Protein 8ADC (pdb70)

Foldseek 3Di:
DAADWQVHDQKAFAPAFQCRPLNVVPDLLLVQLLQLLVQLCLPDDGRVGHNVVNVVSSNVSSVQVVVQDPPDRDPVSDDSVVSVKDFFWDADPVDPVDDTPFFHKDFLVCVLVPCQQPPPSHDPQKWKWDAPSTWIWTQHPVQKIWIWAQPGPPGGRIMIGIGHSVVVSVVVCVVQPQDDDPDDVVVRCVRTMDGIIMMHD/DADWQVPDQKAFAPAFQVRVLDVVVDLLLVQLLQLLVQLCQPDDGRVGHNVVNVVSSNVSSVQVVVPPHHPVSDDSVVSVKDFFWDADPVDPVDDTPFFHKDFLVCPLVPCQQPPPRHDPQKWKWDDPNTWIWTCHPVQKIWIWAQHRDPGGRIMIGIGHSVRVSVVCCVVQPQDDDPDDVVVSCVRTMDGIIMMHD

Sequence (398 aa):
EEQDSLAAFSRIEANITQYDPLLDNAGKSACCTCICLKAAELLEASPDQVNAGLIDDILVEGVADYNRFKVEHTSVENYEELNTFELKRLEFRDVDNPFSAEGNPYAGTLDSSFAKEKASDSKDLPKPVALVTKSNTITIVIRPDGKYWLFDPHGTNGKGAYIESCNTDELIKKIKEIFPKTSYPGTEDENLGFNSFEAYAVRREQDSLAAFSRIEANITQYDPLLDNAGKSACCTCICLKAAELLEASPDQVNAGLIDDILVEGVADYNRFKTSVENYELNTFELKRLEFRDVDNPFSAEGNPYAGTLDSFAKEKASDSKDLPKPVALVTKSNTITIVIRPDGKYWLFDPHGTNGKGAYIESCNTDELIKKIKEIFPKTSYPGTEDENLGFNSFEAYAVRR

Radius of gyration: 24.77 Å; Cα contacts (8 Å, |Δi|>4): 732; chains: 2; bounding box: 50×68×70 Å

Organism: Waddlia chondrophila (strain ATCC VR-1470 / WSU 86-1044) (NCBI:txid716544)

B-factor: mean 48.53, std 21.63, range [16.35, 154.28]

InterPro domains:
  IPR038765 Papain-like cysteine peptidase superfamily [SSF54001] (296-464)

Nearest PDB structures (foldseek):
  8adc-assembly1_B  TM=1.005E+00  e=3.993E-40  Waddlia chondrophila
  8adc-assembly2_A  TM=9.871E-01  e=7.135E-37  Waddlia chondrophila
  8adb-assembly1_A  TM=8.953E-01  e=2.097E-32  Waddlia chondrophila
  8add-assembly1_A  TM=5.854E-01  e=5.428E-06  Danio rerio
  1p27-assembly1_C  TM=4.547E-01  e=4.491E-01  Homo sapiens

CATH classification: 3.90.70.120

Secondary structure (DSSP, 8-state):
---BTTT-SEEE-SSBTT-HHHHHH-GGGHHHHHHHHH--TT--GGG-BHHHHHHHHHHHHHHHHHH---GGGS-GGGGT-EEE----TTSTT--TT--EEEEGGGS---TTTT-TTS-SSEEE-------EEEE-TTS-EEEEE-S-BTTBS-EEEEE-HHHHHHHHHHHSPPP-----HHHHHHHHEEEE-EEE-/----BTTT-SEEE-SSBTT-HHHHHS-GGGHHHHHHHHH--TT--GGG-BHHHHHHHHHHHHHHHHHH------GGGS-GGGGT-EEE----TTSTT--TT--EEEEGGGS---TTTT-TTS-SSEEE-------EEEE-TTS-EEEEETT-BTTBS-EEEEE-HHHHHHHHHHHSPPP-----HHHHHHHHEEEE-EEE-

Structure (mmCIF, N/CA/C/O backbone):
data_8ADC
#
_entry.id   8ADC
#
_cell.length_a   37.121
_cell.length_b   70.295
_cell.length_c   75.890
_cell.angle_alpha   90.000
_cell.angle_beta   101.840
_cell.angle_gamma   90.000
#
_symmetry.space_group_name_H-M   'P 1 21 1'
#
loop_
_entity.id
_entity.type
_entity.pdbx_description
1 polymer 'Deubiquitinating enzyme'
2 water water
#
loop_
_atom_site.group_PDB
_atom_site.id
_atom_site.type_symbol
_atom_site.label_atom_id
_atom_site.label_alt_id
_atom_site.label_comp_id
_atom_site.label_asym_id
_atom_site.label_entity_id
_atom_site.label_seq_id
_atom_site.pdbx_PDB_ins_code
_atom_site.Cartn_x
_atom_site.Cartn_y
_atom_site.Cartn_z
_atom_site.occupancy
_atom_site.B_iso_or_equiv
_atom_site.auth_seq_id
_atom_site.auth_comp_id
_atom_site.auth_asym_id
_atom_site.auth_atom_id
_atom_site.pdbx_PDB_model_num
ATOM 1 N N . GLU A 1 5 ? -29.22441 44.57365 45.57550 1.000 69.79386 283 GLU B N 1
ATOM 2 C CA . GLU A 1 5 ? -28.25867 45.55433 45.09272 1.000 85.43341 283 GLU B CA 1
ATOM 3 C C . GLU A 1 5 ? -26.91392 44.93007 44.70973 1.000 69.52941 283 GLU B C 1
ATOM 4 O O . GLU A 1 5 ? -25.86585 45.56281 44.85212 1.000 66.31620 283 GLU B O 1
ATOM 15 N N . GLU A 1 6 ? -26.95271 43.69761 44.20381 1.000 52.76803 284 GLU B N 1
ATOM 16 C CA . GLU A 1 6 ? -25.74388 42.95081 43.87364 1.000 56.43623 284 GLU B CA 1
ATOM 17 C C . GLU A 1 6 ? -25.97725 42.11767 42.62136 1.000 44.94780 284 GLU B C 1
ATOM 18 O O . GLU A 1 6 ? -27.08627 41.63490 42.37781 1.000 53.70435 284 GLU B O 1
ATOM 30 N N . GLN A 1 7 ? -24.92039 41.93163 41.83746 1.000 39.67667 285 GLN B N 1
ATOM 31 C CA . GLN A 1 7 ? -25.01879 41.10485 40.64228 1.000 44.75217 285 GLN B CA 1
ATOM 32 C C . GLN A 1 7 ? -24.97551 39.61816 41.00789 1.000 45.31959 285 GLN B C 1
ATOM 33 O O . GLN A 1 7 ? -24.50149 39.23048 42.08071 1.000 42.34822 285 GLN B O 1
ATOM 47 N N . ASP A 1 8 ? -25.49035 38.78346 40.09095 1.000 47.58810 286 ASP B N 1
ATOM 48 C CA . ASP A 1 8 ? -25.36377 37.33045 40.21555 1.000 35.24673 286 ASP B CA 1
ATOM 49 C C . ASP A 1 8 ? -23.89274 36.96332 40.40919 1.000 30.20356 286 ASP B C 1
ATOM 50 O O . ASP A 1 8 ? -23.02394 37.51117 39.73388 1.000 31.76564 286 ASP B O 1
ATOM 59 N N . SER A 1 9 ? -23.61270 36.04487 41.33756 1.000 30.62761 287 SER B N 1
ATOM 60 C CA . SER A 1 9 ? -22.24224 35.72197 41.71122 1.000 30.10392 287 SER B CA 1
ATOM 61 C C . SER A 1 9 ? -22.06206 34.22992 41.99651 1.000 34.48765 287 SER B C 1
ATOM 62 O O . SER A 1 9 ? -23.00844 33.43439 41.96334 1.000 36.74220 287 SER B O 1
ATOM 70 N N . LEU A 1 10 ? -20.81689 33.84934 42.29376 1.000 29.14022 288 LEU B N 1
ATOM 71 C CA . LEU A 1 10 ? -20.53098 32.46253 42.63346 1.000 29.91600 288 LEU B CA 1
ATOM 72 C C . LEU A 1 10 ? -21.17693 32.03594 43.94299 1.000 37.25276 288 LEU B C 1
ATOM 73 O O . LEU A 1 10 ? -21.19236 30.83322 44.23949 1.000 35.08753 288 LEU B O 1
ATOM 89 N N . ALA A 1 11 ? -21.69822 32.97881 44.73061 1.000 38.72638 289 ALA B N 1
ATOM 90 C CA . ALA A 1 11 ? -22.37919 32.60910 45.96752 1.000 34.65155 289 ALA B CA 1
ATOM 91 C C . ALA A 1 11 ? -23.70911 31.91845 45.69671 1.000 49.65640 289 ALA B C 1
ATOM 92 O O . ALA A 1 11 ? -24.15770 31.10114 46.51018 1.000 47.82133 289 ALA B O 1
ATOM 99 N N . ALA A 1 12 ? -24.35350 32.23692 44.57203 1.000 41.79890 290 ALA B N 1
ATOM 100 C CA . ALA A 1 12 ? -25.64311 31.66946 44.22070 1.000 47.46434 290 ALA B CA 1
ATOM 101 C C . ALA A 1 12 ? -25.62452 30.84421 42.94868 1.000 54.48905 290 ALA B C 1
ATOM 102 O O . ALA A 1 12 ? -26.54610 30.04267 42.74590 1.000 45.68908 290 ALA B O 1
ATOM 109 N N . PHE A 1 13 ? -24.61797 31.01610 42.09153 1.000 43.47821 291 PHE B N 1
ATOM 110 C CA . PHE A 1 13 ? -24.50970 30.28900 40.83846 1.000 37.19764 291 PHE B CA 1
ATOM 111 C C . PHE A 1 13 ? -23.14091 29.63669 40.73859 1.000 42.32153 291 PHE B C 1
ATOM 112 O O . PHE A 1 13 ? -22.13522 30.20821 41.16049 1.000 38.97394 291 PHE B O 1
ATOM 129 N N . SER A 1 14 ? -23.10056 28.46543 40.11372 1.000 34.11285 292 SER B N 1
ATOM 130 C CA . SER A 1 14 ? -21.85302 27.72364 39.99129 1.000 37.36509 292 SER B CA 1
ATOM 131 C C . SER A 1 14 ? -21.06029 28.08015 38.74049 1.000 32.42809 292 SER B C 1
ATOM 132 O O . SER A 1 14 ? -19.90276 27.65538 38.61947 1.000 29.52042 292 SER B O 1
ATOM 140 N N . ARG A 1 15 ? -21.61249 28.90741 37.85195 1.000 33.92029 293 ARG B N 1
ATOM 141 C CA . ARG A 1 15 ? -20.89370 29.38385 36.68031 1.000 27.07291 293 ARG B CA 1
ATOM 142 C C . ARG A 1 15 ? -21.24042 30.84470 36.41981 1.000 28.38304 293 ARG B C 1
ATOM 143 O O . ARG A 1 15 ? -22.41976 31.20483 36.37406 1.000 33.02695 293 ARG B O 1
ATOM 164 N N . ILE A 1 16 ? -20.21527 31.67107 36.23700 1.000 30.98199 294 ILE B N 1
ATOM 165 C CA . ILE A 1 16 ? -20.37376 33.09451 35.94021 1.000 31.39907 294 ILE B CA 1
ATOM 166 C C . ILE A 1 16 ? -19.51679 33.39948 34.72371 1.000 31.77045 294 ILE B C 1
ATOM 167 O O . ILE A 1 16 ? -18.35753 32.97997 34.67186 1.000 28.65343 294 ILE B O 1
ATOM 183 N N . GLU A 1 17 ? -20.06479 34.14108 33.76206 1.000 30.90944 295 GLU B N 1
ATOM 184 C CA . GLU A 1 17 ? -19.36328 34.45651 32.52445 1.000 28.74424 295 GLU B CA 1
ATOM 185 C C . GLU A 1 17 ? -19.16675 35.95889 32.37814 1.000 33.60951 295 GLU B C 1
ATOM 186 O O . GLU A 1 17 ? -19.94289 36.76530 32.90597 1.000 33.71637 295 GLU B O 1
ATOM 198 N N . ALA A 1 18 ? -18.10837 36.32801 31.66525 1.000 30.31002 296 ALA B N 1
ATOM 199 C CA . ALA A 1 18 ? -17.83210 37.73673 31.44205 1.000 27.06291 296 ALA B CA 1
ATOM 200 C C . ALA A 1 18 ? -18.90644 38.36257 30.56149 1.000 35.38145 296 ALA B C 1
ATOM 201 O O . ALA A 1 18 ? -19.60928 37.68473 29.81976 1.000 30.94411 296 ALA B O 1
ATOM 208 N N . ASN A 1 19 ? -19.01540 39.69635 30.63624 1.000 31.32146 297 ASN B N 1
ATOM 209 C CA . ASN A 1 19 ? -19.79794 40.40565 29.63246 1.000 34.25554 297 ASN B CA 1
ATOM 210 C C . ASN A 1 19 ? -18.98880 40.61729 28.36042 1.000 32.89471 297 ASN B C 1
ATOM 211 O O . ASN A 1 19 ? -19.54376 40.59757 27.25968 1.000 38.59054 297 ASN B O 1
ATOM 222 N N . ILE A 1 20 ? -17.67670 40.81835 28.49518 1.000 33.84458 298 ILE B N 1
ATOM 223 C CA . ILE A 1 20 ? -16.83373 41.05110 27.33235 1.000 36.13866 298 ILE B CA 1
ATOM 224 C C . ILE A 1 20 ? -16.91880 39.84994 26.41164 1.000 41.73124 298 ILE B C 1
ATOM 225 O O . ILE A 1 20 ? -16.77248 38.70187 26.84985 1.000 40.09551 298 ILE B O 1
ATOM 241 N N . THR A 1 21 ? -17.18317 40.10889 25.13458 1.000 45.09065 299 THR B N 1
ATOM 242 C CA . THR A 1 21 ? -17.41851 39.03235 24.18806 1.000 47.72865 299 THR B CA 1
ATOM 243 C C . THR A 1 21 ? -16.10175 38.39336 23.76161 1.000 50.66238 299 THR B C 1
ATOM 244 O O . THR A 1 21 ? -15.01895 38.97537 23.88981 1.000 50.99069 299 THR B O 1
ATOM 255 N N . GLN A 1 22 ? -16.21828 37.16987 23.24498 1.000 52.31545 300 GLN B N 1
ATOM 256 C CA . GLN A 1 22 ? -15.04569 36.38366 22.88377 1.000 62.99077 300 GLN B CA 1
ATOM 257 C C . GLN A 1 22 ? -14.16915 37.09384 21.86347 1.000 59.19312 300 GLN B C 1
ATOM 258 O O . GLN A 1 22 ? -12.94453 36.93260 21.88443 1.000 63.58020 300 GLN B O 1
ATOM 272 N N . TYR A 1 23 ? -14.76560 37.86644 20.95728 1.000 60.76579 301 TYR B N 1
ATOM 273 C CA . TYR A 1 23 ? -14.01962 38.51647 19.88793 1.000 64.33687 301 TYR B CA 1
ATOM 274 C C . TYR A 1 23 ? -14.00562 40.03235 20.03407 1.000 69.47812 301 TYR B C 1
ATOM 275 O O . TYR A 1 23 ? -13.84005 40.74807 19.04280 1.000 68.31821 301 TYR B O 1
ATOM 293 N N . ASP A 1 24 ? -14.18036 40.52960 21.24922 1.000 63.93256 302 ASP B N 1
ATOM 294 C CA . ASP A 1 24 ? -14.01339 41.95111 21.50855 1.000 56.84092 302 ASP B CA 1
ATOM 295 C C . ASP A 1 24 ? -12.63414 42.39279 21.02604 1.000 51.83639 302 ASP B C 1
ATOM 296 O O . ASP A 1 24 ? -11.66245 41.63951 21.16359 1.000 49.22730 302 ASP B O 1
ATOM 305 N N . PRO A 1 25 ? -12.50910 43.58894 20.43987 1.000 58.57553 303 PRO B N 1
ATOM 306 C CA . PRO A 1 25 ? -11.19511 44.00635 19.91798 1.000 53.50072 303 PRO B CA 1
ATOM 307 C C . PRO A 1 25 ? -10.07388 43.93835 20.93866 1.000 52.29911 303 PRO B C 1
ATOM 308 O O . PRO A 1 25 ? -8.94164 43.58788 20.58674 1.000 44.04814 303 PRO B O 1
ATOM 319 N N . LEU A 1 26 ? -10.35678 44.28212 22.19697 1.000 46.57128 304 LEU B N 1
ATOM 320 C CA . LEU A 1 26 ? -9.33451 44.20201 23.23364 1.000 57.06911 304 LEU B CA 1
ATOM 321 C C . LEU A 1 26 ? -8.78112 42.78667 23.34116 1.000 48.31744 304 LEU B C 1
ATOM 322 O O . LEU A 1 26 ? -7.57504 42.58439 23.54824 1.000 37.53396 304 LEU B O 1
ATOM 338 N N . LEU A 1 27 ? -9.65549 41.79184 23.23554 1.000 46.74382 305 LEU B N 1
ATOM 339 C CA . LEU A 1 27 ? -9.20131 40.41237 23.34092 1.000 44.81908 305 LEU B CA 1
ATOM 340 C C . LEU A 1 27 ? -8.65268 39.92534 22.00753 1.000 47.22137 305 LEU B C 1
ATOM 341 O O . LEU A 1 27 ? -7.62889 39.24559 21.97287 1.000 43.02978 305 LEU B O 1
ATOM 357 N N . ASP A 1 28 ? -9.29327 40.30102 20.89994 1.000 56.84705 306 ASP B N 1
ATOM 358 C CA . ASP A 1 28 ? -8.82781 39.84382 19.59387 1.000 59.00511 306 ASP B CA 1
ATOM 359 C C . ASP A 1 28 ? -7.43815 40.38899 19.28461 1.000 59.26487 306 ASP B C 1
ATOM 360 O O . ASP A 1 28 ? -6.59370 39.67698 18.73547 1.000 60.17999 306 ASP B O 1
ATOM 369 N N . ASN A 1 29 ? -7.16670 41.64364 19.65700 1.000 60.38670 307 ASN B N 1
ATOM 370 C CA . ASN A 1 29 ? -5.85656 42.21282 19.36015 1.000 57.10260 307 ASN B CA 1
ATOM 371 C C . ASN A 1 29 ? -4.77678 41.53489 20.18710 1.000 51.40038 307 ASN B C 1
ATOM 372 O O . ASN A 1 29 ? -3.75507 41.09808 19.65210 1.000 62.36124 307 ASN B O 1
ATOM 383 N N . ALA A 1 30 ? -4.97738 41.44047 21.49636 1.000 46.43372 308 ALA B N 1
ATOM 384 C CA . ALA A 1 30 ? -4.10077 40.61101 22.30567 1.000 49.53502 308 ALA B CA 1
ATOM 385 C C . ALA A 1 30 ? -4.27619 39.16509 21.84722 1.000 55.92717 308 ALA B C 1
ATOM 386 O O . ALA A 1 30 ? -5.38669 38.71643 21.55481 1.000 68.22895 308 ALA B O 1
ATOM 393 N N . GLY A 1 31 ? -3.18689 38.43520 21.75495 1.000 42.10824 309 GLY B N 1
ATOM 394 C CA . GLY A 1 31 ? -3.26543 37.07817 21.25901 1.000 57.46404 309 GLY B CA 1
ATOM 395 C C . GLY A 1 31 ? -3.65883 36.09112 22.33878 1.000 53.44423 309 GLY B C 1
ATOM 396 O O . GLY A 1 31 ? -3.99597 36.44762 23.46966 1.000 46.00179 309 GLY B O 1
ATOM 400 N N . LYS A 1 32 ? -3.63644 34.80903 21.96144 1.000 49.82271 310 LYS B N 1
ATOM 401 C CA . LYS A 1 32 ? -3.69909 33.76434 22.97376 1.000 41.12028 310 LYS B CA 1
ATOM 402 C C . LYS A 1 32 ? -2.47042 33.82735 23.86462 1.000 40.06075 310 LYS B C 1
ATOM 403 O O . LYS A 1 32 ? -2.46810 33.25502 24.95778 1.000 44.69859 310 LYS B O 1
ATOM 422 N N . SER A 1 33 ? -1.42382 34.51958 23.40978 1.000 41.98413 311 SER B N 1
ATOM 423 C CA . SER A 1 33 ? -0.22172 34.68425 24.20642 1.000 43.61798 311 SER B CA 1
ATOM 424 C C . SER A 1 33 ? -0.47351 35.54078 25.43952 1.000 42.82436 311 SER B C 1
ATOM 425 O O . SER A 1 33 ? 0.38628 35.57807 26.32812 1.000 48.32646 311 SER B O 1
ATOM 433 N N . ALA A 1 34 ? -1.62310 36.21474 25.51772 1.000 38.90891 312 ALA B N 1
ATOM 434 C CA . ALA A 1 34 ? -1.97782 36.98722 26.70124 1.000 32.03359 312 ALA B CA 1
ATOM 435 C C . ALA A 1 34 ? -2.68840 36.13480 27.74920 1.000 26.54686 312 ALA B C 1
ATOM 436 O O . ALA A 1 34 ? -2.99993 36.64187 28.82960 1.000 32.61628 312 ALA B O 1
ATOM 443 N N . CYS A 1 35 ? -2.92786 34.86053 27.46613 1.000 33.31195 313 CYS B N 1
ATOM 444 C CA A CYS A 1 35 ? -3.69159 34.01889 28.37917 0.287 33.18954 313 CYS B CA 1
ATOM 445 C CA B CYS A 1 35 ? -3.71525 34.05405 28.39640 0.713 33.12733 313 CYS B CA 1
ATOM 446 C C . CYS A 1 35 ? -2.99778 33.87324 29.72614 1.000 28.67587 313 CYS B C 1
ATOM 447 O O . CYS A 1 35 ? -3.64554 33.85575 30.77404 1.000 29.19631 313 CYS B O 1
ATOM 462 N N . THR A 1 36 ? -1.66892 33.74619 29.72097 1.000 24.45406 314 THR B N 1
ATOM 463 C CA . THR A 1 36 ? -0.98109 33.49932 30.98667 1.000 28.12729 314 THR B CA 1
ATOM 464 C C . THR A 1 36 ? -1.03259 34.73861 31.88103 1.000 28.17022 314 THR B C 1
ATOM 465 O O . THR A 1 36 ? -1.29829 34.64728 33.08751 1.000 23.69412 314 THR B O 1
ATOM 476 N N . CYS A 1 37 ? -0.80205 35.90145 31.29558 1.000 26.09543 315 CYS B N 1
ATOM 477 C CA . CYS A 1 37 ? -0.94594 37.14930 32.02665 1.000 27.34021 315 CYS B CA 1
ATOM 478 C C . CYS A 1 37 ? -2.36097 37.31996 32.56479 1.000 22.43158 315 CYS B C 1
ATOM 479 O O . CYS A 1 37 ? -2.55220 37.70341 33.72715 1.000 26.18172 315 CYS B O 1
ATOM 487 N N . ILE A 1 38 ? -3.36878 37.01404 31.75023 1.000 20.05218 316 ILE B N 1
ATOM 488 C CA . ILE A 1 38 ? -4.75024 37.13639 32.21824 1.000 19.46885 316 ILE B CA 1
ATOM 489 C C . ILE A 1 38 ? -5.00029 36.19620 33.39147 1.000 24.08677 316 ILE B C 1
ATOM 490 O O . ILE A 1 38 ? -5.67793 36.54921 34.36574 1.000 22.12997 316 ILE B O 1
ATOM 506 N N . CYS A 1 39 ? -4.43756 34.98955 33.32415 1.000 22.72961 317 CYS B N 1
ATOM 507 C CA . CYS A 1 39 ? -4.61108 34.02452 34.40393 1.000 18.74008 317 CYS B CA 1
ATOM 508 C C . CYS A 1 39 ? -3.86448 34.43131 35.66589 1.000 17.90231 317 CYS B C 1
ATOM 509 O O . CYS A 1 39 ? -4.31901 34.12664 36.77120 1.000 18.31553 317 CYS B O 1
ATOM 517 N N . LEU A 1 40 ? -2.72001 35.09183 35.54253 1.000 19.68398 318 LEU B N 1
ATOM 518 C CA . LEU A 1 40 ? -2.07577 35.62091 36.74237 1.000 20.91294 318 LEU B CA 1
ATOM 519 C C . LEU A 1 40 ? -2.90295 36.76165 37.34927 1.000 19.34220 318 LEU B C 1
ATOM 520 O O . LEU A 1 40 ? -3.04181 36.85270 38.58517 1.000 18.64612 318 LEU B O 1
ATOM 536 N N . LYS A 1 41 ? -3.50160 37.60468 36.50708 1.000 21.59489 319 LYS B N 1
ATOM 537 C CA . LYS A 1 41 ? -4.43704 38.60759 37.03451 1.000 22.94588 319 LYS B CA 1
ATOM 538 C C . LYS A 1 41 ? -5.62478 37.93051 37.71712 1.000 18.93975 319 LYS B C 1
ATOM 539 O O . LYS A 1 41 ? -6.15119 38.42193 38.72531 1.000 21.34058 319 LYS B O 1
ATOM 558 N N . ALA A 1 42 ? -6.08563 36.80929 37.15978 1.000 18.28167 320 ALA B N 1
ATOM 559 C CA . ALA A 1 42 ? -7.19551 36.08927 37.78708 1.000 18.15855 320 ALA B CA 1
ATOM 560 C C . ALA A 1 42 ? -6.80209 35.59413 39.17041 1.000 20.34755 320 ALA B C 1
ATOM 561 O O . ALA A 1 42 ? -7.56627 35.74769 40.13476 1.000 21.68537 320 ALA B O 1
ATOM 568 N N . ALA A 1 43 ? -5.59076 35.04059 39.30827 1.000 20.70661 321 ALA B N 1
ATOM 569 C CA . ALA A 1 43 ? -5.13362 34.61146 40.62291 1.000 23.41225 321 ALA B CA 1
ATOM 570 C C . ALA A 1 43 ? -5.10528 35.78707 41.58735 1.000 20.62131 321 ALA B C 1
ATOM 571 O O . ALA A 1 43 ? -5.58796 35.69681 42.71937 1.000 20.79468 321 ALA B O 1
ATOM 578 N N . GLU A 1 44 ? -4.51521 36.89940 41.15478 1.000 18.99673 322 GLU B N 1
ATOM 579 C CA . GLU A 1 44 ? -4.41156 38.08464 42.00528 1.000 19.50795 322 GLU B CA 1
ATOM 580 C C . GLU A 1 44 ? -5.77293 38.52023 42.53090 1.000 21.71922 322 GLU B C 1
ATOM 581 O O . GLU A 1 44 ? -5.94826 38.77061 43.73305 1.000 22.30364 322 GLU B O 1
ATOM 610 N N . LEU A 1 46 ? -8.90959 36.91099 42.25247 1.000 20.62957 324 LEU B N 1
ATOM 611 C CA . LEU A 1 46 ? -9.77075 35.90906 42.86442 1.000 19.55932 324 LEU B CA 1
ATOM 612 C C . LEU A 1 46 ? -9.26145 35.44711 44.22490 1.000 19.91990 324 LEU B C 1
ATOM 613 O O . LEU A 1 46 ? -10.06598 35.02549 45.05679 1.000 25.44284 324 LEU B O 1
ATOM 629 N N . LEU A 1 47 ? -7.94698 35.46291 44.46669 1.000 21.10897 325 LEU B N 1
ATOM 630 C CA . LEU A 1 47 ? -7.44722 35.02948 45.76357 1.000 20.31443 325 LEU B CA 1
ATOM 631 C C . LEU A 1 47 ? -7.86837 36.00466 46.85215 1.000 30.48125 325 LEU B C 1
ATOM 632 O O . LEU A 1 47 ? -7.89669 35.64713 48.03070 1.000 31.20721 325 LEU B O 1
ATOM 648 N N . GLU A 1 48 ? -8.17592 37.23189 46.46532 1.000 27.20087 326 GLU B N 1
ATOM 649 C CA . GLU A 1 48 ? -8.60740 38.28961 47.36661 1.000 30.41010 326 GLU B CA 1
ATOM 650 C C . GLU A 1 48 ? -10.11405 38.31822 47.54405 1.000 31.66120 326 GLU B C 1
ATOM 651 O O . GLU A 1 48 ? -10.59656 39.00245 48.44886 1.000 37.03846 326 GLU B O 1
ATOM 663 N N . ALA A 1 49 ? -10.85993 37.54683 46.76401 1.000 26.88517 327 ALA B N 1
ATOM 664 C CA . ALA A 1 49 ? -12.30371 37.68170 46.68796 1.000 23.11926 327 ALA B CA 1
ATOM 665 C C . ALA A 1 49 ? -13.04780 36.63515 47.50782 1.000 28.13002 327 ALA B C 1
ATOM 666 O O . ALA A 1 49 ? -12.54326 35.55047 47.82090 1.000 31.82982 327 ALA B O 1
ATOM 673 N N . SER A 1 50 ? -14.27079 36.97066 47.83402 1.000 28.80596 328 SER B N 1
ATOM 674 C CA . SER A 1 50 ? -15.23727 36.03181 48.37801 1.000 31.21420 328 SER B CA 1
ATOM 675 C C . SER A 1 50 ? -16.21915 35.64798 47.28963 1.000 29.90171 328 SER B C 1
ATOM 676 O O . SER A 1 50 ? -16.34972 36.35235 46.28317 1.000 28.67865 328 SER B O 1
ATOM 684 N N . PRO A 1 51 ? -16.90529 34.51343 47.43344 1.000 30.18736 329 PRO B N 1
ATOM 685 C CA . PRO A 1 51 ? -17.81053 34.07113 46.36049 1.000 33.69031 329 PRO B CA 1
ATOM 686 C C . PRO A 1 51 ? -18.77855 35.14432 45.88579 1.000 26.98801 329 PRO B C 1
ATOM 687 O O . PRO A 1 51 ? -19.01482 35.24812 44.67349 1.000 26.66273 329 PRO B O 1
ATOM 698 N N . ASP A 1 52 ? -19.36331 35.94440 46.77940 1.000 30.06617 330 ASP B N 1
ATOM 699 C CA . ASP A 1 52 ? -20.36548 36.89005 46.29301 1.000 30.88784 330 ASP B CA 1
ATOM 700 C C . ASP A 1 52 ? -19.74291 38.12258 45.63730 1.000 28.85269 330 ASP B C 1
ATOM 701 O O . ASP A 1 52 ? -20.47258 38.90749 45.03463 1.000 31.82596 330 ASP B O 1
ATOM 710 N N . GLN A 1 53 ? -18.42438 38.28870 45.69960 1.000 27.63824 331 GLN B N 1
ATOM 711 C CA . GLN A 1 53 ? -17.76782 39.31160 44.88804 1.000 25.69899 331 GLN B CA 1
ATOM 712 C C . GLN A 1 53 ? -17.52225 38.86327 43.45236 1.000 29.70101 331 GLN B C 1
ATOM 713 O O . GLN A 1 53 ? -17.21447 39.69712 42.59241 1.000 25.97160 331 GLN B O 1
ATOM 727 N N . VAL A 1 54 ? -17.60254 37.56220 43.17256 1.000 25.19213 332 VAL B N 1
ATOM 728 C CA . VAL A 1 54 ? -17.21293 37.02955 41.85612 1.000 25.57811 332 VAL B CA 1
ATOM 729 C C . VAL A 1 54 ? -18.45622 37.07991 40.97076 1.000 26.20241 332 VAL B C 1
ATOM 730 O O . VAL A 1 54 ? -19.27710 36.16328 40.94971 1.000 26.15979 332 VAL B O 1
ATOM 743 N N . ASN A 1 55 ? -18.60062 38.18238 40.24054 1.000 27.04413 333 ASN B N 1
ATOM 744 C CA . ASN A 1 55 ? -19.70004 38.41429 39.31320 1.000 25.96185 333 ASN B CA 1
ATOM 745 C C . ASN A 1 55 ? -19.12465 38.70388 37.92956 1.000 26.88365 333 ASN B C 1
ATOM 746 O O . ASN A 1 55 ? -17.91140 38.68844 37.72256 1.000 24.49694 333 ASN B O 1
ATOM 757 N N . ALA A 1 56 ? -20.01256 38.93978 36.96266 1.000 27.88723 334 ALA B N 1
ATOM 758 C CA . ALA A 1 56 ? -19.55962 39.07955 35.58290 1.000 24.66282 334 ALA B CA 1
ATOM 759 C C . ALA A 1 56 ? -18.61884 40.26302 35.43794 1.000 29.35474 334 ALA B C 1
ATOM 760 O O . ALA A 1 56 ? -17.66342 40.21387 34.65768 1.000 30.20124 334 ALA B O 1
ATOM 767 N N . GLY A 1 57 ? -18.86887 41.33609 36.19796 1.000 29.09546 335 GLY B N 1
ATOM 768 C CA . GLY A 1 57 ? -18.00587 42.49883 36.11018 1.000 23.39522 335 GLY B CA 1
ATOM 769 C C . GLY A 1 57 ? -16.60005 42.23765 36.60321 1.000 24.00681 335 GLY B C 1
ATOM 770 O O . GLY A 1 57 ? -15.63806 42.78379 36.06209 1.000 22.98957 335 GLY B O 1
ATOM 774 N N . LEU A 1 58 ? -16.45374 41.40267 37.63650 1.000 22.25490 336 LEU B N 1
ATOM 775 C CA . LEU A 1 58 ? -15.11359 41.06194 38.10304 1.000 23.55635 336 LEU B CA 1
ATOM 776 C C . LEU A 1 58 ? -14.35286 40.26103 37.05018 1.000 25.38163 336 LEU B C 1
ATOM 777 O O . LEU A 1 58 ? -13.13910 40.41753 36.90185 1.000 22.21178 336 LEU B O 1
ATOM 793 N N . ILE A 1 59 ? -15.03642 39.35972 36.34640 1.000 21.21730 337 ILE B N 1
ATOM 794 C CA . ILE A 1 59 ? -14.37674 38.63814 35.25609 1.000 20.92578 337 ILE B CA 1
ATOM 795 C C . ILE A 1 59 ? -13.95214 39.62044 34.16407 1.000 26.18017 337 ILE B C 1
ATOM 796 O O . ILE A 1 59 ? -12.83526 39.54979 33.65274 1.000 23.33761 337 ILE B O 1
ATOM 812 N N . ASP A 1 60 ? -14.83179 40.57644 33.81914 1.000 25.90292 338 ASP B N 1
ATOM 813 C CA . ASP A 1 60 ? -14.45552 41.65864 32.91141 1.000 29.05204 338 ASP B CA 1
ATOM 814 C C . ASP A 1 60 ? -13.19461 42.39020 33.37760 1.000 23.69431 338 ASP B C 1
ATOM 815 O O . ASP A 1 60 ? -12.32963 42.73808 32.56074 1.000 24.77440 338 ASP B O 1
ATOM 824 N N . ASP A 1 61 ? -13.11159 42.70212 34.67657 1.000 22.07879 339 ASP B N 1
ATOM 825 C CA . ASP A 1 61 ? -11.95787 43.41505 35.21020 1.000 22.20238 339 ASP B CA 1
ATOM 826 C C . ASP A 1 61 ? -10.67845 42.60782 35.05890 1.000 27.79652 339 ASP B C 1
ATOM 827 O O . ASP A 1 61 ? -9.60805 43.16331 34.78043 1.000 27.33427 339 ASP B O 1
ATOM 836 N N . ILE A 1 62 ? -10.75956 41.29422 35.30741 1.000 21.12117 340 ILE B N 1
ATOM 837 C CA . ILE A 1 62 ? -9.61135 40.41231 35.12399 1.000 19.93071 340 ILE B CA 1
ATOM 838 C C . ILE A 1 62 ? -9.11787 40.47389 33.68413 1.000 19.96935 340 ILE B C 1
ATOM 839 O O . ILE A 1 62 ? -7.91836 40.57089 33.42734 1.000 22.17211 340 ILE B O 1
ATOM 855 N N . LEU A 1 63 ? -10.03911 40.40847 32.72609 1.000 23.14529 341 LEU B N 1
ATOM 856 C CA . LEU A 1 63 ? -9.63436 40.43126 31.33065 1.000 25.49657 341 LEU B CA 1
ATOM 857 C C . LEU A 1 63 ? -8.96513 41.74956 30.97403 1.000 26.38453 341 LEU B C 1
ATOM 858 O O . LEU A 1 63 ? -7.90634 41.76885 30.33629 1.000 25.69688 341 LEU B O 1
ATOM 874 N N . VAL A 1 64 ? -9.58048 42.86737 31.36932 1.000 25.77350 342 VAL B N 1
ATOM 875 C CA . VAL A 1 64 ? -9.07909 44.16478 30.92890 1.000 24.53175 342 VAL B CA 1
ATOM 876 C C . VAL A 1 64 ? -7.73625 44.47283 31.58153 1.000 26.02094 342 VAL B C 1
ATOM 877 O O . VAL A 1 64 ? -6.79008 44.91461 30.91381 1.000 27.34466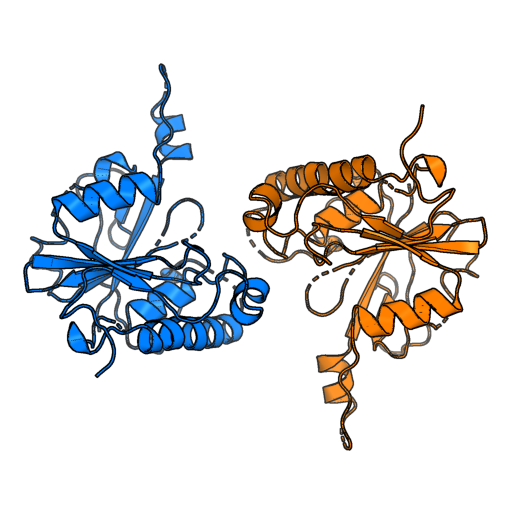 342 VAL B O 1
ATOM 890 N N . GLU A 1 65 ? -7.65648 44.32427 32.90924 1.000 21.59288 343 GLU B N 1
ATOM 891 C CA . GLU A 1 65 ? -6.40943 44.62551 33.58887 1.000 23.61807 343 GLU B CA 1
ATOM 892 C C . GLU A 1 65 ? -5.34552 43.59957 33.25392 1.000 31.00691 343 GLU B C 1
ATOM 893 O O . GLU A 1 65 ? -4.15088 43.91996 33.23504 1.000 27.52267 343 GLU B O 1
ATOM 905 N N . GLY A 1 66 ? -5.75885 42.36571 32.98762 1.000 25.93874 344 GLY B N 1
ATOM 906 C CA . GLY A 1 66 ? -4.81047 41.37248 32.52652 1.000 26.83733 344 GLY B CA 1
ATOM 907 C C . GLY A 1 66 ? -4.21367 41.73946 31.18678 1.000 24.70132 344 GLY B C 1
ATOM 908 O O . GLY A 1 66 ? -3.00524 41.61190 30.98295 1.000 29.59870 344 GLY B O 1
ATOM 912 N N . VAL A 1 67 ? -5.04547 42.20448 30.25884 1.000 25.90626 345 VAL B N 1
ATOM 913 C CA . VAL A 1 67 ? -4.52421 42.66780 28.96458 1.000 24.12715 345 VAL B CA 1
ATOM 914 C C . VAL A 1 67 ? -3.65067 43.90172 29.13535 1.000 29.23847 345 VAL B C 1
ATOM 915 O O . VAL A 1 67 ? -2.60943 44.02861 28.48407 1.000 30.68038 345 VAL B O 1
ATOM 928 N N . ALA A 1 68 ? -4.03289 44.82141 30.02799 1.000 28.21284 346 ALA B N 1
ATOM 929 C CA . ALA A 1 68 ? -3.21565 46.01456 30.23195 1.000 28.59932 346 ALA B CA 1
ATOM 930 C C . ALA A 1 68 ? -1.81478 45.64189 30.69898 1.000 31.97332 346 ALA B C 1
ATOM 931 O O . ALA A 1 68 ? -0.81862 46.16353 30.19139 1.000 30.60749 346 ALA B O 1
ATOM 938 N N . ASP A 1 69 ? -1.72594 44.76052 31.69631 1.000 26.41959 347 ASP B N 1
ATOM 939 C CA . ASP A 1 69 ? -0.42551 44.27864 32.15736 1.000 28.96428 347 ASP B CA 1
ATOM 940 C C . ASP A 1 69 ? 0.32510 43.55493 31.03516 1.000 34.55746 347 ASP B C 1
ATOM 941 O O . ASP A 1 69 ? 1.55520 43.64608 30.93458 1.000 34.51021 347 ASP B O 1
ATOM 950 N N . TYR A 1 70 ? -0.40185 42.82084 30.18740 1.000 28.84662 348 TYR B N 1
ATOM 951 C CA . TYR A 1 70 ? 0.24002 42.08291 29.10341 1.000 29.79631 348 TYR B CA 1
ATOM 952 C C . TYR A 1 70 ? 0.81464 43.02864 28.05293 1.000 38.96121 348 TYR B C 1
ATOM 953 O O . TYR A 1 70 ? 1.91338 42.80179 27.53967 1.000 41.72845 348 TYR B O 1
ATOM 971 N N . ASN A 1 71 ? 0.06865 44.07176 27.69115 1.000 35.99641 349 ASN B N 1
ATOM 972 C CA . ASN A 1 71 ? 0.58854 45.06124 26.74678 1.000 33.19625 349 ASN B CA 1
ATOM 973 C C . ASN A 1 71 ? 1.79498 45.80472 27.30684 1.000 42.05879 349 ASN B C 1
ATOM 974 O O . ASN A 1 71 ? 2.69371 46.17935 26.54631 1.000 44.84261 349 ASN B O 1
ATOM 985 N N . ARG A 1 72 ? 1.82884 46.05399 28.61434 1.000 35.14171 350 ARG B N 1
ATOM 986 C CA . ARG A 1 72 ? 2.98819 46.71073 29.20290 1.000 40.44444 350 ARG B CA 1
ATOM 987 C C . ARG A 1 72 ? 4.25278 45.86646 29.06881 1.000 39.40079 350 ARG B C 1
ATOM 988 O O . ARG A 1 72 ? 5.35084 46.41772 28.94889 1.000 41.31404 350 ARG B O 1
ATOM 1009 N N . PHE A 1 73 ? 4.12825 44.54033 29.06778 1.000 50.59728 351 PHE B N 1
ATOM 1010 C CA . PHE A 1 73 ? 5.29091 43.66047 29.12515 1.000 41.05750 351 PHE B CA 1
ATOM 1011 C C . PHE A 1 73 ? 5.63419 42.98027 27.80503 1.000 54.75048 351 PHE B C 1
ATOM 1012 O O . PHE A 1 73 ? 6.71574 42.39353 27.69922 1.000 60.77916 351 PHE B O 1
ATOM 1029 N N . LYS A 1 74 ? 4.76734 43.04169 26.79902 1.000 58.67176 352 LYS B N 1
ATOM 1030 C CA . LYS A 1 74 ? 5.02951 42.33282 25.55275 1.000 65.77325 352 LYS B CA 1
ATOM 1031 C C . LYS A 1 74 ? 6.14027 43.01046 24.76009 1.000 88.14165 352 LYS B C 1
ATOM 1032 O O . LYS A 1 74 ? 6.25993 44.24064 24.75063 1.000 79.83189 352 LYS B O 1
ATOM 1051 N N . VAL A 1 75 ? 6.94534 42.19367 24.08041 1.000 98.21485 353 VAL B N 1
ATOM 1052 C CA . VAL A 1 75 ? 8.06526 42.67860 23.27699 1.000 102.35809 353 VAL B CA 1
ATOM 1053 C C . VAL A 1 75 ? 9.01011 43.49122 24.15552 1.000 112.12360 353 VAL B C 1
ATOM 1054 O O . VAL A 1 75 ? 9.62290 42.95737 25.08095 1.000 106.78389 353 VAL B O 1
ATOM 1067 N N . GLU A 1 80 ? 6.57787 34.56211 21.18720 1.000 104.74809 358 GLU B N 1
ATOM 1068 C CA . GLU A 1 80 ? 6.89226 35.10980 22.49938 1.000 95.73434 358 GLU B CA 1
ATOM 1069 C C . GLU A 1 80 ? 6.84811 34.04532 23.58368 1.000 89.67725 358 GLU B C 1
ATOM 1070 O O . GLU A 1 80 ? 5.99295 33.16474 23.55900 1.000 87.52822 358 GLU B O 1
ATOM 1081 N N . HIS A 1 81 ? 7.77585 34.13642 24.53578 1.000 99.12848 359 HIS B N 1
ATOM 1082 C CA . HIS A 1 81 ? 7.78724 33.25336 25.69890 1.000 94.42581 359 HIS B CA 1
ATOM 1083 C C . HIS A 1 81 ? 6.83111 33.82053 26.74683 1.000 93.05079 359 HIS B C 1
ATOM 1084 O O . HIS A 1 81 ? 7.08570 34.88919 27.31675 1.000 77.73271 359 HIS 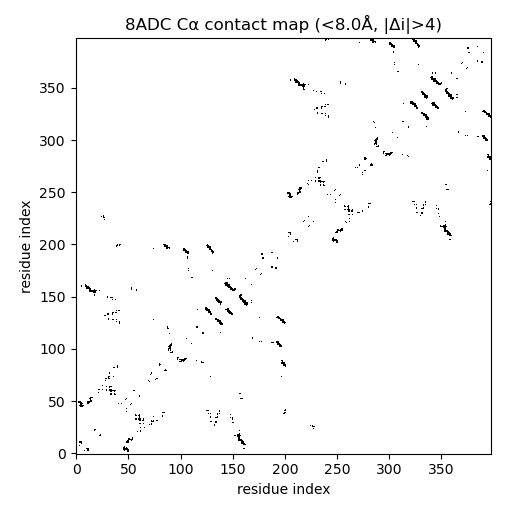B O 1
ATOM 1098 N N . THR A 1 82 ? 5.73608 33.10769 27.00974 1.000 70.74706 360 THR B N 1
ATOM 1099 C CA . THR A 1 82 ? 4.67848 33.58086 27.89051 1.000 65.69451 360 THR B CA 1
ATOM 1100 C C . THR A 1 82 ? 4.44232 32.61783 29.05131 1.000 64.06492 360 THR B C 1
ATOM 1101 O O . THR A 1 82 ? 3.30915 32.40967 29.49101 1.000 63.07507 360 THR B O 1
ATOM 1112 N N . SER A 1 83 ? 5.51213 32.02273 29.56712 1.000 50.74053 361 SER B N 1
ATOM 1113 C CA . SER A 1 83 ? 5.39995 31.16752 30.73843 1.000 45.64463 361 SER B CA 1
ATOM 1114 C C . SER A 1 83 ? 5.21985 32.02518 31.98712 1.000 46.85215 361 SER B C 1
ATOM 1115 O O . SER A 1 83 ? 5.52814 33.21787 31.99669 1.000 40.71278 361 SER B O 1
ATOM 1123 N N . VAL A 1 84 ? 4.70381 31.40490 33.05328 1.000 36.56007 362 VAL B N 1
ATOM 1124 C CA . VAL A 1 84 ? 4.54873 32.13681 34.30563 1.000 31.15583 362 VAL B CA 1
ATOM 1125 C C . VAL A 1 84 ? 5.87561 32.74491 34.73292 1.000 38.88037 362 VAL B C 1
ATOM 1126 O O . VAL A 1 84 ? 5.91737 33.84246 35.30549 1.000 37.23496 362 VAL B O 1
ATOM 1139 N N . GLU A 1 85 ? 6.97845 32.05016 34.44553 1.000 39.20362 363 GLU B N 1
ATOM 1140 C CA . GLU A 1 85 ? 8.30495 32.51024 34.82830 1.000 46.02065 363 GLU B CA 1
ATOM 1141 C C . GLU A 1 85 ? 8.71591 33.77176 34.09067 1.000 45.64647 363 GLU B C 1
ATOM 1142 O O . GLU A 1 85 ? 9.65834 34.44250 34.51909 1.000 52.04230 363 GLU B O 1
ATOM 1154 N N . ASN A 1 86 ? 8.05403 34.09110 32.98211 1.000 44.32548 364 ASN B N 1
ATOM 1155 C CA . ASN A 1 86 ? 8.40539 35.26804 32.19672 1.000 44.35609 364 ASN B CA 1
ATOM 1156 C C . ASN A 1 86 ? 7.79087 36.54997 32.74409 1.000 39.58894 364 ASN B C 1
ATOM 1157 O O . ASN A 1 86 ? 8.15480 37.63072 32.27940 1.000 45.14401 364 ASN B O 1
ATOM 1168 N N . TYR A 1 87 ? 6.85078 36.45162 33.67844 1.000 35.50264 365 TYR B N 1
ATOM 1169 C CA . TYR A 1 87 ? 6.21614 37.58664 34.32727 1.000 35.47507 365 TYR B CA 1
ATOM 1170 C C . TYR A 1 87 ? 6.77396 37.77819 35.72939 1.000 40.27578 365 TYR B C 1
ATOM 1171 O O . TYR A 1 87 ? 7.12577 36.81769 36.41965 1.000 41.72231 365 TYR B O 1
ATOM 1189 N N . GLU A 1 88 ? 6.85355 39.03850 36.13648 1.000 35.06823 366 GLU B N 1
ATOM 1190 C CA A GLU A 1 88 ? 7.33410 39.42715 37.45866 0.456 35.00164 366 GLU B CA 1
ATOM 1191 C CA B GLU A 1 88 ? 7.33550 39.42920 37.46062 0.544 34.94211 366 GLU B CA 1
ATOM 1192 C C . GLU A 1 88 ? 6.17288 39.35494 38.44569 1.000 33.24958 366 GLU B C 1
ATOM 1193 O O . GLU A 1 88 ? 5.29481 40.22628 38.45761 1.000 34.94862 366 GLU B O 1
ATOM 1216 N N . LEU A 1 89 ? 6.17592 38.32285 39.28676 1.000 34.74922 367 LEU B N 1
ATOM 1217 C CA . LEU A 1 89 ? 4.99094 38.05195 40.09181 1.000 31.51749 367 LEU B CA 1
ATOM 1218 C C . LEU A 1 89 ? 4.67576 39.16304 41.08326 1.000 31.71915 367 LEU B C 1
ATOM 1219 O O . LEU A 1 89 ? 3.51485 39.34351 41.44336 1.000 30.46941 367 LEU B O 1
ATOM 1235 N N . ASN A 1 90 ? 5.67284 39.92400 41.54076 1.000 36.92653 368 ASN B N 1
ATOM 1236 C CA . ASN A 1 90 ? 5.35265 40.96728 42.51627 1.000 37.29256 368 ASN B CA 1
ATOM 1237 C C . ASN A 1 90 ? 4.44751 42.04147 41.91942 1.000 32.90170 368 ASN B C 1
ATOM 1238 O O . ASN A 1 90 ? 3.71235 42.71277 42.65633 1.000 38.68176 368 ASN B O 1
ATOM 1249 N N . THR A 1 91 ? 4.49060 42.23982 40.59966 1.000 33.49027 369 THR B N 1
ATOM 1250 C CA . THR A 1 91 ? 3.59632 43.23303 40.00762 1.000 34.70608 369 THR B CA 1
ATOM 1251 C C . THR A 1 91 ? 2.13934 42.78088 40.03187 1.000 41.62326 369 THR B C 1
ATOM 1252 O O . THR A 1 91 ? 1.24230 43.60952 39.83158 1.000 34.38225 369 THR B O 1
ATOM 1263 N N . PHE A 1 92 ? 1.88925 41.48561 40.26292 1.000 30.46794 370 PHE B N 1
ATOM 1264 C CA . PHE A 1 92 ? 0.55244 40.94520 40.43981 1.000 28.77012 370 PHE B CA 1
ATOM 1265 C C . PHE A 1 92 ? 0.21752 40.74311 41.91490 1.000 29.11731 370 PHE B C 1
ATOM 1266 O O . PHE A 1 92 ? -0.82805 40.16668 42.23487 1.000 27.64671 370 PHE B O 1
ATOM 1283 N N . GLU A 1 93 ? 1.09504 41.18301 42.81421 1.000 29.11811 371 GLU B N 1
ATOM 1284 C CA . GLU A 1 93 ? 0.93407 40.95903 44.24737 1.000 28.94656 371 GLU B CA 1
ATOM 1285 C C . GLU A 1 93 ? 0.89153 39.45972 44.56986 1.000 28.41940 371 GLU B C 1
ATOM 1286 O O . GLU A 1 93 ? 0.22420 39.03784 45.50632 1.000 28.25472 371 GLU B O 1
ATOM 1298 N N . LEU A 1 94 ? 1.62653 38.66383 43.80607 1.000 28.68105 372 LEU B N 1
ATOM 1299 C CA . LEU A 1 94 ? 1.67106 37.21321 43.97717 1.000 28.27122 372 LEU B CA 1
ATOM 1300 C C . LEU A 1 94 ? 3.04089 36.74950 44.46438 1.000 29.28912 372 LEU B C 1
ATOM 1301 O O . LEU A 1 94 ? 4.06945 37.37920 44.19675 1.000 32.36712 372 LEU B O 1
ATOM 1317 N N . LYS A 1 95 ? 3.03362 35.61696 45.16466 1.000 34.31003 373 LYS B N 1
ATOM 1318 C CA . LYS A 1 95 ? 4.21663 34.94057 45.66143 1.000 34.10076 373 LYS B CA 1
ATOM 1319 C C . LYS A 1 95 ? 4.18997 33.51580 45.12414 1.000 29.53509 373 LYS B C 1
ATOM 1320 O O . LYS A 1 95 ? 3.17949 32.82643 45.27875 1.000 28.46534 373 LYS B O 1
ATOM 1339 N N . ARG A 1 96 ? 5.29985 33.05537 44.57711 1.000 30.44725 374 ARG B N 1
ATOM 1340 C CA . ARG A 1 96 ? 5.35622 31.66386 44.14247 1.000 30.19094 374 ARG B CA 1
ATOM 1341 C C . ARG A 1 96 ? 5.65015 30.72581 45.30711 1.000 30.39515 374 ARG B C 1
ATOM 1342 O O . ARG A 1 96 ? 6.53575 30.98926 46.12762 1.000 32.57943 374 ARG B O 1
ATOM 1363 N N . LEU A 1 97 ? 4.95413 29.58668 45.32624 1.000 32.78518 375 LEU B N 1
ATOM 1364 C CA . LEU A 1 97 ? 5.17477 28.53037 46.30729 1.000 29.65508 375 LEU B CA 1
ATOM 1365 C C . LEU A 1 97 ? 5.71600 27.27992 45.62679 1.000 29.93509 375 LEU B C 1
ATOM 1366 O O . LEU A 1 97 ? 5.29277 26.93948 44.52292 1.000 29.32765 375 LEU B O 1
ATOM 1382 N N . GLU A 1 98 ? 6.65013 26.60665 46.29664 1.000 30.94010 376 GLU B N 1
ATOM 1383 C CA . GLU A 1 98 ? 7.18904 25.34965 45.79151 1.000 31.32782 376 GLU B CA 1
ATOM 1384 C C . GLU A 1 98 ? 6.08537 24.29850 45.74293 1.000 36.54001 376 GLU B C 1
ATOM 1385 O O . GLU A 1 98 ? 5.40457 24.05501 46.73978 1.000 29.80921 376 GLU B O 1
ATOM 1397 N N . PHE A 1 99 ? 5.92598 23.67226 44.57716 1.000 29.59761 377 PHE B N 1
ATOM 1398 C CA . PHE A 1 99 ? 4.91232 22.64028 44.37168 1.000 29.01728 377 PHE B CA 1
ATOM 1399 C C . PHE A 1 99 ? 5.28981 21.84461 43.12731 1.000 28.60178 377 PHE B C 1
ATOM 1400 O O . PHE A 1 99 ? 5.28536 22.38156 42.01710 1.000 28.63289 377 PHE B O 1
ATOM 1417 N N . ARG A 1 100 ? 5.59885 20.56408 43.30501 1.000 28.84229 378 ARG B N 1
ATOM 1418 C CA . ARG A 1 100 ? 6.07370 19.75906 42.19285 1.000 29.29957 378 ARG B CA 1
ATOM 1419 C C . ARG A 1 100 ? 5.72920 18.30230 42.46194 1.000 28.80057 378 ARG B C 1
ATOM 1420 O O . ARG A 1 100 ? 5.36283 17.93245 43.57631 1.000 28.47931 378 ARG B O 1
ATOM 1441 N N . ASP A 1 101 ? 5.87571 17.47960 41.42697 1.000 28.92415 379 ASP B N 1
ATOM 1442 C CA . ASP A 1 101 ? 5.61791 16.03757 41.54251 1.000 28.54406 379 ASP B CA 1
ATOM 1443 C C . ASP A 1 101 ? 6.90615 15.36804 42.00921 1.000 30.11870 379 ASP B C 1
ATOM 1444 O O . ASP A 1 101 ? 7.78340 15.02054 41.21849 1.000 31.81755 379 ASP B O 1
ATOM 1453 N N . VAL A 1 102 ? 7.02312 15.18700 43.32437 1.000 30.31069 380 VAL B N 1
ATOM 1454 C CA . VAL A 1 102 ? 8.22542 14.61551 43.89500 1.000 31.90018 380 VAL B CA 1
ATOM 1455 C C . VAL A 1 102 ? 8.38217 13.14995 43.50128 1.000 33.32338 380 VAL B C 1
ATOM 1456 O O . VAL A 1 102 ? 9.48378 12.60620 43.59436 1.000 34.49386 380 VAL B O 1
ATOM 1469 N N . ASP A 1 103 ? 7.31063 12.50986 43.03533 1.000 32.71001 381 ASP B N 1
ATOM 1470 C CA . ASP A 1 103 ? 7.37029 11.11232 42.61831 1.000 39.65826 381 ASP B CA 1
ATOM 1471 C C . ASP A 1 103 ? 7.91660 10.92805 41.21440 1.000 42.92505 381 ASP B C 1
ATOM 1472 O O . ASP A 1 103 ? 8.24034 9.79368 40.83546 1.000 36.29692 381 ASP B O 1
ATOM 1481 N N . ASN A 1 104 ? 7.99324 11.99163 40.43795 1.000 31.58419 382 ASN B N 1
ATOM 1482 C CA . ASN A 1 104 ? 8.49330 11.91024 39.08143 1.000 32.36523 382 ASN B CA 1
ATOM 1483 C C . ASN A 1 104 ? 10.01212 11.91939 39.13510 1.000 38.36917 382 ASN B C 1
ATOM 1484 O O . ASN A 1 104 ? 10.59585 12.87763 39.65078 1.000 36.71440 382 ASN B O 1
ATOM 1495 N N . PRO A 1 105 ? 10.67890 10.88370 38.62662 1.000 41.29779 383 PRO B N 1
ATOM 1496 C CA . PRO A 1 105 ? 12.13684 10.80521 38.77660 1.000 37.72393 383 PRO B CA 1
ATOM 1497 C C . PRO A 1 105 ? 12.88968 11.86741 38.00473 1.000 43.80593 383 PRO B C 1
ATOM 1498 O O . PRO A 1 105 ? 14.08890 12.03937 38.24676 1.000 42.56762 383 PRO B O 1
ATOM 1509 N N . PHE A 1 106 ? 12.25391 12.53953 37.05112 1.000 40.53148 384 PHE B N 1
ATOM 1510 C CA . PHE A 1 106 ? 12.90444 13.58570 36.27421 1.000 44.87412 384 PHE B CA 1
ATOM 1511 C C . PHE A 1 106 ? 12.70721 14.96825 36.87225 1.000 44.16705 384 PHE B C 1
ATOM 1512 O O . PHE A 1 106 ? 13.25237 15.93795 36.33986 1.000 51.36462 384 PHE B O 1
ATOM 1529 N N . SER A 1 107 ? 11.95990 15.06521 37.96581 1.000 37.30991 385 SER B N 1
ATOM 1530 C CA . SER A 1 107 ? 11.66444 16.35121 38.57707 1.000 36.74970 385 SER B CA 1
ATOM 1531 C C . SER A 1 107 ? 12.78350 16.76161 39.51961 1.000 38.23432 385 SER B C 1
ATOM 1532 O O . SER A 1 107 ? 13.44462 15.92308 40.14450 1.000 40.20861 385 SER B O 1
ATOM 1540 N N . ALA A 1 108 ? 12.98995 18.07754 39.61127 1.000 38.48489 386 ALA B N 1
ATOM 1541 C CA . ALA A 1 108 ? 13.99477 18.67737 40.46380 1.000 39.86047 386 ALA B CA 1
ATOM 1542 C C . ALA A 1 108 ? 13.34151 19.77070 41.29576 1.000 38.81698 386 ALA B C 1
ATOM 1543 O O . ALA A 1 108 ? 12.34340 20.36287 40.89075 1.000 37.42517 386 ALA B O 1
ATOM 1550 N N . GLU A 1 109 ? 13.92666 20.04237 42.45553 1.000 39.61733 387 GLU B N 1
ATOM 1551 C CA . GLU A 1 109 ? 13.42256 21.11468 43.30457 1.000 39.77624 387 GLU B CA 1
ATOM 1552 C C . GLU A 1 109 ? 13.35793 22.41912 42.51758 1.000 39.36350 387 GLU B C 1
ATOM 1553 O O . GLU A 1 109 ? 14.26131 22.73830 41.74296 1.000 41.96505 387 GLU B O 1
ATOM 1565 N N . GLY A 1 110 ? 12.25779 23.16077 42.69468 1.000 37.28651 388 GLY B N 1
ATOM 1566 C CA . GLY A 1 110 ? 12.04663 24.39464 41.97308 1.000 37.06426 388 GLY B CA 1
ATOM 1567 C C . GLY A 1 110 ? 11.34294 24.24320 40.63996 1.000 36.20746 388 GLY B C 1
ATOM 1568 O O . GLY A 1 110 ? 10.86589 25.23910 40.09007 1.000 35.70645 388 GLY B O 1
ATOM 1572 N N . ASN A 1 111 ? 11.27187 23.03114 40.09364 1.000 36.93467 389 ASN B N 1
ATOM 1573 C CA . ASN A 1 111 ? 10.52011 22.85508 38.87041 1.000 35.25482 389 ASN B CA 1
ATOM 1574 C C . ASN A 1 111 ? 9.03690 23.08151 39.16329 1.000 33.33282 389 ASN B C 1
ATOM 1575 O O . ASN A 1 111 ? 8.57969 22.90569 40.30120 1.000 32.62935 389 ASN B O 1
ATOM 1586 N N . PRO A 1 112 ? 8.26328 23.46554 38.16238 1.000 32.55809 390 PRO B N 1
ATOM 1587 C CA . PRO A 1 112 ? 6.81352 23.48360 38.33711 1.000 30.79679 390 PRO B CA 1
ATOM 1588 C C . PRO A 1 112 ? 6.30151 22.06180 38.45483 1.000 30.02610 390 PRO B C 1
ATOM 1589 O O . PRO A 1 112 ? 7.04421 21.09261 38.27240 1.000 30.84536 390 PRO B O 1
ATOM 1600 N N . TYR A 1 113 ? 5.00735 21.94697 38.74873 1.000 22.92481 391 TYR B N 1
ATOM 1601 C CA . TYR A 1 113 ? 4.36307 20.63578 38.74606 1.000 23.01032 391 TYR B CA 1
ATOM 1602 C C . TYR A 1 113 ? 4.09249 20.27049 37.29461 1.000 25.44378 391 TYR B C 1
ATOM 1603 O O . TYR A 1 113 ? 3.30560 20.93450 36.61260 1.000 27.81027 391 TYR B O 1
ATOM 1621 N N . ALA A 1 114 ? 4.73463 19.21158 36.82391 1.000 25.47985 392 ALA B N 1
ATOM 1622 C CA . ALA A 1 114 ? 4.67693 18.83880 35.42582 1.000 24.92655 392 ALA B CA 1
ATOM 1623 C C . ALA A 1 114 ? 4.25485 17.38166 35.33003 1.000 29.60549 392 ALA B C 1
ATOM 1624 O O . ALA A 1 114 ? 4.73588 16.53382 36.09083 1.000 31.81630 392 ALA B O 1
ATOM 1631 N N . GLY A 1 115 ? 3.36270 17.10239 34.39339 1.000 30.54643 393 GLY B N 1
ATOM 1632 C CA . GLY A 1 115 ? 2.93872 15.73608 34.16843 1.000 35.75699 393 GLY B CA 1
ATOM 1633 C C . GLY A 1 115 ? 2.03481 15.65131 32.96471 1.000 29.88299 393 GLY B C 1
ATOM 1634 O O . GLY A 1 115 ? 1.82921 16.62703 32.24216 1.000 26.92903 393 GLY B O 1
ATOM 1638 N N . THR A 1 116 ? 1.48408 14.45968 32.75843 1.000 29.27128 394 THR B N 1
ATOM 1639 C CA . THR A 1 116 ? 0.49334 14.28642 31.71543 1.000 23.95878 394 THR B CA 1
ATOM 1640 C C . THR A 1 116 ? -0.88529 14.51275 32.29813 1.000 24.63772 394 THR B C 1
ATOM 1641 O O . THR A 1 116 ? -1.09109 14.53531 33.51696 1.000 27.19559 394 THR B O 1
ATOM 1652 N N . LEU A 1 117 ? -1.85780 14.67364 31.40283 1.000 24.08869 395 LEU B N 1
ATOM 1653 C CA . LEU A 1 117 ? -3.21832 14.94724 31.83715 1.000 24.11959 395 LEU B CA 1
ATOM 1654 C C . LEU A 1 117 ? -3.75120 13.88253 32.78204 1.000 26.18511 395 LEU B C 1
ATOM 1655 O O . LEU A 1 117 ? -4.59505 14.17389 33.62974 1.000 26.87774 395 LEU B O 1
ATOM 1671 N N . ASP A 1 118 ? -3.26707 12.64719 32.66678 1.000 23.55811 396 ASP B N 1
ATOM 1672 C CA . ASP A 1 118 ? -3.72287 11.60254 33.57712 1.000 24.46057 396 ASP B CA 1
ATOM 1673 C C . ASP A 1 118 ? -3.37552 11.90356 35.02410 1.000 25.62188 396 ASP B C 1
ATOM 1674 O O . ASP A 1 118 ? -4.03825 11.38185 35.93005 1.000 30.47084 396 ASP B O 1
ATOM 1683 N N . SER A 1 119 ? -2.38578 12.75660 35.27164 1.000 23.37953 397 SER B N 1
ATOM 1684 C CA A SER A 1 119 ? -1.93761 13.06524 36.61934 0.517 23.51089 397 SER B CA 1
ATOM 1685 C CA B SER A 1 119 ? -1.95736 13.04480 36.63039 0.483 23.44933 397 SER B CA 1
ATOM 1686 C C . SER A 1 119 ? -2.70934 14.20783 37.26173 1.000 21.84076 397 SER B C 1
ATOM 1687 O O . SER A 1 119 ? -2.36045 14.60985 38.36510 1.000 25.64518 397 SER B O 1
ATOM 1702 N N . PHE A 1 120 ? -3.74551 14.72893 36.60454 1.000 22.67556 398 PHE B N 1
ATOM 1703 C CA . PHE A 1 120 ? -4.41866 15.91728 37.12411 1.000 20.99536 398 PHE B CA 1
ATOM 1704 C C . PHE A 1 120 ? -4.99732 15.67824 38.51633 1.000 19.97978 398 PHE B C 1
ATOM 1705 O O . PHE A 1 120 ? -4.78129 16.47152 39.44644 1.000 22.71865 398 PHE B O 1
ATOM 1722 N N . ALA A 1 121 ? -5.75698 14.59618 38.68473 1.000 20.45544 399 ALA B N 1
ATOM 1723 C CA . ALA A 1 121 ? -6.38901 14.37140 39.97618 1.000 22.39085 399 ALA B CA 1
ATOM 1724 C C . ALA A 1 121 ? -5.35096 14.24815 41.08182 1.000 20.53426 399 ALA B C 1
ATOM 1725 O O . ALA A 1 121 ? -5.56121 14.74002 42.20324 1.000 21.55733 399 ALA B O 1
ATOM 1732 N N . LYS A 1 122 ? -4.25041 13.55335 40.80884 1.000 21.16956 400 LYS B N 1
ATOM 1733 C CA . LYS A 1 122 ? -3.19760 13.43574 41.81300 1.000 20.04784 400 LYS B CA 1
ATOM 1734 C C . LYS A 1 122 ? -2.63892 14.80316 42.18136 1.000 25.70198 400 LYS B C 1
ATOM 1735 O O . LYS A 1 122 ? -2.41071 15.10227 43.36248 1.000 25.10988 400 LYS B O 1
ATOM 1788 N N . GLU A 1 125 ? -5.05371 16.52216 44.51323 1.000 23.01238 403 GLU B N 1
ATOM 1789 C CA . GLU A 1 125 ? -5.08784 15.97375 45.86613 1.000 23.75676 403 GLU B CA 1
ATOM 1790 C C . GLU A 1 125 ? -3.85137 16.39565 46.64939 1.000 26.07405 403 GLU B C 1
ATOM 1791 O O . GLU A 1 125 ? -3.93992 16.71395 47.84121 1.000 29.67762 403 GLU B O 1
ATOM 1803 N N . LYS A 1 126 ? -2.68547 16.41875 45.99498 1.000 27.42568 404 LYS B N 1
ATOM 1804 C CA . LYS A 1 126 ? -1.48351 16.85821 46.68800 1.000 26.46344 404 LYS B CA 1
ATOM 1805 C C . LYS A 1 126 ? -1.60807 18.33364 47.06055 1.000 28.13947 404 LYS B C 1
ATOM 1806 O O . LYS A 1 126 ? -1.23986 18.73407 48.16706 1.000 29.98249 404 LYS B O 1
ATOM 1825 N N . ALA A 1 127 ? -2.14378 19.13729 46.14255 1.000 23.49294 405 ALA B N 1
ATOM 1826 C CA . ALA A 1 127 ? -2.26739 20.57310 46.38720 1.000 25.53488 405 ALA B CA 1
ATOM 1827 C C . ALA A 1 127 ? -3.26686 20.86180 47.50191 1.000 36.73575 405 ALA B C 1
ATOM 1828 O O . ALA A 1 127 ? -3.05975 21.77585 48.31203 1.000 30.87977 405 ALA B O 1
ATOM 1835 N N . SER A 1 128 ? -4.35985 20.10128 47.55291 1.000 27.64740 406 SER B N 1
ATOM 1836 C CA . SER A 1 128 ? -5.40069 20.35005 48.54242 1.000 28.37740 406 SER B CA 1
ATOM 1837 C C . SER A 1 128 ? -5.01706 19.85277 49.92913 1.000 33.08031 406 SER B C 1
ATOM 1838 O O . SER A 1 128 ? -5.51638 20.37601 50.93229 1.000 34.72123 406 SER B O 1
ATOM 1846 N N . ASP A 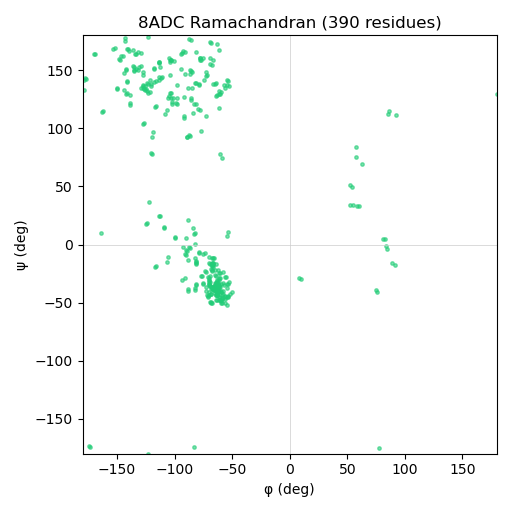1 129 ? -4.15740 18.84043 50.01925 1.000 38.40536 407 ASP B N 1
ATOM 1847 C CA . ASP A 1 129 ? -3.81158 18.24769 51.30372 1.000 40.56534 407 ASP B CA 1
ATOM 1848 C C . ASP A 1 129 ? -2.38624 18.56639 51.73605 1.000 52.46584 407 ASP B C 1
ATOM 1849 O O . ASP A 1 129 ? -1.86166 17.90591 52.63938 1.000 56.29977 407 ASP B O 1
ATOM 1858 N N . SER A 1 130 ? -1.73975 19.54290 51.10463 1.000 45.08478 408 SER B N 1
ATOM 1859 C CA . SER A 1 130 ? -0.38268 19.92600 51.46837 1.000 55.70528 408 SER B CA 1
ATOM 1860 C C . SER A 1 130 ? -0.38656 20.97650 52.56847 1.000 61.51094 408 SER B C 1
ATOM 1861 O O . SER A 1 130 ? -1.14781 21.94640 52.50852 1.000 69.02115 408 SER B O 1
ATOM 1869 N N . LYS A 1 131 ? 0.47806 20.78354 53.57002 1.000 57.30898 409 LYS B N 1
ATOM 1870 C CA . LYS A 1 131 ? 0.69021 21.83239 54.56043 1.000 71.74662 409 LYS B CA 1
ATOM 1871 C C . LYS A 1 131 ? 1.43486 23.01833 53.95789 1.000 72.65221 409 LYS B C 1
ATOM 1872 O O . LYS A 1 131 ? 1.21638 24.16364 54.37264 1.000 76.46318 409 LYS B O 1
ATOM 1891 N N . ASP A 1 132 ? 2.31342 22.76496 52.98310 1.000 68.19558 410 ASP B N 1
ATOM 1892 C CA . ASP A 1 132 ? 3.12496 23.82323 52.39190 1.000 67.76792 410 ASP B CA 1
ATOM 1893 C C . ASP A 1 132 ? 2.32882 24.73399 51.47055 1.000 59.01593 410 ASP B C 1
ATOM 1894 O O . ASP A 1 132 ? 2.88080 25.73367 50.99587 1.000 57.36934 410 ASP B O 1
ATOM 1903 N N . LEU A 1 133 ? 1.06792 24.40434 51.19374 1.000 51.87736 411 LEU B N 1
ATOM 1904 C CA . LEU A 1 133 ? 0.18962 25.24125 50.37923 1.000 40.47152 411 LEU B CA 1
ATOM 1905 C C . LEU A 1 133 ? -1.00706 25.67486 51.21317 1.000 41.92329 411 LEU B C 1
ATOM 1906 O O . LEU A 1 133 ? -1.97393 24.90753 51.35652 1.000 52.74987 411 LEU B O 1
ATOM 1922 N N . PRO A 1 134 ? -0.98743 26.86661 51.80427 1.000 39.50450 412 PRO B N 1
ATOM 1923 C CA . PRO A 1 134 ? -2.16758 27.34710 52.53424 1.000 41.07381 412 PRO B CA 1
ATOM 1924 C C . PRO A 1 134 ? -3.35094 27.50917 51.59544 1.000 40.10993 412 PRO B C 1
ATOM 1925 O O . PRO A 1 134 ? -3.25568 27.32109 50.38368 1.000 56.01037 412 PRO B O 1
ATOM 1936 N N . LYS A 1 135 ? -4.50360 27.78817 52.17926 1.000 30.57510 413 LYS B N 1
ATOM 1937 C CA . LYS A 1 135 ? -5.67227 28.05355 51.36501 1.000 27.85215 413 LYS B CA 1
ATOM 1938 C C . LYS A 1 135 ? -6.23133 29.42258 51.74114 1.000 27.94346 413 LYS B C 1
ATOM 1939 O O . LYS A 1 135 ? -6.26027 29.76507 52.92503 1.000 34.97345 413 LYS B O 1
ATOM 1958 N N . PRO A 1 136 ? -6.66921 30.23495 50.76792 1.000 26.20629 414 PRO B N 1
ATOM 1959 C CA . PRO A 1 136 ? -6.69437 29.98152 49.31831 1.000 25.53767 414 PRO B CA 1
ATOM 1960 C C . PRO A 1 136 ? -5.31603 30.02834 48.69249 1.000 31.50962 414 PRO B C 1
ATOM 1961 O O . PRO A 1 136 ? -4.41497 30.74627 49.13339 1.000 27.78117 414 PRO B O 1
ATOM 1972 N N . VAL A 1 137 ? -5.15640 29.21644 47.64613 1.000 21.24548 415 VAL B N 1
ATOM 1973 C CA . VAL A 1 137 ? -3.94883 29.16917 46.83505 1.000 24.21225 415 VAL B CA 1
ATOM 1974 C C . VAL A 1 137 ? -4.43996 28.96281 45.41406 1.000 18.41508 415 VAL B C 1
ATOM 1975 O O . VAL A 1 137 ? -5.52938 28.42344 45.19917 1.000 23.59481 415 VAL B O 1
ATOM 1988 N N . ALA A 1 138 ? -3.67381 29.45490 44.44084 1.000 17.98965 416 ALA B N 1
ATOM 1989 C CA . ALA A 1 138 ? -4.01997 29.30023 43.03638 1.000 19.33195 416 ALA B CA 1
ATOM 1990 C C . ALA A 1 138 ? -2.97477 28.46163 42.30636 1.000 20.60157 416 ALA B C 1
ATOM 1991 O O . ALA A 1 138 ? -1.76529 28.57072 42.55887 1.000 22.22720 416 ALA B O 1
ATOM 1998 N N . LEU A 1 139 ? -3.45570 27.61655 41.41103 1.000 17.12598 417 LEU B N 1
ATOM 1999 C CA . LEU A 1 139 ? -2.60800 26.92747 40.44260 1.000 17.12101 417 LEU B CA 1
ATOM 2000 C C . LEU A 1 139 ? -2.82939 27.57669 39.09001 1.000 17.04714 417 LEU B C 1
ATOM 2001 O O . LEU A 1 139 ? -3.98092 27.74072 38.65571 1.000 20.41051 417 LEU B O 1
ATOM 2017 N N . VAL A 1 140 ? -1.74772 28.00196 38.45272 1.000 19.16715 418 VAL B N 1
ATOM 2018 C CA . VAL A 1 140 ? -1.81343 28.52959 37.09877 1.000 16.74540 418 VAL B CA 1
ATOM 2019 C C . VAL A 1 140 ? -1.26512 27.43899 36.18608 1.000 17.01820 418 VAL B C 1
ATOM 2020 O O . VAL A 1 140 ? -0.08885 27.08697 36.28269 1.000 20.13012 418 VAL B O 1
ATOM 2050 N N . THR A 1 142 ? -0.81003 25.44355 32.45425 1.000 24.70384 420 THR B N 1
ATOM 2051 C CA . THR A 1 142 ? -0.63720 25.66831 31.02664 1.000 23.43582 420 THR B CA 1
ATOM 2052 C C . THR A 1 142 ? -0.53759 24.33319 30.30610 1.000 21.88242 420 THR B C 1
ATOM 2053 O O . THR A 1 142 ? 0.26673 23.49067 30.69051 1.000 25.04148 420 THR B O 1
ATOM 2064 N N . LYS A 1 143 ? -1.32913 24.17248 29.24953 1.000 25.94383 421 LYS B N 1
ATOM 2065 C CA . LYS A 1 143 ? -1.28568 22.97544 28.39872 1.000 31.21041 421 LYS B CA 1
ATOM 2066 C C . LYS A 1 143 ? -1.41375 23.41275 26.94791 1.000 35.93443 421 LYS B C 1
ATOM 2067 O O . LYS A 1 143 ? -2.38855 24.06712 26.57221 1.000 34.76558 421 LYS B O 1
ATOM 2086 N N . SER A 1 144 ? -0.41975 23.07814 26.12750 1.000 38.27663 422 SER B N 1
ATOM 2087 C CA . SER A 1 144 ? -0.46648 23.40669 24.70252 1.000 44.09851 422 SER B CA 1
ATOM 2088 C C . SER A 1 144 ? -0.76083 24.89451 24.48261 1.000 38.06365 422 SER B C 1
ATOM 2089 O O . SER A 1 144 ? -1.65243 25.27397 23.72235 1.000 47.49137 422 SER B O 1
ATOM 2097 N N . ASN A 1 145 ? 0.01026 25.74597 25.15099 1.000 37.22819 423 ASN B N 1
ATOM 2098 C CA . ASN A 1 145 ? -0.06564 27.20650 24.99854 1.000 45.35304 423 ASN B CA 1
ATOM 2099 C C . ASN A 1 145 ? -1.41645 27.81521 25.40286 1.000 45.57628 423 ASN B C 1
ATOM 2100 O O . ASN A 1 145 ? -1.72328 28.96774 25.05938 1.000 41.02792 423 ASN B O 1
ATOM 2128 N N . THR A 1 147 ? -3.78004 28.51321 29.00474 1.000 25.22316 425 THR B N 1
ATOM 2129 C CA . THR A 1 147 ? -3.60225 28.56910 30.45220 1.000 22.06325 425 THR B CA 1
ATOM 2130 C C . THR A 1 147 ? -4.94679 28.80465 31.12294 1.000 27.57255 425 THR B C 1
ATOM 2131 O O . THR A 1 147 ? -5.80331 29.51690 30.58857 1.000 24.26182 425 THR B O 1
ATOM 2142 N N . ILE A 1 148 ? -5.13583 28.15608 32.27733 1.000 19.78296 426 ILE B N 1
ATOM 2143 C CA . ILE A 1 148 ? -6.28130 28.36321 33.14829 1.000 21.03294 426 ILE B CA 1
ATOM 2144 C C . ILE A 1 148 ? -5.73780 28.61101 34.54118 1.000 16.58913 426 ILE B C 1
ATOM 2145 O O . ILE A 1 148 ? -4.56889 28.35898 34.83023 1.000 20.42164 426 ILE B O 1
ATOM 2161 N N . THR A 1 149 ? -6.60288 29.12228 35.41178 1.000 18.20810 427 THR B N 1
ATOM 2162 C CA . THR A 1 149 ? -6.29345 29.31518 36.81265 1.000 16.34545 427 THR B CA 1
ATOM 2163 C C . THR A 1 149 ? -7.29394 28.54275 37.65270 1.000 21.60029 427 THR B C 1
ATOM 2164 O O . THR A 1 149 ? -8.50706 28.63995 37.43956 1.000 22.93242 427 THR B O 1
ATOM 2175 N N . ILE A 1 150 ? -6.78269 27.78170 38.60314 1.000 18.39055 428 ILE B N 1
ATOM 2176 C CA . ILE A 1 150 ? -7.61925 27.01502 39.52456 1.000 17.48827 428 ILE B CA 1
ATOM 2177 C C . ILE A 1 150 ? -7.37061 27.54968 40.91744 1.000 16.92925 428 ILE B C 1
ATOM 2178 O O . ILE A 1 150 ? -6.23536 27.52128 41.41311 1.000 20.39313 428 ILE B O 1
ATOM 2194 N N . VAL A 1 151 ? -8.41187 28.06897 41.54150 1.000 17.47131 429 VAL B N 1
ATOM 2195 C CA . VAL A 1 151 ? -8.31407 28.58103 42.89943 1.000 17.77813 429 VAL B CA 1
ATOM 2196 C C . VAL A 1 151 ? -8.82660 27.51033 43.85347 1.000 18.76461 429 VAL B C 1
ATOM 2197 O O . VAL A 1 151 ? -9.98729 27.08732 43.76743 1.000 20.97956 429 VAL B O 1
ATOM 2210 N N . ILE A 1 152 ? -7.96159 27.10557 44.77135 1.000 20.39414 430 ILE B N 1
ATOM 2211 C CA . ILE A 1 152 ? -8.27632 26.12175 45.79959 1.000 19.00724 430 ILE B CA 1
ATOM 2212 C C . ILE A 1 152 ? -8.77497 26.90515 47.00811 1.000 21.63449 430 ILE B C 1
ATOM 2213 O O . ILE A 1 152 ? -7.99923 27.61635 47.63898 1.000 23.74829 430 ILE B O 1
ATOM 2229 N N . ARG A 1 153 ? -10.06906 26.79081 47.31573 1.000 23.32778 431 ARG B N 1
ATOM 2230 C CA . ARG A 1 153 ? -10.68264 27.59540 48.36674 1.000 23.52446 431 ARG B CA 1
ATOM 2231 C C . ARG A 1 153 ? -10.70777 26.86065 49.70244 1.000 23.52078 431 ARG B C 1
ATOM 2232 O O . ARG A 1 153 ? -10.77046 25.63000 49.74788 1.000 27.14286 431 ARG B O 1
ATOM 2253 N N . PRO A 1 154 ? -10.65900 27.59836 50.81608 1.000 25.55784 432 PRO B N 1
ATOM 2254 C CA . PRO A 1 154 ? -10.69312 26.93759 52.13076 1.000 30.27792 432 PRO B CA 1
ATOM 2255 C C . PRO A 1 154 ? -12.01071 26.24291 52.42894 1.000 34.80296 432 PRO B C 1
ATOM 2256 O O . PRO A 1 154 ? -12.06255 25.43363 53.35716 1.000 32.77409 432 PRO B O 1
ATOM 2267 N N . ASP A 1 155 ? -13.07550 26.53831 51.69124 1.000 31.08730 433 ASP B N 1
ATOM 2268 C CA . ASP A 1 155 ? -14.34221 25.83982 51.86464 1.000 33.83825 433 ASP B CA 1
ATOM 2269 C C . ASP A 1 155 ? -14.40015 24.51141 51.12094 1.000 47.32480 433 ASP B C 1
ATOM 2270 O O . ASP A 1 155 ? -15.47705 23.90224 51.05260 1.000 42.18935 433 ASP B O 1
ATOM 2279 N N . GLY A 1 156 ? -13.27789 24.04665 50.57794 1.000 38.73165 434 GLY B N 1
ATOM 2280 C CA . GLY A 1 156 ? -13.22585 22.78034 49.87168 1.000 35.97047 434 GLY B CA 1
ATOM 2281 C C . GLY A 1 156 ? -13.64655 22.83252 48.42089 1.000 36.41814 434 GLY B C 1
ATOM 2282 O O . GLY A 1 156 ? -13.62803 21.79279 47.74549 1.000 36.84002 434 GLY B O 1
ATOM 2286 N N . LYS A 1 157 ? -14.04748 23.99255 47.92598 1.000 33.98107 435 LYS B N 1
ATOM 2287 C CA . LYS A 1 157 ? -14.46781 24.15438 46.54675 1.000 32.27809 435 LYS B CA 1
ATOM 2288 C C . LYS A 1 157 ? -13.28262 24.60283 45.70434 1.000 23.79986 435 LYS B C 1
ATOM 2289 O O . LYS A 1 157 ? -12.23902 25.00728 46.21845 1.000 23.50995 435 LYS B O 1
ATOM 2308 N N . TYR A 1 158 ? -13.43911 24.49587 44.39003 1.000 22.63464 436 TYR B N 1
ATOM 2309 C CA . TYR A 1 158 ? -12.42662 24.94366 43.43635 1.000 23.85136 436 TYR B CA 1
ATOM 2310 C C . TYR A 1 158 ? -13.07610 25.91745 42.46487 1.000 26.79126 436 TYR B C 1
ATOM 2311 O O . TYR A 1 158 ? -14.18273 25.66495 41.97912 1.000 26.81850 436 TYR B O 1
ATOM 2329 N N . TRP A 1 159 ? -12.42036 27.05262 42.20636 1.000 22.14484 437 TRP B N 1
ATOM 2330 C CA . TRP A 1 159 ? -12.86244 27.94193 41.14579 1.000 22.22437 437 TRP B CA 1
ATOM 2331 C C . TRP A 1 159 ? -11.96937 27.73076 39.93607 1.000 19.35822 437 TRP B C 1
ATOM 2332 O O . TRP A 1 159 ? -10.74210 27.82503 40.04622 1.000 22.09685 437 TRP B O 1
ATOM 2353 N N . LEU A 1 160 ? -12.57652 27.45716 38.79620 1.000 18.87805 438 LEU B N 1
ATOM 2354 C CA . LEU A 1 160 ? -11.85702 27.22947 37.54351 1.000 18.54898 438 LEU B CA 1
ATOM 2355 C C . LEU A 1 160 ? -12.10181 28.44286 36.65069 1.000 21.57248 438 LEU B C 1
ATOM 2356 O O . LEU A 1 160 ? -13.21861 28.63899 36.16331 1.000 21.53198 438 LEU B O 1
ATOM 2372 N N . PHE A 1 161 ? -11.04998 29.21706 36.40315 1.000 19.53743 439 PHE B N 1
ATOM 2373 C CA . PHE A 1 161 ? -11.11707 30.40496 35.55396 1.000 18.79807 439 PHE B CA 1
ATOM 2374 C C . PHE A 1 161 ? -10.51888 30.05552 34.19976 1.000 17.43797 439 PHE B C 1
ATOM 2375 O O . PHE A 1 161 ? -9.35600 29.65163 34.12147 1.000 21.20917 439 PHE B O 1
ATOM 2392 N N . ASP A 1 162 ? -11.31964 30.19798 33.14649 1.000 18.65688 440 ASP B N 1
ATOM 2393 C CA . ASP A 1 162 ? -10.96911 29.71212 31.80807 1.000 23.49846 440 ASP B CA 1
ATOM 2394 C C . ASP A 1 162 ? -11.12489 30.83314 30.79292 1.000 26.36572 440 ASP B C 1
ATOM 2395 O O . ASP A 1 162 ? -12.25539 31.17416 30.40339 1.000 28.37899 440 ASP B O 1
ATOM 2404 N N . PRO A 1 163 ? -10.03067 31.42531 30.35574 1.000 30.90042 441 PRO B N 1
ATOM 2405 C CA . PRO A 1 163 ? -10.11470 32.52056 29.37759 1.000 27.84138 441 PRO B CA 1
ATOM 2406 C C . PRO A 1 163 ? -10.10171 32.05753 27.92807 1.000 35.98555 441 PRO B C 1
ATOM 2407 O O . PRO A 1 163 ? -9.77963 32.85443 27.04235 1.000 43.49216 441 PRO B O 1
ATOM 2418 N N . HIS A 1 164 ? -10.45031 30.79462 27.66391 1.000 33.98463 442 HIS B N 1
ATOM 2419 C CA . HIS A 1 164 ? -10.37208 30.27858 26.30415 1.000 41.77840 442 HIS B CA 1
ATOM 2420 C C . HIS A 1 164 ? -11.39892 30.91235 25.37542 1.000 48.89189 442 HIS B C 1
ATOM 2421 O O . HIS A 1 164 ? -11.20258 30.90496 24.15498 1.000 49.11881 442 HIS B O 1
ATOM 2435 N N . GLY A 1 165 ? -12.47084 31.47623 25.92285 1.000 50.36479 443 GLY B N 1
ATOM 2436 C CA . GLY A 1 165 ? -13.54262 32.04186 25.12656 1.000 50.79038 443 GLY B CA 1
ATOM 2437 C C . GLY A 1 165 ? -14.60001 30.98144 24.90599 1.000 58.39727 443 GLY B C 1
ATOM 2438 O O . GLY A 1 165 ? -14.36498 30.00331 24.18930 1.000 55.05027 443 GLY B O 1
ATOM 2442 N N . THR A 1 166 ? -15.76924 31.16283 25.51663 1.000 56.91638 444 THR B N 1
ATOM 2443 C CA . THR A 1 166 ? -16.78401 30.11940 25.54899 1.000 65.62311 444 THR B CA 1
ATOM 2444 C C . THR A 1 166 ? -18.16916 30.73290 25.44837 1.000 66.93669 444 THR B C 1
ATOM 2445 O O . THR A 1 166 ? -18.47516 31.69986 26.15201 1.000 53.45004 444 THR B O 1
ATOM 2456 N N . ASN A 1 167 ? -19.00418 30.16398 24.58075 1.000 61.79265 445 ASN B N 1
ATOM 2457 C CA . ASN A 1 167 ? -20.38044 30.61707 24.41521 1.000 67.59400 445 ASN B CA 1
ATOM 2458 C C . ASN A 1 167 ? -20.44346 32.10768 24.09489 1.000 67.85881 445 ASN B C 1
ATOM 2459 O O . ASN A 1 167 ? -21.37667 32.80204 24.50744 1.000 60.42838 445 ASN B O 1
ATOM 2470 N N . GLY A 1 168 ? -19.45034 32.60284 23.35533 1.000 58.19174 446 GLY B N 1
ATOM 2471 C CA . GLY A 1 168 ? -19.42003 33.98234 22.91703 1.000 67.13495 446 GLY B CA 1
ATOM 2472 C C . GLY A 1 168 ? -18.88393 34.98476 23.91684 1.000 62.01308 446 GLY B C 1
ATOM 2473 O O . GLY A 1 168 ? -18.90610 36.19055 23.63187 1.000 56.38260 446 GLY B O 1
ATOM 2477 N N . LYS A 1 169 ? -18.40075 34.53891 25.06894 1.000 53.37796 447 LYS B N 1
ATOM 2478 C CA . LYS A 1 169 ? -17.85373 35.42527 26.08041 1.000 49.23589 447 LYS B CA 1
ATOM 2479 C C . LYS A 1 169 ? -16.35917 35.18513 26.23227 1.000 45.58866 447 LYS B C 1
ATOM 2480 O O . LYS A 1 169 ? -15.84444 34.11401 25.91325 1.000 44.85779 447 LYS B O 1
ATOM 2499 N N . GLY A 1 170 ? -15.66681 36.20267 26.74511 1.000 33.56479 448 GLY B N 1
ATOM 2500 C CA . GLY A 1 170 ? -14.21811 36.15107 26.80252 1.000 35.34779 448 GLY B CA 1
ATOM 2501 C C . GLY A 1 170 ? -13.66487 35.20531 27.84781 1.000 32.16923 448 GLY B C 1
ATOM 2502 O O . GLY A 1 170 ? -12.52377 34.75805 27.71506 1.000 35.34580 448 GLY B O 1
ATOM 2506 N N . ALA A 1 171 ? -14.43544 34.90555 28.88876 1.000 34.74508 449 ALA B N 1
ATOM 2507 C CA . ALA A 1 171 ? -13.97248 34.00530 29.93342 1.000 28.16199 449 ALA B CA 1
ATOM 2508 C C . ALA A 1 171 ? -15.14773 33.65056 30.82327 1.000 32.13174 449 ALA B C 1
ATOM 2509 O O . ALA A 1 171 ? -16.20508 34.28638 30.77220 1.000 26.59770 449 ALA B O 1
ATOM 2516 N N . TYR A 1 172 ? -14.96667 32.58838 31.60820 1.000 26.88783 450 TYR B N 1
ATOM 2517 C CA . TYR A 1 172 ? -15.95281 32.19336 32.59925 1.000 26.35145 450 TYR B CA 1
ATOM 2518 C C . TYR A 1 172 ? -15.21498 31.64264 33.80496 1.000 19.72755 450 TYR B C 1
ATOM 2519 O O . TYR A 1 172 ? -14.03253 31.31451 33.73441 1.000 25.90574 450 TYR B O 1
ATOM 2537 N N . ILE A 1 173 ? -15.92628 31.57382 34.92936 1.000 23.80964 451 ILE B N 1
ATOM 2538 C CA . ILE A 1 173 ? -15.45078 30.93638 36.14953 1.000 22.23066 451 ILE B CA 1
ATOM 2539 C C . ILE A 1 173 ? -16.50254 29.92083 36.56972 1.000 25.30696 451 ILE B C 1
ATOM 2540 O O . ILE A 1 173 ? -17.69799 30.22512 36.53990 1.000 27.48468 451 ILE B O 1
ATOM 2556 N N . GLU A 1 174 ? -16.06492 28.71536 36.92413 1.000 25.61750 452 GLU B N 1
ATOM 2557 C CA . GLU A 1 174 ? -16.95243 27.68316 37.45430 1.000 26.31347 452 GLU B CA 1
ATOM 2558 C C . GLU A 1 174 ? -16.49126 27.27830 38.84307 1.000 26.10636 452 GLU B C 1
ATOM 2559 O O . GLU A 1 174 ? -15.29116 27.14588 39.09721 1.000 27.48644 452 GLU B O 1
ATOM 2571 N N . SER A 1 175 ? -17.44053 27.13341 39.75465 1.000 24.40880 453 SER B N 1
ATOM 2572 C CA . SER A 1 175 ? -17.16345 26.64415 41.09529 1.000 23.20369 453 SER B CA 1
ATOM 2573 C C . SER A 1 175 ? -17.47500 25.15133 41.14895 1.000 25.23982 453 SER B C 1
ATOM 2574 O O . SER A 1 175 ? -18.58572 24.74270 40.80680 1.000 26.73328 453 SER B O 1
ATOM 2582 N N . CYS A 1 176 ? -16.49874 24.35204 41.58992 1.000 23.68617 454 CYS B N 1
ATOM 2583 C CA . CYS A 1 176 ? -16.57270 22.90059 41.48034 1.000 29.84717 454 CYS B CA 1
ATOM 2584 C C . CYS A 1 176 ? -16.19132 22.21622 42.78136 1.000 27.37948 454 CYS B C 1
ATOM 2585 O O . CYS A 1 176 ? -15.32193 22.67968 43.51025 1.000 27.17034 454 CYS B O 1
ATOM 2593 N N . ASN A 1 177 ? -16.76266 21.03606 43.00798 1.000 26.67053 455 ASN B N 1
ATOM 2594 C CA . ASN A 1 177 ? -16.18769 20.12567 43.97992 1.000 30.73185 455 ASN B CA 1
ATOM 2595 C C . ASN A 1 177 ? -15.09668 19.28754 43.30181 1.000 27.00647 455 ASN B C 1
ATOM 2596 O O . ASN A 1 177 ? -14.87859 19.35676 42.09007 1.000 25.59710 455 ASN B O 1
ATOM 2607 N N . THR A 1 178 ? -14.42281 18.45587 44.10026 1.000 27.10457 456 THR B N 1
ATOM 2608 C CA . THR A 1 178 ? -13.23329 17.74624 43.63346 1.000 32.33733 456 THR B CA 1
ATOM 2609 C C . THR A 1 178 ? -13.50358 16.94921 42.37047 1.000 26.56749 456 THR B C 1
ATOM 2610 O O . THR A 1 178 ? -12.78867 17.07012 41.37443 1.000 25.78239 456 THR B O 1
ATOM 2621 N N . ASP A 1 179 ? -14.54061 16.11675 42.38747 1.000 30.54366 457 ASP B N 1
ATOM 2622 C CA . ASP A 1 179 ? -14.74338 15.22427 41.24687 1.000 24.57833 457 ASP B CA 1
ATOM 2623 C C . ASP A 1 179 ? -15.24853 15.97287 40.01811 1.000 27.81988 457 ASP B C 1
ATOM 2624 O O . ASP A 1 179 ? -14.89472 15.63715 38.88258 1.000 24.66473 457 ASP B O 1
ATOM 2633 N N . GLU A 1 180 ? -16.09503 16.97650 40.21149 1.000 26.02240 458 GLU B N 1
ATOM 2634 C CA . GLU A 1 180 ? -16.54677 17.76304 39.06822 1.000 28.37052 458 GLU B CA 1
ATOM 2635 C C . GLU A 1 180 ? -15.38911 18.54073 38.42779 1.000 28.69742 458 GLU B C 1
ATOM 2636 O O . GLU A 1 180 ? -15.34859 18.71242 37.20527 1.000 32.62965 458 GLU B O 1
ATOM 2648 N N . LEU A 1 181 ? -14.44526 19.03448 39.23176 1.000 24.22396 459 LEU B N 1
ATOM 2649 C CA . LEU A 1 181 ? -13.27240 19.69754 38.64900 1.000 22.88245 459 LEU B CA 1
ATOM 2650 C C . LEU A 1 181 ? -12.51210 18.76099 37.72591 1.000 25.31048 459 LEU B C 1
ATOM 2651 O O . LEU A 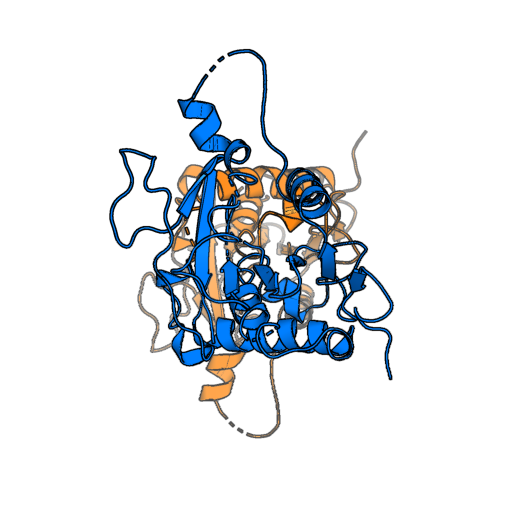1 181 ? -12.10248 19.14326 36.62144 1.000 23.74952 459 LEU B O 1
ATOM 2667 N N . ILE A 1 182 ? -12.27768 17.53526 38.18847 1.000 25.43771 460 ILE B N 1
ATOM 2668 C CA . ILE A 1 182 ? -11.59318 16.54715 37.36139 1.000 23.97276 460 ILE B CA 1
ATOM 2669 C C . ILE A 1 182 ? -12.33560 16.36872 36.04384 1.000 27.84431 460 ILE B C 1
ATOM 2670 O O . ILE A 1 182 ? -11.73212 16.32381 34.96409 1.000 26.94762 460 ILE B O 1
ATOM 2686 N N . LYS A 1 183 ? -13.66018 16.28021 36.10970 1.000 24.11486 461 LYS B N 1
ATOM 2687 C CA . LYS A 1 183 ? -14.44658 16.05640 34.90389 1.000 28.42858 461 LYS B CA 1
ATOM 2688 C C . LYS A 1 183 ? -14.38588 17.25398 33.96618 1.000 26.66452 461 LYS B C 1
ATOM 2689 O O . LYS A 1 183 ? -14.35023 17.08617 32.74307 1.000 32.59989 461 LYS B O 1
ATOM 2708 N N . LYS A 1 184 ? -14.37151 18.47428 34.51123 1.000 26.69146 462 LYS B N 1
ATOM 2709 C CA . LYS A 1 184 ? -14.31415 19.65399 33.64938 1.000 26.92771 462 LYS B CA 1
ATOM 2710 C C . LYS A 1 184 ? -12.96127 19.80029 32.96038 1.000 26.41805 462 LYS B C 1
ATOM 2711 O O . LYS A 1 184 ? -12.89516 20.28807 31.82766 1.000 32.38384 462 LYS B O 1
ATOM 2730 N N . ILE A 1 185 ? -11.86672 19.42257 33.62285 1.000 25.36421 463 ILE B N 1
ATOM 2731 C CA . ILE A 1 185 ? -10.56499 19.51265 32.96332 1.000 23.97713 463 ILE B CA 1
ATOM 2732 C C . ILE A 1 185 ? -10.53213 18.60404 31.73943 1.000 28.79317 463 ILE B C 1
ATOM 2733 O O . ILE A 1 185 ? -9.94227 18.95107 30.70881 1.000 28.16951 463 ILE B O 1
ATOM 2749 N N . LYS A 1 186 ? -11.19534 17.44102 31.81634 1.000 29.99362 464 LYS B N 1
ATOM 2750 C CA . LYS A 1 186 ? -11.22911 16.54414 30.67037 1.000 28.17791 464 LYS B CA 1
ATOM 2751 C C . LYS A 1 186 ? -11.87914 17.18062 29.45305 1.000 38.22899 464 LYS B C 1
ATOM 2752 O O . LYS A 1 186 ? -11.62897 16.73246 28.32567 1.000 38.80383 464 LYS B O 1
ATOM 2771 N N . GLU A 1 187 ? -12.74781 18.17467 29.65702 1.000 33.60649 465 GLU B N 1
ATOM 2772 C CA . GLU A 1 187 ? -13.37498 18.89361 28.55586 1.000 32.40505 465 GLU B CA 1
ATOM 2773 C C . GLU A 1 187 ? -12.54558 20.08370 28.09115 1.000 33.70564 465 GLU B C 1
ATOM 2774 O O . GLU A 1 187 ? -12.50002 20.36698 26.89227 1.000 32.93974 465 GLU B O 1
ATOM 2786 N N . ILE A 1 188 ? -11.91106 20.79790 29.02857 1.000 27.08370 466 ILE B N 1
ATOM 2787 C CA . ILE A 1 188 ? -11.10069 21.95944 28.68274 1.000 32.68177 466 ILE B CA 1
ATOM 2788 C C . ILE A 1 188 ? -9.81018 21.54565 27.98492 1.000 38.53111 466 ILE B C 1
ATOM 2789 O O . ILE A 1 188 ? -9.39314 22.17068 27.00037 1.000 29.40282 466 ILE B O 1
ATOM 2805 N N . PHE A 1 189 ? -9.12557 20.52243 28.51654 1.000 28.85680 467 PHE B N 1
ATOM 2806 C CA . PHE A 1 189 ? -7.86801 20.02555 27.96851 1.000 25.37490 467 PHE B CA 1
ATOM 2807 C C . PHE A 1 189 ? -8.09430 18.56572 27.59688 1.000 24.99721 467 PHE B C 1
ATOM 2808 O O . PHE A 1 189 ? -7.68802 17.66253 28.34336 1.000 27.76081 467 PHE B O 1
ATOM 2825 N N . PRO A 1 190 ? -8.75170 18.29012 26.47444 1.000 30.00365 468 PRO B N 1
ATOM 2826 C CA . PRO A 1 190 ? -9.03971 16.89165 26.12973 1.000 31.27662 468 PRO B CA 1
ATOM 2827 C C . PRO A 1 190 ? -7.75158 16.12283 25.86919 1.000 35.47303 468 PRO B C 1
ATOM 2828 O O . PRO A 1 190 ? -6.80527 16.62773 25.25729 1.000 30.46140 468 PRO B O 1
ATOM 2839 N N . LYS A 1 191 ? -7.71828 14.89713 26.37846 1.000 33.50368 469 LYS B N 1
ATOM 2840 C CA . LYS A 1 191 ? -6.55512 14.04050 26.22566 1.000 31.97903 469 LYS B CA 1
ATOM 2841 C C . LYS A 1 191 ? -6.54233 13.42619 24.83252 1.000 33.35941 469 LYS B C 1
ATOM 2842 O O . LYS A 1 191 ? -7.58021 13.01310 24.30780 1.000 36.93343 469 LYS B O 1
ATOM 2861 N N . THR A 1 192 ? -5.36663 13.38183 24.22501 1.000 29.82887 470 THR B N 1
ATOM 2862 C CA . THR A 1 192 ? -5.19496 12.65247 22.97162 1.000 29.59733 470 THR B CA 1
ATOM 2863 C C . THR A 1 192 ? -4.90081 11.19502 23.30161 1.000 30.64911 470 THR B C 1
ATOM 2864 O O . THR A 1 192 ? -3.96531 10.89736 24.05542 1.000 30.94230 470 THR B O 1
ATOM 2875 N N . SER A 1 193 ? -5.70895 10.29111 22.76106 1.000 33.79390 471 SER B N 1
ATOM 2876 C CA . SER A 1 193 ? -5.48615 8.87820 23.02334 1.000 34.48576 471 SER B CA 1
ATOM 2877 C C . SER A 1 193 ? -5.97071 8.07568 21.82798 1.000 35.81233 471 SER B C 1
ATOM 2878 O O . SER A 1 193 ? -7.07478 8.29763 21.32825 1.000 38.98270 471 SER B O 1
ATOM 2886 N N . TYR A 1 194 ? -5.15751 7.12787 21.39889 1.000 34.09124 472 TYR B N 1
ATOM 2887 C CA . TYR A 1 194 ? -5.55370 6.20069 20.34913 1.000 31.77344 472 TYR B CA 1
ATOM 2888 C C . TYR A 1 194 ? -4.88001 4.88005 20.63462 1.000 34.82646 472 TYR B C 1
ATOM 2889 O O . TYR A 1 194 ? -3.86705 4.83339 21.34124 1.000 34.34006 472 TYR B O 1
ATOM 2907 N N . PRO A 1 195 ? -5.40901 3.78408 20.08900 1.000 38.90755 473 PRO B N 1
ATOM 2908 C CA . PRO A 1 195 ? -4.78217 2.47818 20.30928 1.000 35.57362 473 PRO B CA 1
ATOM 2909 C C . PRO A 1 195 ? -3.35096 2.47113 19.79804 1.000 47.00830 473 PRO B C 1
ATOM 2910 O O . PRO A 1 195 ? -3.07340 2.90771 18.68055 1.000 39.82416 473 PRO B O 1
ATOM 2921 N N . GLY A 1 196 ? -2.43534 1.98665 20.63655 1.000 34.97929 474 GLY B N 1
ATOM 2922 C CA . GLY A 1 196 ? -1.03829 1.91263 20.27158 1.000 41.16550 474 GLY B CA 1
ATOM 2923 C C . GLY A 1 196 ? -0.22780 3.17050 20.50932 1.000 41.03195 474 GLY B C 1
ATOM 2924 O O . GLY A 1 196 ? 0.96075 3.19364 20.17067 1.000 35.16447 474 GLY B O 1
ATOM 2945 N N . THR A 1 198 ? 2.30547 5.61763 21.90614 1.000 33.42797 476 THR B N 1
ATOM 2946 C CA . THR A 1 198 ? 3.46884 5.38399 22.74784 1.000 39.89416 476 THR B CA 1
ATOM 2947 C C . THR A 1 198 ? 3.50054 6.38853 23.89864 1.000 38.59606 476 THR B C 1
ATOM 2948 O O . THR A 1 198 ? 2.80068 7.40733 23.88861 1.000 31.50572 476 THR B O 1
ATOM 2959 N N . GLU A 1 199 ? 4.31378 6.07220 24.91349 1.000 39.70064 477 GLU B N 1
ATOM 2960 C CA . GLU A 1 199 ? 4.52675 7.02176 26.00248 1.000 41.52372 477 GLU B CA 1
ATOM 2961 C C . GLU A 1 199 ? 5.20302 8.28677 25.49166 1.000 35.71483 477 GLU B C 1
ATOM 2962 O O . GLU A 1 199 ? 4.93809 9.37603 25.99971 1.000 33.21927 477 GLU B O 1
ATOM 2974 N N . ASP A 1 200 ? 6.06955 8.16820 24.48527 1.000 36.94467 478 ASP B N 1
ATOM 2975 C CA . ASP A 1 200 ? 6.66356 9.36097 23.88548 1.000 41.38622 478 ASP B CA 1
ATOM 2976 C C . ASP A 1 200 ? 5.59793 10.23462 23.23881 1.000 34.97239 478 ASP B C 1
ATOM 2977 O O . ASP A 1 200 ? 5.62659 11.46547 23.36578 1.000 37.11916 478 ASP B O 1
ATOM 2986 N N . GLU A 1 201 ? 4.62221 9.61593 22.57665 1.000 38.17886 479 GLU B N 1
ATOM 2987 C CA . GLU A 1 201 ? 3.53332 10.38849 21.98511 1.000 36.54709 479 GLU B CA 1
ATOM 2988 C C . GLU A 1 201 ? 2.62356 10.96224 23.06592 1.000 34.37239 479 GLU B C 1
ATOM 2989 O O . GLU A 1 201 ? 2.19394 12.11624 22.97057 1.000 34.92178 479 GLU B O 1
ATOM 3001 N N . ASN A 1 202 ? 2.33625 10.16841 24.10761 1.000 31.08351 480 ASN B N 1
ATOM 3002 C CA . ASN A 1 202 ? 1.56646 10.64530 25.25560 1.000 31.66249 480 ASN B CA 1
ATOM 3003 C C . ASN A 1 202 ? 2.19862 11.88092 25.89089 1.000 35.21098 480 ASN B C 1
ATOM 3004 O O . ASN A 1 202 ? 1.50663 12.85150 26.20212 1.000 30.03275 480 ASN B O 1
ATOM 3015 N N . LEU A 1 203 ? 3.51124 11.85588 26.11992 1.000 31.97198 481 LEU B N 1
ATOM 3016 C CA . LEU A 1 203 ? 4.17326 13.02894 26.68778 1.000 32.62625 481 LEU B CA 1
ATOM 3017 C C . LEU A 1 203 ? 4.12347 14.22401 25.74190 1.000 31.79026 481 LEU B C 1
ATOM 3018 O O . LEU A 1 203 ? 4.05034 15.37907 26.19237 1.000 30.48125 481 LEU B O 1
ATOM 3034 N N . GLY A 1 204 ? 4.15912 13.97190 24.43365 1.000 33.27403 482 GLY B N 1
ATOM 3035 C CA . GLY A 1 204 ? 4.14127 15.05455 23.47251 1.000 32.35759 482 GLY B CA 1
ATOM 3036 C C . GLY A 1 204 ? 2.78025 15.70884 23.30153 1.000 38.81368 482 GLY B C 1
ATOM 3037 O O . GLY A 1 204 ? 2.69462 16.92054 23.06037 1.000 34.13417 482 GLY B O 1
ATOM 3041 N N . PHE A 1 205 ? 1.70745 14.93062 23.42047 1.000 31.73981 483 PHE B N 1
ATOM 3042 C CA . PHE A 1 205 ? 0.37201 15.47398 23.25472 1.000 29.44693 483 PHE B CA 1
ATOM 3043 C C . PHE A 1 205 ? -0.25442 15.96523 24.54893 1.000 27.24080 483 PHE B C 1
ATOM 3044 O O . PHE A 1 205 ? -1.11897 16.83939 24.50588 1.000 28.52187 483 PHE B O 1
ATOM 3061 N N . ASN A 1 206 ? 0.10711 15.37679 25.68975 1.000 27.79526 484 ASN B N 1
ATOM 3062 C CA . ASN A 1 206 ? -0.73620 15.46183 26.87448 1.000 25.11576 484 ASN B CA 1
ATOM 3063 C C . ASN A 1 206 ? -0.02324 16.01777 28.09107 1.000 28.00566 484 ASN B C 1
ATOM 3064 O O . ASN A 1 206 ? -0.51970 15.85147 29.20321 1.000 24.71371 484 ASN B O 1
ATOM 3075 N N . SER A 1 207 ? 1.10830 16.69384 27.91792 1.000 30.03100 485 SER B N 1
ATOM 3076 C CA . SER A 1 207 ? 1.81804 17.24217 29.06151 1.000 26.63575 485 SER B CA 1
ATOM 3077 C C . SER A 1 207 ? 1.29608 18.62713 29.42023 1.000 26.25390 485 SER B C 1
ATOM 3078 O O . SER A 1 207 ? 0.84639 19.37651 28.55731 1.000 26.52509 485 SER B O 1
ATOM 3086 N N . PHE A 1 208 ? 1.38212 18.95679 30.71002 1.000 27.09478 486 PHE B N 1
ATOM 3087 C CA . PHE A 1 208 ? 1.06786 20.29367 31.20475 1.000 22.82016 486 PHE B CA 1
ATOM 3088 C C . PHE A 1 208 ? 2.07864 20.67668 32.28099 1.000 24.31051 486 PHE B C 1
ATOM 3089 O O . PHE A 1 208 ? 2.85744 19.84717 32.75920 1.000 25.68226 486 PHE B O 1
ATOM 3106 N N . GLU A 1 209 ? 2.07423 21.95595 32.66089 1.000 25.88689 487 GLU B N 1
ATOM 3107 C CA . GLU A 1 209 ? 2.85313 22.43456 33.79520 1.000 25.66519 487 GLU B CA 1
ATOM 3108 C C . GLU A 1 209 ? 1.95939 23.35041 34.62030 1.000 22.75991 487 GLU B C 1
ATOM 3109 O O . GLU A 1 209 ? 1.03948 23.96994 34.08455 1.000 23.62442 487 GLU B O 1
ATOM 3121 N N . ALA A 1 210 ? 2.19887 23.39461 35.92726 1.000 23.12214 488 ALA B N 1
ATOM 3122 C CA . ALA A 1 210 ? 1.41576 24.27580 36.78768 1.000 22.62061 488 ALA B CA 1
ATOM 3123 C C . ALA A 1 210 ? 2.29225 24.89868 37.85375 1.000 22.40601 488 ALA B C 1
ATOM 3124 O O . ALA A 1 210 ? 3.17489 24.24802 38.40865 1.000 23.41236 488 ALA B O 1
ATOM 3131 N N . TYR A 1 211 ? 2.03206 26.18042 38.12732 1.000 22.02053 489 TYR B N 1
ATOM 3132 C CA . TYR A 1 211 ? 2.70511 26.95030 39.15375 1.000 21.30861 489 TYR B CA 1
ATOM 3133 C C . TYR A 1 211 ? 1.71939 27.24933 40.26606 1.000 18.45985 489 TYR B C 1
ATOM 3134 O O . TYR A 1 211 ? 0.53538 27.44860 40.00316 1.000 21.37443 489 TYR B O 1
ATOM 3152 N N . ALA A 1 212 ? 2.20438 27.25309 41.49161 1.000 21.00547 490 ALA B N 1
ATOM 3153 C CA . ALA A 1 212 ? 1.38046 27.58450 42.64785 1.000 25.37747 490 ALA B CA 1
ATOM 3154 C C . ALA A 1 212 ? 1.70924 28.99344 43.12198 1.000 22.38251 490 ALA B C 1
ATOM 3155 O O . ALA A 1 212 ? 2.87919 29.31981 43.35279 1.000 23.92645 490 ALA B O 1
ATOM 3162 N N . VAL A 1 213 ? 0.67468 29.81049 43.31342 1.000 20.56944 491 VAL B N 1
ATOM 3163 C CA . VAL A 1 213 ? 0.88335 31.16902 43.79390 1.000 23.63649 491 VAL B CA 1
ATOM 3164 C C . VAL A 1 213 ? -0.11717 31.51194 44.88989 1.000 25.77371 491 VAL B C 1
ATOM 3165 O O . VAL A 1 213 ? -1.23453 30.99125 44.93640 1.000 23.69931 491 VAL B O 1
ATOM 3178 N N . ARG A 1 214 ? 0.28528 32.42492 45.76068 1.000 24.24254 492 ARG B N 1
ATOM 3179 C CA . ARG A 1 214 ? -0.60795 32.96708 46.77436 1.000 25.36696 492 ARG B CA 1
ATOM 3180 C C . ARG A 1 214 ? -0.40731 34.47966 46.84656 1.000 29.15159 492 ARG B C 1
ATOM 3181 O O . ARG A 1 214 ? 0.55449 35.03116 46.30298 1.000 25.19270 492 ARG B O 1
ATOM 3202 N N . ARG A 1 215 ? -1.33159 35.14587 47.53081 1.000 26.51087 493 ARG B N 1
ATOM 3203 C CA . ARG A 1 215 ? -1.18817 36.55952 47.85084 1.000 25.34595 493 ARG B CA 1
ATOM 3204 C C . ARG A 1 215 ? -0.38485 36.70767 49.14102 1.000 39.88660 493 ARG B C 1
ATOM 3205 O O . ARG A 1 215 ? -0.28451 35.76833 49.94185 1.000 41.70352 493 ARG B O 1
ATOM 3227 N N . GLU B 1 6 ? -15.54503 27.65215 -13.77970 1.000 85.03852 284 GLU A N 1
ATOM 3228 C CA . GLU B 1 6 ? -14.54624 28.33952 -12.96945 1.000 76.11086 284 GLU A CA 1
ATOM 3229 C C . GLU B 1 6 ? -15.20491 29.10053 -11.82248 1.000 70.34922 284 GLU A C 1
ATOM 3230 O O . GLU B 1 6 ? -16.34521 29.55007 -11.93793 1.000 67.41208 284 GLU A O 1
ATOM 3241 N N . GLN B 1 7 ? -14.48737 29.22123 -10.70837 1.000 61.75524 285 GLN A N 1
ATOM 3242 C CA . GLN B 1 7 ? -14.97703 29.97489 -9.56638 1.000 61.68648 285 GLN A CA 1
ATOM 3243 C C . GLN B 1 7 ? -14.80262 31.47241 -9.81031 1.000 55.74760 285 GLN A C 1
ATOM 3244 O O . GLN B 1 7 ? -14.02555 31.89695 -10.66805 1.000 55.15286 285 GLN A O 1
ATOM 3258 N N . ASP B 1 8 ? -15.55121 32.27693 -9.05406 1.000 58.12917 286 ASP A N 1
ATOM 3259 C CA . ASP B 1 8 ? -15.35776 33.72224 -9.10199 1.000 58.90286 286 ASP A CA 1
ATOM 3260 C C . ASP B 1 8 ? -13.90670 34.06421 -8.78214 1.000 47.61873 286 ASP A C 1
ATOM 3261 O O . ASP B 1 8 ? -13.33801 33.55328 -7.81112 1.000 46.79552 286 ASP A O 1
ATOM 3270 N N . SER B 1 9 ? -13.32722 34.95972 -9.57195 1.000 50.90198 287 SER A N 1
ATOM 3271 C CA . SER B 1 9 ? -11.91377 35.28403 -9.48211 1.000 40.98868 287 SER A CA 1
ATOM 3272 C C . SER B 1 9 ? -11.72456 36.77375 -9.72669 1.000 58.13911 287 SER A C 1
ATOM 3273 O O . SER B 1 9 ? -12.66913 37.49438 -10.06575 1.000 53.63993 287 SER A O 1
ATOM 3281 N N . LEU B 1 10 ? -10.47780 37.22951 -9.57584 1.000 48.41551 288 LEU A N 1
ATOM 3282 C CA . LEU B 1 10 ? -10.13499 38.62831 -9.81596 1.000 41.54997 288 LEU A CA 1
ATOM 3283 C C . LEU B 1 10 ? -10.29207 39.02381 -11.27504 1.000 46.61898 288 LEU A C 1
ATOM 3284 O O . LEU B 1 10 ? -10.24242 40.21799 -11.57931 1.000 56.99648 288 LEU A O 1
ATOM 3300 N N . ALA B 1 11 ? -10.47249 38.06287 -12.18146 1.000 46.40221 289 ALA A N 1
ATOM 3301 C CA . ALA B 1 11 ? -10.71012 38.40677 -13.57571 1.000 46.60972 289 ALA A CA 1
ATOM 3302 C C . ALA B 1 11 ? -12.07626 39.05901 -13.75779 1.000 52.20778 289 ALA A C 1
ATOM 3303 O O . ALA B 1 11 ? -12.26405 39.85353 -14.68712 1.000 59.37198 289 ALA A O 1
ATOM 3310 N N . ALA B 1 12 ? -13.03267 38.74817 -12.88106 1.000 55.01872 290 ALA A N 1
ATOM 3311 C CA . ALA B 1 12 ? -14.37882 39.29616 -12.96258 1.000 64.93320 290 ALA A CA 1
ATOM 3312 C C . ALA B 1 12 ? -14.77337 40.16661 -11.77505 1.000 64.58258 290 ALA A C 1
ATOM 3313 O O . ALA B 1 12 ? -15.73486 40.93339 -11.89083 1.000 68.44003 290 ALA A O 1
ATOM 3320 N N . PHE B 1 13 ? -14.08122 40.06116 -10.64468 1.000 64.59016 291 PHE A N 1
ATOM 3321 C CA . PHE B 1 13 ? -14.38261 40.83456 -9.45280 1.000 56.46067 291 PHE A CA 1
ATOM 3322 C C . PHE B 1 13 ? -13.11724 41.53194 -8.97195 1.000 56.41717 291 PHE A C 1
ATOM 3323 O O . PHE B 1 13 ? -12.00843 41.03068 -9.15532 1.000 55.39658 291 PHE A O 1
ATOM 3340 N N . SER B 1 14 ? -13.28147 42.70033 -8.36469 1.000 58.56442 292 SER A N 1
ATOM 3341 C CA . SER B 1 14 ? -12.13729 43.42404 -7.82634 1.000 49.10361 292 SER A CA 1
ATOM 3342 C C . SER B 1 14 ? -11.84628 43.04137 -6.37636 1.000 53.46572 292 SER A C 1
ATOM 3343 O O . SER B 1 14 ? -10.83578 43.48592 -5.82684 1.000 48.17727 292 SER A O 1
ATOM 3351 N N . ARG B 1 15 ? -12.68634 42.20980 -5.75514 1.000 48.28690 293 ARG A N 1
ATOM 3352 C CA . ARG B 1 15 ? -12.44789 41.73518 -4.39812 1.000 41.68960 293 ARG A CA 1
ATOM 3353 C C . ARG B 1 15 ? -12.87657 40.28498 -4.26168 1.000 50.55398 293 ARG A C 1
ATOM 3354 O O . ARG B 1 15 ? -14.01427 39.93776 -4.59808 1.000 50.04589 293 ARG A O 1
ATOM 3375 N N . ILE B 1 16 ? -11.98145 39.45723 -3.72177 1.000 50.59020 294 ILE A N 1
ATOM 3376 C CA . ILE B 1 16 ? -12.22640 38.03617 -3.50872 1.000 46.61390 294 ILE A CA 1
ATOM 3377 C C . ILE B 1 16 ? -11.90804 37.71746 -2.05416 1.000 45.97433 294 ILE A C 1
ATOM 3378 O O . ILE B 1 16 ? -10.88471 38.15727 -1.52323 1.000 44.22684 294 ILE A O 1
ATOM 3394 N N . GLU B 1 17 ? -12.77095 36.93880 -1.41598 1.000 45.86556 295 GLU A N 1
ATOM 3395 C CA . GLU B 1 17 ? -12.63797 36.61309 -0.00371 1.000 41.02980 295 GLU A CA 1
ATOM 3396 C C . GLU B 1 17 ? -12.45629 35.11441 0.18361 1.000 46.52810 295 GLU A C 1
ATOM 3397 O O . GLU B 1 17 ? -12.91152 34.30984 -0.63321 1.000 45.81349 295 GLU A O 1
ATOM 3409 N N . ALA B 1 18 ? -11.75956 34.75449 1.25802 1.000 42.28025 296 ALA A N 1
ATOM 3410 C CA . ALA B 1 18 ? -11.54740 33.35621 1.58392 1.000 47.31670 296 ALA A CA 1
ATOM 3411 C C . ALA B 1 18 ? -12.85248 32.70275 2.01812 1.000 50.53009 296 ALA A C 1
ATOM 3412 O O . ALA B 1 18 ? -13.81166 33.36591 2.41354 1.000 49.39792 296 ALA A O 1
ATOM 3419 N N . ASN B 1 19 ? -12.87459 31.37079 1.94829 1.000 45.86543 297 ASN A N 1
ATOM 3420 C CA . ASN B 1 19 ? -13.94962 30.62454 2.58662 1.000 46.13371 297 ASN A CA 1
ATOM 3421 C C . ASN B 1 19 ? -13.69018 30.45632 4.07755 1.000 47.10226 297 ASN A C 1
ATOM 3422 O O . ASN B 1 19 ? -14.63112 30.48635 4.87637 1.000 59.77710 297 ASN A O 1
ATOM 3433 N N . ILE B 1 20 ? -12.42507 30.30411 4.47299 1.000 52.03465 298 ILE A N 1
ATOM 3434 C CA . ILE B 1 20 ? -12.10489 30.08860 5.87745 1.000 57.40142 298 ILE A CA 1
ATOM 3435 C C . ILE B 1 20 ? -12.55596 31.29408 6.68215 1.000 56.41052 298 ILE A C 1
ATOM 3436 O O . ILE B 1 20 ? -12.23395 32.44398 6.35136 1.000 56.26065 298 ILE A O 1
ATOM 3452 N N . THR B 1 21 ? -13.28959 31.03221 7.75769 1.000 65.79516 299 THR A N 1
ATOM 3453 C CA . THR B 1 21 ? -13.92375 32.09325 8.51897 1.000 68.21007 299 THR A CA 1
ATOM 3454 C C . THR B 1 21 ? -12.91494 32.81734 9.39862 1.000 65.03389 299 THR A C 1
ATOM 3455 O O . THR B 1 21 ? -11.85894 32.28685 9.75919 1.000 58.21096 299 THR A O 1
ATOM 3466 N N . GLN B 1 22 ? -13.28777 34.04374 9.77323 1.000 68.39809 300 GLN A N 1
ATOM 3467 C CA . GLN B 1 22 ? -12.38816 34.92141 10.50997 1.000 74.38233 300 GLN A CA 1
ATOM 3468 C C . GLN B 1 22 ? -11.90687 34.28392 11.80049 1.000 77.02377 300 GLN A C 1
ATOM 3469 O O . GLN B 1 22 ? -10.75821 34.49885 12.20667 1.000 69.36030 300 GLN A O 1
ATOM 3483 N N . TYR B 1 23 ? -12.75705 33.49301 12.45230 1.000 72.34878 301 TYR A N 1
ATOM 3484 C CA . TYR B 1 23 ? -12.42381 32.87151 13.72531 1.000 78.99516 301 TYR A CA 1
ATOM 3485 C C . TYR B 1 23 ? -12.32054 31.35516 13.60513 1.000 85.74206 301 TYR A C 1
ATOM 3486 O O . TYR B 1 23 ? -12.47860 30.64280 14.59991 1.000 73.83775 301 TYR A O 1
ATOM 3504 N N . ASP B 1 24 ? -12.04446 30.85424 12.40670 1.000 76.79474 302 ASP A N 1
ATOM 3505 C CA . ASP B 1 24 ? -11.78355 29.43452 12.23036 1.000 77.04087 302 ASP A CA 1
ATOM 3506 C C . ASP B 1 24 ? -10.67234 29.00268 13.18278 1.000 83.21061 302 ASP A C 1
ATOM 3507 O O . ASP B 1 24 ? -9.71336 29.75606 13.39620 1.000 74.73539 302 ASP A O 1
ATOM 3516 N N . PRO B 1 25 ? -10.77315 27.81654 13.78852 1.000 78.91771 303 PRO A N 1
ATOM 3517 C CA . PRO B 1 25 ? -9.72978 27.39243 14.73825 1.000 77.93700 303 PRO A CA 1
ATOM 3518 C C . PRO B 1 25 ? -8.32045 27.44902 14.17386 1.000 77.74874 303 PRO A C 1
ATOM 3519 O O . PRO B 1 25 ? -7.37360 27.72860 14.92095 1.000 70.33671 303 PRO A O 1
ATOM 3530 N N . LEU B 1 26 ? -8.14842 27.16864 12.87831 1.000 75.25693 304 LEU A N 1
ATOM 3531 C CA . LEU B 1 26 ? -6.81595 27.18903 12.28262 1.000 81.14134 304 LEU A CA 1
ATOM 3532 C C . LEU B 1 26 ? -6.13895 28.54755 12.44001 1.000 70.88067 304 LEU A C 1
ATOM 3533 O O . LEU B 1 26 ? -4.94148 28.62134 12.74280 1.000 63.61157 304 LEU A O 1
ATOM 3549 N N . LEU B 1 27 ? -6.88103 29.63444 12.23552 1.000 77.23850 305 LEU A N 1
ATOM 3550 C CA . LEU B 1 27 ? -6.27924 30.95824 12.35022 1.000 73.29408 305 LEU A CA 1
ATOM 3551 C C . LEU B 1 27 ? -6.21953 31.42178 13.80152 1.000 83.38440 305 LEU A C 1
ATOM 3552 O O . LEU B 1 27 ? -5.24340 32.05538 14.21720 1.000 82.20560 305 LEU A O 1
ATOM 3568 N N . ASP B 1 28 ? -7.24769 31.10261 14.58737 1.000 91.14325 306 ASP A N 1
ATOM 3569 C CA . ASP B 1 28 ? -7.30037 31.57617 15.96607 1.000 97.46701 306 ASP A CA 1
ATOM 3570 C C . ASP B 1 28 ? -6.13194 31.03503 16.78116 1.000 98.63195 306 ASP A C 1
ATOM 3571 O O . ASP B 1 28 ? -5.58880 31.73813 17.64194 1.000 100.55938 306 ASP A O 1
ATOM 3580 N N . ASN B 1 29 ? -5.72161 29.79209 16.51770 1.000 99.14009 307 ASN A N 1
ATOM 3581 C CA . ASN B 1 29 ? -4.61863 29.20077 17.26815 1.000 95.44447 307 ASN A CA 1
ATOM 3582 C C . ASN B 1 29 ? -3.29565 29.88522 16.94470 1.000 102.02644 307 ASN A C 1
ATOM 3583 O O . ASN B 1 29 ? -2.54595 30.26873 17.85026 1.000 106.76660 307 ASN A O 1
ATOM 3594 N N . ALA B 1 30 ? -2.98812 30.04440 15.65388 1.000 98.67347 308 ALA A N 1
ATOM 3595 C CA . ALA B 1 30 ? -1.78644 30.77670 15.26754 1.000 93.84907 308 ALA A CA 1
ATOM 3596 C C . ALA B 1 30 ? -1.84367 32.23459 15.70399 1.000 83.12618 308 ALA A C 1
ATOM 3597 O O . ALA B 1 30 ? -0.80121 32.83378 15.98921 1.000 83.63298 308 ALA A O 1
ATOM 3604 N N . GLY B 1 31 ? -3.03683 32.82246 15.75156 1.000 85.71933 309 GLY A N 1
ATOM 3605 C CA . GLY B 1 31 ? -3.17817 34.20892 16.14250 1.000 87.04316 309 GLY A CA 1
ATOM 3606 C C . GLY B 1 31 ? -2.79565 35.18839 15.04940 1.000 79.77953 309 GLY A C 1
ATOM 3607 O O . GLY B 1 31 ? -2.49060 34.82725 13.91095 1.000 88.36933 309 GLY A O 1
ATOM 3611 N N . LYS B 1 32 ? -2.81564 36.46953 15.42307 1.000 86.99467 310 LYS A N 1
ATOM 3612 C CA . LYS B 1 32 ? -2.32931 37.52008 14.53497 1.000 91.88442 310 LYS A CA 1
ATOM 3613 C C . LYS B 1 32 ? -0.82464 37.44320 14.28076 1.000 76.10344 310 LYS A C 1
ATOM 3614 O O . LYS B 1 32 ? -0.34679 38.02018 13.29799 1.000 80.69428 310 LYS A O 1
ATOM 3633 N N . SER B 1 33 ? -0.07067 36.74565 15.13317 1.000 71.02574 311 SER A N 1
ATOM 3634 C CA . SER B 1 33 ? 1.38036 36.66220 14.99572 1.000 64.51436 311 SER A CA 1
ATOM 3635 C C . SER B 1 33 ? 1.85628 35.83450 13.80516 1.000 80.94683 311 SER A C 1
ATOM 3636 O O . SER B 1 33 ? 3.06055 35.83522 13.52184 1.000 75.75176 311 SER A O 1
ATOM 3644 N N . ALA B 1 34 ? 0.97752 35.09881 13.13270 1.000 66.57517 312 ALA A N 1
ATOM 3645 C CA . ALA B 1 34 ? 1.36047 34.34000 11.94787 1.000 66.17095 312 ALA A CA 1
ATOM 3646 C C . ALA B 1 34 ? 1.21033 35.13830 10.65458 1.000 52.25008 312 ALA A C 1
ATOM 3647 O O . ALA B 1 34 ? 1.42018 34.58568 9.56662 1.000 45.16548 312 ALA A O 1
ATOM 3654 N N . CYS B 1 35 ? 0.86931 36.42041 10.75133 1.000 50.40695 313 CYS A N 1
ATOM 3655 C CA A CYS B 1 35 ? 0.56224 37.20532 9.55998 0.568 53.25241 313 CYS A CA 1
ATOM 3656 C CA B CYS B 1 35 ? 0.55593 37.18765 9.55105 0.432 53.24487 313 CYS A CA 1
ATOM 3657 C C . CYS B 1 35 ? 1.76025 37.32912 8.62788 1.000 51.05622 313 CYS A C 1
ATOM 3658 O O . CYS B 1 35 ? 1.59197 37.38688 7.40715 1.000 50.60003 313 CYS A O 1
ATOM 3673 N N . THR B 1 36 ? 2.97610 37.38621 9.17317 1.000 38.77360 314 THR A N 1
ATOM 3674 C CA . THR B 1 36 ? 4.13356 37.59390 8.30453 1.000 50.33280 314 THR A CA 1
ATOM 3675 C C . THR B 1 36 ? 4.43120 36.33919 7.48117 1.000 43.48648 314 THR A C 1
ATOM 3676 O O . THR B 1 36 ? 4.70991 36.41989 6.27648 1.000 40.27969 314 THR A O 1
ATOM 3687 N N . CYS B 1 37 ? 4.37582 35.17514 8.11120 1.000 47.46077 315 CYS A N 1
ATOM 3688 C CA . CYS B 1 37 ? 4.54263 33.92694 7.37917 1.000 40.75188 315 CYS A CA 1
ATOM 3689 C C . CYS B 1 37 ? 3.44298 33.75041 6.33555 1.000 40.52564 315 CYS A C 1
ATOM 3690 O O . CYS B 1 37 ? 3.69681 33.27067 5.22235 1.000 39.31799 315 CYS A O 1
ATOM 3698 N N . ILE B 1 38 ? 2.20779 34.10562 6.69124 1.000 32.82301 316 ILE A N 1
ATOM 3699 C CA . ILE B 1 38 ? 1.09911 34.01487 5.75044 1.000 36.89509 316 ILE A CA 1
ATOM 3700 C C . ILE B 1 38 ? 1.28132 34.98576 4.59129 1.000 36.70405 316 ILE A C 1
ATOM 3701 O O . ILE B 1 38 ? 0.92296 34.67583 3.45180 1.000 30.67568 316 ILE A O 1
ATOM 3717 N N . CYS B 1 39 ? 1.78942 36.18747 4.86912 1.000 35.67494 317 CYS A N 1
ATOM 3718 C CA . CYS B 1 39 ? 1.98724 37.17300 3.81015 1.000 31.68002 317 CYS A CA 1
ATOM 3719 C C . CYS B 1 39 ? 3.11130 36.77930 2.86773 1.000 31.40681 317 CYS A C 1
ATOM 3720 O O . CYS B 1 39 ? 3.03785 37.07104 1.66478 1.000 29.65045 317 CYS A O 1
ATOM 3728 N N . LEU B 1 40 ? 4.15494 36.11881 3.37433 1.000 34.32549 318 LEU A N 1
ATOM 3729 C CA . LEU B 1 40 ? 5.17929 35.58869 2.47525 1.000 41.21984 318 LEU A CA 1
ATOM 3730 C C . LEU B 1 40 ? 4.62043 34.45957 1.61417 1.000 33.92355 318 LEU A C 1
ATOM 3731 O O . LEU B 1 40 ? 4.98670 34.32205 0.43923 1.000 29.12668 318 LEU A O 1
ATOM 3747 N N . LYS B 1 41 ? 3.74148 33.63504 2.18552 1.000 35.25846 319 LYS A N 1
ATOM 3748 C CA . LYS B 1 41 ? 3.05323 32.61906 1.39447 1.000 36.42156 319 LYS A CA 1
ATOM 3749 C C . LYS B 1 41 ? 2.17022 33.26066 0.33567 1.000 33.83353 319 LYS A C 1
ATOM 3750 O O . LYS B 1 41 ? 2.05682 32.75613 -0.78883 1.000 28.74487 319 LYS A O 1
ATOM 3769 N N . ALA B 1 42 ? 1.52852 34.37867 0.67251 1.000 30.40043 320 ALA A N 1
ATOM 3770 C CA . ALA B 1 42 ? 0.71275 35.05892 -0.32444 1.000 27.98166 320 ALA A CA 1
ATOM 3771 C C . ALA B 1 42 ? 1.57017 35.54824 -1.48216 1.000 27.48038 320 ALA A C 1
ATOM 3772 O O . ALA B 1 42 ? 1.17300 35.44476 -2.647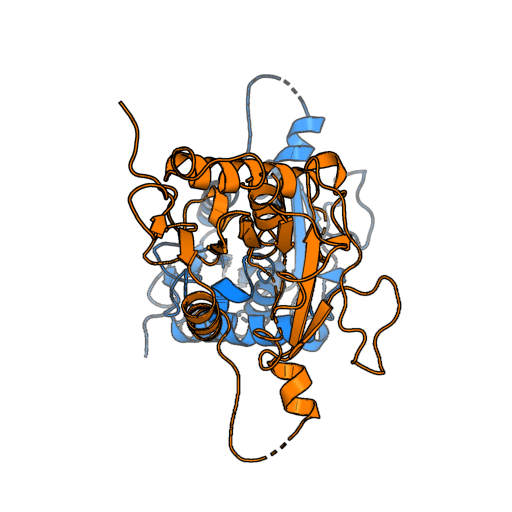17 1.000 31.28620 320 ALA A O 1
ATOM 3779 N N . ALA B 1 43 ? 2.73587 36.11525 -1.18074 1.000 27.55767 321 ALA A N 1
ATOM 3780 C CA . ALA B 1 43 ? 3.62924 36.55474 -2.24342 1.000 28.42922 321 ALA A CA 1
ATOM 3781 C C . ALA B 1 43 ? 4.04924 35.37601 -3.10013 1.000 27.69605 321 ALA A C 1
ATOM 3782 O O .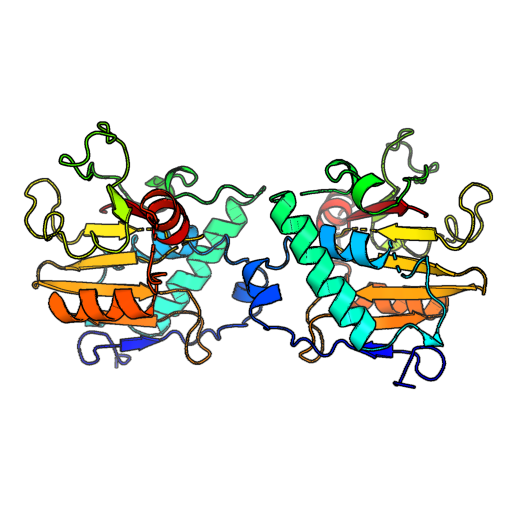 ALA B 1 43 ? 3.98229 35.42535 -4.33726 1.000 31.06131 321 ALA A O 1
ATOM 3789 N N . GLU B 1 44 ? 4.45901 34.28686 -2.44866 1.000 27.84682 322 GLU A N 1
ATOM 3790 C CA . GLU B 1 44 ? 4.88580 33.09808 -3.17629 1.000 28.40128 322 GLU A CA 1
ATOM 3791 C C . GLU B 1 44 ? 3.81925 32.64585 -4.15984 1.000 33.42604 322 GLU A C 1
ATOM 3792 O O . GLU B 1 44 ? 4.11661 32.33215 -5.31927 1.000 34.30844 322 GLU A O 1
ATOM 3821 N N . LEU B 1 46 ? 0.93884 34.31515 -5.17310 1.000 27.88654 324 LEU A N 1
ATOM 3822 C CA . LEU B 1 46 ? 0.29330 35.29590 -6.03099 1.000 28.89385 324 LEU A CA 1
ATOM 3823 C C . LEU B 1 46 ? 1.21022 35.83082 -7.10797 1.000 28.13930 324 LEU A C 1
ATOM 3824 O O . LEU B 1 46 ? 0.72725 36.27109 -8.16079 1.000 28.80835 324 LEU A O 1
ATOM 3840 N N . LEU B 1 47 ? 2.51679 35.85669 -6.84292 1.000 26.77312 325 LEU A N 1
ATOM 3841 C CA . LEU B 1 47 ? 3.46609 36.30612 -7.84774 1.000 28.83480 325 LEU A CA 1
ATOM 3842 C C . LEU B 1 47 ? 3.46571 35.34875 -9.03620 1.000 40.68382 325 LEU A C 1
ATOM 3843 O O . LEU B 1 47 ? 3.84195 35.74283 -10.14231 1.000 47.35195 325 LEU A O 1
ATOM 3859 N N . GLU B 1 48 ? 3.01742 34.11343 -8.81774 1.000 32.92588 326 GLU A N 1
ATOM 3860 C CA . GLU B 1 48 ? 2.93211 33.05653 -9.81566 1.000 49.14888 326 GLU A CA 1
ATOM 3861 C C . GLU B 1 48 ? 1.59031 33.01561 -10.53924 1.000 51.72581 326 GLU A C 1
ATOM 3862 O O . GLU B 1 48 ? 1.46058 32.27638 -11.52368 1.000 55.12123 326 GLU A O 1
ATOM 3874 N N . ALA B 1 49 ? 0.60528 33.79761 -10.10028 1.000 34.46914 327 ALA A N 1
ATOM 3875 C CA . ALA B 1 49 ? -0.77607 33.63114 -10.52076 1.000 33.99211 327 ALA A CA 1
ATOM 3876 C C . ALA B 1 49 ? -1.22596 34.66517 -11.54877 1.000 36.73301 327 ALA A C 1
ATOM 3877 O O . ALA B 1 49 ? -0.65391 35.75040 -11.68961 1.000 38.83894 327 ALA A O 1
ATOM 3884 N N . SER B 1 50 ? -2.29051 34.30173 -12.27826 1.000 35.10433 328 SER A N 1
ATOM 3885 C CA . SER B 1 50 ? -3.03716 35.20800 -13.13294 1.000 42.85814 328 SER A CA 1
ATOM 3886 C C . SER B 1 50 ? -4.35576 35.56759 -12.46864 1.000 39.17043 328 SER A C 1
ATOM 3887 O O . SER B 1 50 ? -4.81338 34.87481 -11.55253 1.000 36.35504 328 SER A O 1
ATOM 3895 N N . PRO B 1 51 ? -4.99438 36.66049 -12.89129 1.000 41.28930 329 PRO A N 1
ATOM 3896 C CA . PRO B 1 51 ? -6.22751 37.08553 -12.21044 1.000 44.22342 329 PRO A CA 1
ATOM 3897 C C . PRO B 1 51 ? -7.27306 35.98778 -12.06484 1.000 41.03158 329 PRO A C 1
ATOM 3898 O O . PRO B 1 51 ? -7.88019 35.85564 -10.99253 1.000 39.44511 329 PRO A O 1
ATOM 3909 N N . ASP B 1 52 ? -7.50225 35.18977 -13.10312 1.000 39.94325 330 ASP A N 1
ATOM 3910 C CA . ASP B 1 52 ? -8.58502 34.21887 -13.00956 1.000 48.79607 330 ASP A CA 1
ATOM 3911 C C . ASP B 1 52 ? -8.20998 32.98591 -12.19649 1.000 36.69664 330 ASP A C 1
ATOM 3912 O O . ASP B 1 52 ? -9.08587 32.16071 -11.93627 1.000 44.08121 330 ASP A O 1
ATOM 3921 N N . GLN B 1 53 ? -6.94973 32.84440 -11.78494 1.000 37.75103 331 GLN A N 1
ATOM 3922 C CA . GLN B 1 53 ? -6.58451 31.82966 -10.80964 1.000 31.59090 331 GLN A CA 1
ATOM 3923 C C . GLN B 1 53 ? -6.86178 32.26470 -9.37372 1.000 34.63126 331 GLN A C 1
ATOM 3924 O O . GLN B 1 53 ? -6.85771 31.42331 -8.46827 1.000 33.16716 331 GLN A O 1
ATOM 3938 N N . VAL B 1 54 ? -7.06226 33.55872 -9.13699 1.000 36.25381 332 VAL A N 1
ATOM 3939 C CA . VAL B 1 54 ? -7.18963 34.08737 -7.78009 1.000 31.14124 332 VAL A CA 1
ATOM 3940 C C . VAL B 1 54 ? -8.66857 34.02160 -7.41536 1.000 42.85379 332 VAL A C 1
ATOM 3941 O O . VAL B 1 54 ? -9.44476 34.94977 -7.66688 1.000 39.24309 332 VAL A O 1
ATOM 3954 N N . ASN B 1 55 ? -9.04717 32.91634 -6.79021 1.000 36.78484 333 ASN A N 1
ATOM 3955 C CA . ASN B 1 55 ? -10.39056 32.65430 -6.30981 1.000 42.12674 333 ASN A CA 1
ATOM 3956 C C . ASN B 1 55 ? -10.33257 32.36138 -4.81231 1.000 41.36775 333 ASN A C 1
ATOM 3957 O O . ASN B 1 55 ? -9.26043 32.33837 -4.19798 1.000 37.51274 333 ASN A O 1
ATOM 3968 N N . ALA B 1 56 ? -11.50857 32.13331 -4.21918 1.000 40.20719 334 ALA A N 1
ATOM 3969 C CA . ALA B 1 56 ? -11.57801 31.97418 -2.76993 1.000 36.39174 334 ALA A CA 1
ATOM 3970 C C . ALA B 1 56 ? -10.77587 30.76729 -2.30092 1.000 43.05474 334 ALA A C 1
ATOM 3971 O O . ALA B 1 56 ? -10.20752 30.78934 -1.19994 1.000 38.84387 334 ALA A O 1
ATOM 3978 N N . GLY B 1 57 ? -10.73015 29.70812 -3.11408 1.000 43.68208 335 GLY A N 1
ATOM 3979 C CA . GLY B 1 57 ? -9.97075 28.52626 -2.74126 1.000 43.47807 335 GLY A CA 1
ATOM 3980 C C . GLY B 1 57 ? -8.47974 28.78699 -2.68168 1.000 38.12225 335 GLY A C 1
ATOM 3981 O O . GLY B 1 57 ? -7.78138 28.24678 -1.81995 1.000 38.09021 335 GLY A O 1
ATOM 3985 N N . LEU B 1 58 ? -7.96991 29.63408 -3.57861 1.000 35.66319 336 LEU A N 1
ATOM 3986 C CA . LEU B 1 58 ? -6.55212 29.96855 -3.51380 1.000 31.27657 336 LEU A CA 1
ATOM 3987 C C . LEU B 1 58 ? -6.23279 30.75376 -2.24925 1.000 30.34927 336 LEU A C 1
ATOM 3988 O O . LEU B 1 58 ? -5.19084 30.53816 -1.62388 1.000 37.33893 336 LEU A O 1
ATOM 4004 N N . ILE B 1 59 ? -7.11671 31.66142 -1.83997 1.000 34.66492 337 ILE A N 1
ATOM 4005 C CA . ILE B 1 59 ? -6.86787 32.38211 -0.59500 1.000 34.34560 337 ILE A CA 1
ATOM 4006 C C . ILE B 1 59 ? -6.84631 31.41593 0.58505 1.000 31.79336 337 ILE A C 1
ATOM 4007 O O . ILE B 1 59 ? -5.97832 31.51143 1.46079 1.000 36.72426 337 ILE A O 1
ATOM 4023 N N . ASP B 1 60 ? -7.78035 30.45043 0.61523 1.000 34.93176 338 ASP A N 1
ATOM 4024 C CA . ASP B 1 60 ? -7.73513 29.38144 1.61036 1.000 38.36871 338 ASP A CA 1
ATOM 4025 C C . ASP B 1 60 ? -6.39118 28.65897 1.60781 1.000 38.66139 338 ASP A C 1
ATOM 4026 O O . ASP B 1 60 ? -5.83960 28.34068 2.66905 1.000 35.58204 338 ASP A O 1
ATOM 4035 N N . ASP B 1 61 ? -5.88236 28.33329 0.40613 1.000 36.71748 339 ASP A N 1
ATOM 4036 C CA . ASP B 1 61 ? -4.60599 27.64062 0.29815 1.000 31.18535 339 ASP A CA 1
ATOM 4037 C C . ASP B 1 61 ? -3.47903 28.46538 0.91542 1.000 31.72412 339 ASP A C 1
ATOM 4038 O O . ASP B 1 61 ? -2.58738 27.91859 1.56958 1.000 33.68736 339 ASP A O 1
ATOM 4047 N N . ILE B 1 62 ? -3.48559 29.78756 0.67913 1.000 34.44385 340 ILE A N 1
ATOM 4048 C CA . ILE B 1 62 ? -2.47921 30.67761 1.26465 1.000 32.95879 340 ILE A CA 1
ATOM 4049 C C . ILE B 1 62 ? -2.52831 30.62635 2.77850 1.000 38.61942 340 ILE A C 1
ATOM 4050 O O . ILE B 1 62 ? -1.48639 30.55362 3.44737 1.000 35.91788 340 ILE A O 1
ATOM 4066 N N . LEU B 1 63 ? -3.72855 30.67131 3.35026 1.000 33.33333 341 LEU A N 1
ATOM 4067 C CA . LEU B 1 63 ? -3.85128 30.66033 4.80490 1.000 39.51532 341 LEU A CA 1
ATOM 4068 C C . LEU B 1 63 ? -3.32179 29.35956 5.38813 1.000 38.98273 341 LEU A C 1
ATOM 4069 O O . LEU B 1 63 ? -2.52140 29.36493 6.33173 1.000 43.64217 341 LEU A O 1
ATOM 4085 N N . VAL B 1 64 ? -3.73145 28.22926 4.81057 1.000 41.39300 342 VAL A N 1
ATOM 4086 C CA . VAL B 1 64 ? -3.39594 26.92762 5.38245 1.000 38.62937 342 VAL A CA 1
ATOM 4087 C C . VAL B 1 64 ? -1.90026 26.66775 5.27214 1.000 42.70589 342 VAL A C 1
ATOM 4088 O O . VAL B 1 64 ? -1.23971 26.30909 6.25510 1.000 43.56554 342 VAL A O 1
ATOM 4101 N N . GLU B 1 65 ? -1.34042 26.84474 4.07446 1.000 40.80883 343 GLU A N 1
ATOM 4102 C CA . GLU B 1 65 ? 0.08057 26.57478 3.89376 1.000 41.14133 343 GLU A CA 1
ATOM 4103 C C . GLU B 1 65 ? 0.94032 27.62295 4.59499 1.000 38.14424 343 GLU A C 1
ATOM 4104 O O . GLU B 1 65 ? 2.06564 27.32737 5.01051 1.000 48.57056 343 GLU A O 1
ATOM 4116 N N . GLY B 1 66 ? 0.43887 28.84712 4.74446 1.000 39.59530 344 GLY A N 1
ATOM 4117 C CA . GLY B 1 66 ? 1.18003 29.83450 5.50503 1.000 47.64872 344 GLY A CA 1
ATOM 4118 C C . GLY B 1 66 ? 1.34143 29.44267 6.96048 1.000 43.71281 344 GLY A C 1
ATOM 4119 O O . GLY B 1 66 ? 2.41973 29.58599 7.53997 1.000 46.69176 344 GLY A O 1
ATOM 4123 N N . VAL B 1 67 ? 0.26976 28.94489 7.57310 1.000 46.72173 345 VAL A N 1
ATOM 4124 C CA . VAL B 1 67 ? 0.35719 28.49134 8.95987 1.000 56.65224 345 VAL A CA 1
ATOM 4125 C C . VAL B 1 67 ? 1.25780 27.26455 9.08045 1.000 51.03238 345 VAL A C 1
ATOM 4126 O O . VAL B 1 67 ? 1.98794 27.11352 10.06796 1.000 66.47419 345 VAL A O 1
ATOM 4139 N N . ALA B 1 68 ? 1.21472 26.36021 8.10068 1.000 45.67793 346 ALA A N 1
ATOM 4140 C CA . ALA B 1 68 ? 2.07873 25.18573 8.16789 1.000 53.02527 346 ALA A CA 1
ATOM 4141 C C . ALA B 1 68 ? 3.54573 25.60181 8.20447 1.000 59.07215 346 ALA A C 1
ATOM 4142 O O . ALA B 1 68 ? 4.32171 25.11554 9.03478 1.000 46.84445 346 ALA A O 1
ATOM 4149 N N . ASP B 1 69 ? 3.94578 26.51478 7.31024 1.000 53.68094 347 ASP A N 1
ATOM 4150 C CA . ASP B 1 69 ? 5.32051 26.99894 7.33626 1.000 47.58730 347 ASP A CA 1
ATOM 4151 C C . ASP B 1 69 ? 5.62775 27.69820 8.65943 1.000 65.71309 347 ASP A C 1
ATOM 4152 O O . ASP B 1 69 ? 6.74419 27.59366 9.18084 1.000 75.32177 347 ASP A O 1
ATOM 4161 N N . TYR B 1 70 ? 4.64741 28.41025 9.22521 1.000 52.80903 348 TYR A N 1
ATOM 4162 C CA . TYR B 1 70 ? 4.90358 29.12810 10.46927 1.000 60.82701 348 TYR A CA 1
ATOM 4163 C C . TYR B 1 70 ? 5.11697 28.16300 11.62927 1.000 79.29096 348 TYR A C 1
ATOM 4164 O O . TYR B 1 70 ? 6.01829 28.36107 12.45262 1.000 81.62217 348 TYR A O 1
ATOM 4182 N N . ASN B 1 71 ? 4.30378 27.10671 11.70539 1.000 76.32835 349 ASN A N 1
ATOM 4183 C CA . ASN B 1 71 ? 4.48729 26.11797 12.76237 1.000 70.75205 349 ASN A CA 1
ATOM 4184 C C . ASN B 1 71 ? 5.86728 25.48596 12.67717 1.000 73.47134 349 ASN A C 1
ATOM 4185 O O . ASN B 1 71 ? 6.48137 25.19074 13.70738 1.000 88.61818 349 ASN A O 1
ATOM 4196 N N . ARG B 1 72 ? 6.38682 25.31075 11.46232 1.000 75.81787 350 ARG A N 1
ATOM 4197 C CA . ARG B 1 72 ? 7.73862 24.79233 11.29379 1.000 82.90323 350 ARG A CA 1
ATOM 4198 C C . ARG B 1 72 ? 8.77181 25.70764 11.93529 1.000 93.26142 350 ARG A C 1
ATOM 4199 O O . ARG B 1 72 ? 9.83452 25.24017 12.35925 1.000 94.68518 350 ARG A O 1
ATOM 4220 N N . PHE B 1 73 ? 8.48488 27.01305 12.00566 1.000 94.14610 351 PHE A N 1
ATOM 4221 C CA . PHE B 1 73 ? 9.46514 27.99672 12.43473 1.000 96.84265 351 PHE A CA 1
ATOM 4222 C C . PHE B 1 73 ? 9.23356 28.56538 13.83044 1.000 96.36007 351 PHE A C 1
ATOM 4223 O O . PHE B 1 73 ? 10.15616 29.16480 14.38706 1.000 106.63095 351 PHE A O 1
ATOM 4240 N N . LYS B 1 74 ? 8.05295 28.38299 14.41573 1.000 91.51217 352 LYS A N 1
ATOM 4241 C CA . LYS B 1 74 ? 7.77466 28.98300 15.72091 1.000 96.87310 352 LYS A CA 1
ATOM 4242 C C . LYS B 1 74 ? 8.53791 28.24265 16.81754 1.000 103.15980 352 LYS A C 1
ATOM 4243 O O . LYS B 1 74 ? 9.48345 27.50489 16.54025 1.000 100.91793 352 LYS A O 1
ATOM 4262 N N . THR B 1 82 ? 10.64870 37.41804 13.93745 1.000 74.25521 360 THR A N 1
ATOM 4263 C CA . THR B 1 82 ? 9.46391 37.32038 13.03777 1.000 80.57780 360 THR A CA 1
ATOM 4264 C C . THR B 1 82 ? 9.30170 38.32622 11.88558 1.000 78.15237 360 THR A C 1
ATOM 4265 O O . THR B 1 82 ? 8.35485 38.18085 11.09422 1.000 74.20534 360 THR A O 1
ATOM 4275 N N . SER B 1 83 ? 10.32713 39.11429 11.62534 1.000 76.01253 361 SER A N 1
ATOM 4276 C CA . SER B 1 83 ? 10.38815 39.91327 10.41538 1.000 73.00422 361 SER A CA 1
ATOM 4277 C C . SER B 1 83 ? 10.87634 39.05787 9.24593 1.000 69.33362 361 SER A C 1
ATOM 4278 O O . SER B 1 83 ? 11.41740 37.96045 9.41695 1.000 69.95038 361 SER A O 1
ATOM 4286 N N . VAL B 1 84 ? 10.68488 39.58911 8.04013 1.000 54.02945 362 VAL A N 1
ATOM 4287 C CA . VAL B 1 84 ? 11.08112 38.88589 6.82601 1.000 56.95360 362 VAL A CA 1
ATOM 4288 C C . VAL B 1 84 ? 12.53586 38.44608 6.88104 1.000 70.06497 362 VAL A C 1
ATOM 4289 O O . VAL B 1 84 ? 12.90122 37.40511 6.31233 1.000 64.96495 362 VAL A O 1
ATOM 4302 N N . GLU B 1 85 ? 13.39302 39.22396 7.54914 1.000 62.21271 363 GLU A N 1
ATOM 4303 C CA . GLU B 1 85 ? 14.79958 38.85386 7.63780 1.000 74.55030 363 GLU A CA 1
ATOM 4304 C C . GLU B 1 85 ? 15.02178 37.59990 8.47857 1.000 77.70757 363 GLU A C 1
ATOM 4305 O O . GLU B 1 85 ? 16.04925 36.93357 8.31278 1.000 76.46369 363 GLU A O 1
ATOM 4317 N N . ASN B 1 86 ? 14.09057 37.26861 9.37441 1.000 71.58192 364 ASN A N 1
ATOM 4318 C CA . ASN B 1 86 ? 14.21122 36.09189 10.22209 1.000 71.04550 364 ASN A CA 1
ATOM 4319 C C . ASN B 1 86 ? 13.64571 34.83167 9.58328 1.000 80.99578 364 ASN A C 1
ATOM 4320 O O . ASN B 1 86 ? 13.93366 33.73002 10.06490 1.000 84.43017 364 ASN A O 1
ATOM 4331 N N . TYR B 1 87 ? 12.88107 34.95753 8.50413 1.000 77.22355 365 TYR A N 1
ATOM 4332 C CA . TYR B 1 87 ? 12.34099 33.80928 7.79265 1.000 70.09761 365 TYR A CA 1
ATOM 4333 C C . TYR B 1 87 ? 13.23063 33.50950 6.59431 1.000 70.66638 365 TYR A C 1
ATOM 4334 O O . TYR B 1 87 ? 13.67822 34.42270 5.89341 1.000 65.92979 365 TYR A O 1
ATOM 4352 N N . GLU B 1 88 ? 13.49948 32.22708 6.37348 1.000 69.95621 366 GLU A N 1
ATOM 4353 C CA . GLU B 1 88 ? 14.34426 31.79468 5.26179 1.000 72.83496 366 GLU A CA 1
ATOM 4354 C C . GLU B 1 88 ? 13.51962 31.86649 3.98190 1.000 71.06348 366 GLU A C 1
ATOM 4355 O O . GLU B 1 88 ? 12.75542 30.95201 3.66486 1.000 60.52748 366 GLU A O 1
ATOM 4367 N N . LEU B 1 89 ? 13.67713 32.96404 3.23682 1.000 71.15386 367 LEU A N 1
ATOM 4368 C CA . LEU B 1 89 ? 12.85372 33.18830 2.05400 1.000 61.52467 367 LEU A CA 1
ATOM 4369 C C . LEU B 1 89 ? 12.98552 32.06330 1.03822 1.000 56.09414 367 LEU A C 1
ATOM 4370 O O . LEU B 1 89 ? 12.08005 31.88088 0.21675 1.000 49.18953 367 LEU A O 1
ATOM 4386 N N . ASN B 1 90 ? 14.09089 31.31244 1.06200 1.000 60.90992 368 ASN A N 1
ATOM 4387 C CA . ASN B 1 90 ? 14.24738 30.22837 0.10201 1.000 62.18153 368 ASN A CA 1
ATOM 4388 C C . ASN B 1 90 ? 13.16013 29.17880 0.27206 1.000 50.97096 368 ASN A C 1
ATOM 4389 O O . ASN B 1 90 ? 12.72831 28.56893 -0.71377 1.000 51.11928 368 ASN A O 1
ATOM 4400 N N . THR B 1 91 ? 12.66562 28.99558 1.49822 1.000 54.56180 369 THR A N 1
ATOM 4401 C CA . THR B 1 91 ? 11.60872 28.02041 1.72550 1.000 51.47631 369 THR A CA 1
ATOM 4402 C C . THR B 1 91 ? 10.28845 28.44762 1.10110 1.000 59.39534 369 THR A C 1
ATOM 4403 O O . THR B 1 91 ? 9.39649 27.60534 0.94704 1.000 42.29688 369 THR A O 1
ATOM 4414 N N . PHE B 1 92 ? 10.14711 29.73382 0.75504 1.000 42.42776 370 PHE A N 1
ATOM 4415 C CA . PHE B 1 92 ? 8.98190 30.26021 0.06072 1.000 38.07765 370 PHE A CA 1
ATOM 4416 C C . PHE B 1 92 ? 9.22560 30.42921 -1.43110 1.000 40.20440 370 PHE A C 1
ATOM 4417 O O . PHE B 1 92 ? 8.39235 31.02874 -2.12194 1.000 42.42068 370 PHE A O 1
ATOM 4434 N N . GLU B 1 93 ? 10.36905 29.96462 -1.93619 1.000 39.95259 371 GLU A N 1
ATOM 4435 C CA . GLU B 1 93 ? 10.74193 30.16230 -3.33588 1.000 34.97916 371 GLU A CA 1
ATOM 4436 C C . GLU B 1 93 ? 10.79714 31.65376 -3.67566 1.000 32.96417 371 GLU A C 1
ATOM 4437 O O . GLU B 1 93 ? 10.49644 32.06509 -4.79989 1.000 40.55311 371 GLU A O 1
ATOM 4449 N N . LEU B 1 94 ? 11.18264 32.46251 -2.69802 1.000 38.77453 372 LEU A N 1
ATOM 4450 C CA . LEU B 1 94 ? 11.28209 33.90905 -2.83438 1.000 35.99426 372 LEU A CA 1
ATOM 4451 C C . LEU B 1 94 ? 12.73525 34.35736 -2.72764 1.000 47.15142 372 LEU A C 1
ATOM 4452 O O . LEU B 1 94 ? 13.59517 33.64710 -2.19188 1.000 43.53362 372 LEU A O 1
ATOM 4468 N N . LYS B 1 95 ? 13.00061 35.52682 -3.31025 1.000 33.46349 373 LYS A N 1
ATOM 4469 C CA . LYS B 1 95 ? 14.27322 36.23248 -3.25292 1.000 34.47310 373 LYS A CA 1
ATOM 4470 C C . LYS B 1 95 ? 14.00101 37.65229 -2.77785 1.000 35.86331 373 LYS A C 1
ATOM 4471 O O . LYS B 1 95 ? 13.05942 38.29421 -3.24811 1.000 34.06295 373 LYS A O 1
ATOM 4490 N N . ARG B 1 96 ? 14.81572 38.13799 -1.84664 1.000 32.67444 374 ARG A N 1
ATOM 4491 C CA . ARG B 1 96 ? 14.70516 39.53195 -1.42628 1.000 41.64636 374 ARG A CA 1
ATOM 4492 C C . ARG B 1 96 ? 15.43338 40.44633 -2.39653 1.000 41.25920 374 ARG A C 1
ATOM 4493 O O . ARG B 1 96 ? 16.53496 40.13806 -2.85436 1.000 40.74243 374 ARG A O 1
ATOM 4514 N N . LEU B 1 97 ? 14.82286 41.58829 -2.69042 1.000 37.38560 375 LEU A N 1
ATOM 4515 C CA . LEU B 1 97 ? 15.42550 42.61633 -3.52306 1.000 39.55447 375 LEU A CA 1
ATOM 4516 C C . LEU B 1 97 ? 15.70518 43.85531 -2.68695 1.000 32.44741 375 LEU A C 1
ATOM 4517 O O . LEU B 1 97 ? 14.95034 44.17206 -1.76484 1.000 35.72064 375 LEU A O 1
ATOM 4533 N N . GLU B 1 98 ? 16.80678 44.53306 -2.99632 1.000 33.34396 376 GLU A N 1
ATOM 4534 C CA . GLU B 1 98 ? 17.12537 45.78044 -2.31712 1.000 46.26182 376 GLU A CA 1
ATOM 4535 C C . GLU B 1 98 ? 16.05589 46.82575 -2.61584 1.000 40.05089 376 GLU A C 1
ATOM 4536 O O . GLU B 1 98 ? 15.70445 47.06663 -3.77419 1.000 33.70645 376 GLU A O 1
ATOM 4548 N N . PHE B 1 99 ? 15.52095 47.43700 -1.56241 1.000 35.66706 377 PHE A N 1
ATOM 4549 C CA . PHE B 1 99 ? 14.50461 48.46723 -1.74335 1.000 38.08042 377 PHE A CA 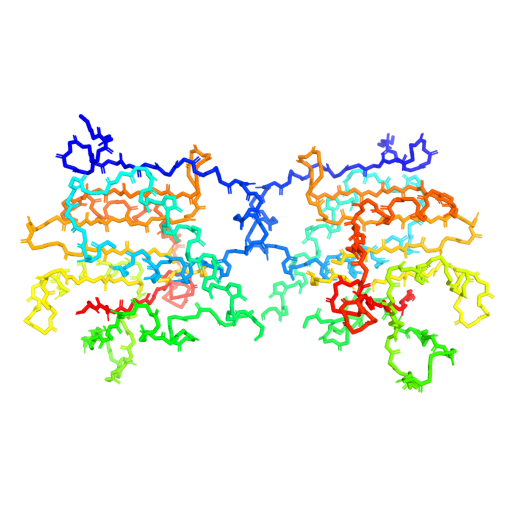1
ATOM 4550 C C . PHE B 1 99 ? 14.40672 49.25288 -0.44181 1.000 32.81352 377 PHE A C 1
ATOM 4551 O O . PHE B 1 99 ? 13.97114 48.70648 0.57528 1.000 36.42404 377 PHE A O 1
ATOM 4568 N N . ARG B 1 100 ? 14.79272 50.52542 -0.48263 1.000 35.20961 378 ARG A N 1
ATOM 4569 C CA . ARG B 1 100 ? 14.84378 51.35145 0.71582 1.000 39.90089 378 ARG A CA 1
ATOM 4570 C C . ARG B 1 100 ? 14.61497 52.80436 0.32041 1.000 33.94506 378 ARG A C 1
ATOM 4571 O O . ARG B 1 100 ? 14.61159 53.15591 -0.85934 1.000 38.23662 378 ARG A O 1
ATOM 4592 N N . ASP B 1 101 ? 14.41117 53.64973 1.32646 1.000 40.17666 379 ASP A N 1
ATOM 4593 C CA . ASP B 1 101 ? 14.20383 55.08144 1.09986 1.000 40.60357 379 ASP A CA 1
ATOM 4594 C C . ASP B 1 101 ? 15.56783 55.75378 1.04451 1.000 38.14982 379 ASP A C 1
ATOM 4595 O O . ASP B 1 101 ? 16.14182 56.13741 2.06346 1.000 46.38935 379 ASP A O 1
ATOM 4604 N N . VAL B 1 102 ? 16.09322 55.89384 -0.17411 1.000 42.02732 380 VAL A N 1
ATOM 4605 C CA . VAL B 1 102 ? 17.42029 56.46886 -0.35254 1.000 44.95297 380 VAL A CA 1
ATOM 4606 C C . VAL B 1 102 ? 17.44425 57.94439 0.01762 1.000 42.23212 380 VAL A C 1
ATOM 4607 O O . VAL B 1 102 ? 18.51971 58.49263 0.27008 1.000 49.62517 380 VAL A O 1
ATOM 4620 N N . ASP B 1 103 ? 16.28034 58.59553 0.07035 1.000 42.26511 381 ASP A N 1
ATOM 4621 C CA . ASP B 1 103 ? 16.20520 60.00039 0.45452 1.000 46.97331 381 ASP A CA 1
ATOM 4622 C C . ASP B 1 103 ? 16.23573 60.20249 1.96204 1.000 53.87882 381 ASP A C 1
ATOM 4623 O O . ASP B 1 103 ? 16.44091 61.33174 2.41739 1.000 63.09133 381 ASP A O 1
ATOM 4632 N N . ASN B 1 104 ? 16.01579 59.15492 2.74115 1.000 49.98681 382 ASN A N 1
ATOM 4633 C CA . ASN B 1 104 ? 16.04953 59.27741 4.19225 1.000 59.04488 382 ASN A CA 1
ATOM 4634 C C . ASN B 1 104 ? 17.49470 59.19405 4.66573 1.000 74.84449 382 ASN A C 1
ATOM 4635 O O . ASN B 1 104 ? 18.16298 58.18254 4.41152 1.000 60.86751 382 ASN A O 1
ATOM 4646 N N . PRO B 1 105 ? 18.01655 60.21640 5.35126 1.000 79.11994 383 PRO A N 1
ATOM 4647 C CA . PRO B 1 105 ? 19.44443 60.19589 5.71241 1.000 84.52565 383 PRO A CA 1
ATOM 4648 C C . PRO B 1 105 ? 19.80200 59.12887 6.73411 1.000 77.17982 383 PRO A C 1
ATOM 4649 O O . PRO B 1 105 ? 20.98246 58.77613 6.84222 1.000 72.71825 383 PRO A O 1
ATOM 4660 N N . PHE B 1 106 ? 18.82583 58.57278 7.44792 1.000 77.46800 384 PHE A N 1
ATOM 4661 C CA . PHE B 1 106 ? 19.08287 57.54212 8.44230 1.000 83.78060 384 PHE A CA 1
ATOM 4662 C C . PHE B 1 106 ? 19.09965 56.14341 7.83568 1.000 84.94893 384 PHE A C 1
ATOM 4663 O O . PHE B 1 106 ? 19.35914 55.17111 8.55343 1.000 82.73600 384 PHE A O 1
ATOM 4680 N N . SER B 1 107 ? 18.83381 56.02099 6.53979 1.000 77.31649 385 SER A N 1
ATOM 4681 C CA . SER B 1 107 ? 18.74799 54.72586 5.88321 1.000 70.50215 385 SER A CA 1
ATOM 4682 C C . SER B 1 107 ? 20.12323 54.25709 5.42861 1.000 62.72122 385 SER A C 1
ATOM 4683 O O . SER B 1 107 ? 20.98894 55.05828 5.06996 1.000 69.17802 385 SER A O 1
ATOM 4691 N N . ALA B 1 108 ? 20.31899 52.94112 5.45879 1.000 59.41813 386 ALA A N 1
ATOM 4692 C CA . ALA B 1 108 ? 21.55822 52.31972 5.02126 1.000 64.25453 386 ALA A CA 1
ATOM 4693 C C . ALA B 1 108 ? 21.23545 51.17317 4.07378 1.000 65.87109 386 ALA A C 1
ATOM 4694 O O . ALA B 1 108 ? 20.15896 50.57232 4.14332 1.000 56.71061 386 ALA A O 1
ATOM 4701 N N . GLU B 1 109 ? 22.17628 50.87558 3.18083 1.000 69.04719 387 GLU A N 1
ATOM 4702 C CA . GLU B 1 109 ? 21.98312 49.77102 2.25089 1.000 68.20390 387 GLU A CA 1
ATOM 4703 C C . GLU B 1 109 ? 21.72793 48.46801 3.00172 1.000 64.19984 387 GLU A C 1
ATOM 4704 O O . GLU B 1 109 ? 22.40472 48.15297 3.98437 1.000 57.80903 387 GLU A O 1
ATOM 4716 N N . GLY B 1 110 ? 20.76213 47.69136 2.50428 1.000 66.28081 388 GLY A N 1
ATOM 4717 C CA . GLY B 1 110 ? 20.33761 46.46086 3.12940 1.000 59.92239 388 GLY A CA 1
ATOM 4718 C C . GLY B 1 110 ? 19.19254 46.60391 4.11093 1.000 66.10315 388 GLY A C 1
ATOM 4719 O O . GLY B 1 110 ? 18.55230 45.60039 4.44461 1.000 61.24767 388 GLY A O 1
ATOM 4723 N N . ASN B 1 111 ? 18.92137 47.81763 4.58353 1.000 62.86060 389 ASN A N 1
ATOM 4724 C CA . ASN B 1 111 ? 17.76283 48.05222 5.43264 1.000 61.00081 389 ASN A CA 1
ATOM 4725 C C . ASN B 1 111 ? 16.47196 47.91044 4.62106 1.000 46.71004 389 ASN A C 1
ATOM 4726 O O . ASN B 1 111 ? 16.47421 48.09921 3.39965 1.000 52.48663 389 ASN A O 1
ATOM 4737 N N . PRO B 1 112 ? 15.35895 47.58788 5.27033 1.000 46.10245 390 PRO A N 1
ATOM 4738 C CA . PRO B 1 112 ? 14.06459 47.61216 4.58076 1.000 46.03587 390 PRO A CA 1
ATOM 4739 C C . PRO B 1 112 ? 13.65259 49.03676 4.25391 1.000 42.53496 390 PRO A C 1
ATOM 4740 O O . PRO B 1 112 ? 14.30909 50.00511 4.62694 1.000 40.17358 390 PRO A O 1
ATOM 4751 N N . TYR B 1 113 ? 12.54944 49.15697 3.52382 1.000 35.91971 391 TYR A N 1
ATOM 4752 C CA . TYR B 1 113 ? 11.97598 50.46744 3.26595 1.000 34.51462 391 TYR A CA 1
ATOM 4753 C C . TYR B 1 113 ? 11.18908 50.89180 4.49958 1.000 37.86295 391 TYR A C 1
ATOM 4754 O O . TYR B 1 113 ? 10.18147 50.27270 4.84309 1.000 35.31172 391 TYR A O 1
ATOM 4772 N N . ALA B 1 114 ? 11.61969 51.96657 5.13858 1.000 38.28582 392 ALA A N 1
ATOM 4773 C CA . ALA B 1 114 ? 11.02890 52.39984 6.39315 1.000 37.40355 392 ALA A CA 1
ATOM 4774 C C . ALA B 1 114 ? 10.53069 53.82560 6.23150 1.000 34.31823 392 ALA A C 1
ATOM 4775 O O . ALA B 1 114 ? 11.18629 54.65470 5.59069 1.000 41.29093 392 ALA A O 1
ATOM 4782 N N . GLY B 1 115 ? 9.35049 54.08978 6.77073 1.000 32.98236 393 GLY A N 1
ATOM 4783 C CA . GLY B 1 115 ? 8.83640 55.44534 6.74647 1.000 36.54073 393 GLY A CA 1
ATOM 4784 C C . GLY B 1 115 ? 7.56846 55.54595 7.55705 1.000 38.26131 393 GLY A C 1
ATOM 4785 O O . GLY B 1 115 ? 7.17411 54.60222 8.23889 1.000 33.89302 393 GLY A O 1
ATOM 4789 N N . THR B 1 116 ? 6.95144 56.72868 7.50258 1.000 37.93263 394 THR A N 1
ATOM 4790 C CA . THR B 1 116 ? 5.64474 56.92809 8.10793 1.000 36.20603 394 THR A CA 1
ATOM 4791 C C . THR B 1 116 ? 4.53369 56.71668 7.07792 1.000 33.11393 394 THR A C 1
ATOM 4792 O O . THR B 1 116 ? 4.76082 56.70834 5.86643 1.000 33.05021 394 THR A O 1
ATOM 4803 N N . LEU B 1 117 ? 3.30898 56.54945 7.58070 1.000 33.11635 395 LEU A N 1
ATOM 4804 C CA . LEU B 1 117 ? 2.18038 56.29828 6.68999 1.000 32.62565 395 LEU A CA 1
ATOM 4805 C C . LEU B 1 117 ? 2.03465 57.38070 5.62834 1.000 32.71108 395 LEU A C 1
ATOM 4806 O O . LEU B 1 117 ? 1.52214 57.10940 4.53704 1.000 39.76843 395 LEU A O 1
ATOM 4822 N N . ASP B 1 118 ? 2.47935 58.60714 5.91968 1.000 39.76511 396 ASP A N 1
ATOM 4823 C CA . ASP B 1 118 ? 2.40142 59.66322 4.91777 1.000 46.36282 396 ASP A CA 1
ATOM 4824 C C . ASP B 1 118 ? 3.21181 59.32632 3.67736 1.000 45.70113 396 ASP A C 1
ATOM 4825 O O . ASP B 1 118 ? 2.89330 59.79908 2.57898 1.000 55.63410 396 ASP A O 1
ATOM 4834 N N . SER B 1 119 ? 4.26922 58.53613 3.83697 1.000 34.46242 397 SER A N 1
ATOM 4835 C CA . SER B 1 119 ? 5.17656 58.18847 2.75735 1.000 37.04488 397 SER A CA 1
ATOM 4836 C C . SER B 1 119 ? 4.67957 57.04656 1.88929 1.000 34.79214 397 SER A C 1
ATOM 4837 O O . SER B 1 119 ? 5.38360 56.66395 0.95506 1.000 36.21931 397 SER A O 1
ATOM 4845 N N . PHE B 1 120 ? 3.49900 56.48927 2.16303 1.000 35.03864 398 PHE A N 1
ATOM 4846 C CA . PHE B 1 120 ? 3.09376 55.27858 1.46168 1.000 36.95982 398 PHE A CA 1
ATOM 4847 C C . PHE B 1 120 ? 3.05022 55.50147 -0.04784 1.000 31.54935 398 PHE A C 1
ATOM 4848 O O . PHE B 1 120 ? 3.59895 54.70766 -0.81944 1.000 30.57629 398 PHE A O 1
ATOM 4865 N N . ALA B 1 121 ? 2.37809 56.56568 -0.49185 1.000 31.79479 399 ALA A N 1
ATOM 4866 C CA . ALA B 1 121 ? 2.26665 56.82026 -1.92827 1.000 34.54479 399 ALA A CA 1
ATOM 4867 C C . ALA B 1 121 ? 3.64147 56.99153 -2.56098 1.000 35.23876 399 ALA A C 1
ATOM 4868 O O . ALA B 1 121 ? 3.89276 56.49317 -3.66822 1.000 32.50949 399 ALA A O 1
ATOM 4875 N N . LYS B 1 122 ? 4.54810 57.68408 -1.86621 1.000 32.65925 400 LYS A N 1
ATOM 4876 C CA . LYS B 1 122 ? 5.91357 57.82891 -2.35443 1.000 32.17779 400 LYS A CA 1
ATOM 4877 C C . LYS B 1 122 ? 6.57804 56.46883 -2.53431 1.000 31.70114 400 LYS A C 1
ATOM 4878 O O . LYS B 1 122 ? 7.19829 56.19422 -3.56681 1.000 35.77665 400 LYS A O 1
ATOM 4931 N N . GLU B 1 125 ? 5.24182 54.67333 -5.62492 1.000 33.23181 403 GLU A N 1
ATOM 4932 C CA . GLU B 1 125 ? 5.72650 55.22599 -6.88588 1.000 34.48520 403 GLU A CA 1
ATOM 4933 C C . GLU B 1 125 ? 7.16576 54.81028 -7.14063 1.000 39.41466 403 GLU A C 1
ATOM 4934 O O . GLU B 1 125 ? 7.52167 54.45435 -8.27124 1.000 40.77507 403 GLU A O 1
ATOM 4946 N N . LYS B 1 126 ? 8.00140 54.81383 -6.09679 1.000 35.43972 404 LYS A N 1
ATOM 4947 C CA . LYS B 1 126 ? 9.38557 54.38671 -6.26446 1.000 35.14804 404 LYS A CA 1
ATOM 4948 C C . LYS B 1 126 ? 9.45735 52.91964 -6.66207 1.000 44.20488 404 LYS A C 1
ATOM 4949 O O . LYS B 1 126 ? 10.22315 52.54914 -7.56066 1.000 38.46703 404 LYS A O 1
ATOM 4968 N N . ALA B 1 127 ? 8.65270 52.07279 -6.01118 1.000 40.45221 405 ALA A N 1
ATOM 4969 C CA . ALA B 1 127 ? 8.66563 50.64925 -6.32307 1.000 38.86460 405 ALA A CA 1
ATOM 4970 C C . ALA B 1 127 ? 8.11971 50.38176 -7.72062 1.000 40.65505 405 ALA A C 1
ATOM 4971 O O . ALA B 1 127 ? 8.61119 49.49412 -8.43083 1.000 38.66935 405 ALA A O 1
ATOM 4978 N N . SER B 1 128 ? 7.10211 51.13553 -8.13459 1.000 34.02190 406 SER A N 1
ATOM 4979 C CA . SER B 1 128 ? 6.47023 50.86449 -9.41708 1.000 35.36586 406 SER A CA 1
ATOM 4980 C C . SER B 1 128 ? 7.30174 51.35795 -10.58849 1.000 48.06428 406 SER A C 1
ATOM 4981 O O . SER B 1 128 ? 7.20344 50.80035 -11.68391 1.000 41.63111 406 SER A O 1
ATOM 4989 N N . ASP B 1 129 ? 8.12391 52.38240 -10.38958 1.000 47.15955 407 ASP A N 1
ATOM 4990 C CA . ASP B 1 129 ? 8.90378 52.95736 -11.47783 1.000 43.15719 407 ASP A CA 1
ATOM 4991 C C . ASP B 1 129 ? 10.38265 52.63768 -11.35490 1.000 43.43467 407 ASP A C 1
ATOM 4992 O O . ASP B 1 129 ? 11.19697 53.21802 -12.07759 1.000 53.56808 407 ASP A O 1
ATOM 5001 N N . SER B 1 130 ? 10.74774 51.68749 -10.50378 1.000 47.14077 408 SER A N 1
ATOM 5002 C CA . SER B 1 130 ? 12.14630 51.33428 -10.32453 1.000 55.70440 408 SER A CA 1
ATOM 5003 C C . SER B 1 130 ? 12.58966 50.31628 -11.36572 1.000 63.74123 408 SER A C 1
ATOM 5004 O O . SER B 1 130 ? 11.89132 49.32340 -11.61025 1.000 63.25860 408 SER A O 1
ATOM 5012 N N . LYS B 1 131 ? 13.76146 50.55930 -11.95107 1.000 66.52876 409 LYS A N 1
ATOM 5013 C CA . LYS B 1 131 ? 14.39630 49.58127 -12.82304 1.000 70.07695 409 LYS A CA 1
ATOM 5014 C C . LYS B 1 131 ? 14.89279 48.37649 -12.03594 1.000 67.76231 409 LYS A C 1
ATOM 5015 O O . LYS B 1 131 ? 14.89993 47.25571 -12.55753 1.000 67.45986 409 LYS A O 1
ATOM 5034 N N . ASP B 1 132 ? 15.30418 48.58660 -10.78616 1.000 67.08117 410 ASP A N 1
ATOM 5035 C CA . ASP B 1 132 ? 15.86255 47.52590 -9.96018 1.000 62.01262 410 ASP A CA 1
ATOM 5036 C C . ASP B 1 132 ? 14.81641 46.56105 -9.42047 1.000 59.91025 410 ASP A C 1
ATOM 5037 O O . ASP B 1 132 ? 15.19036 45.54112 -8.83012 1.000 55.52655 410 ASP A O 1
ATOM 5046 N N . LEU B 1 133 ? 13.52632 46.84455 -9.59956 1.000 54.10935 411 LEU A N 1
ATOM 5047 C CA . LEU B 1 133 ? 12.46062 45.95402 -9.14704 1.000 48.51531 411 LEU A CA 1
ATOM 5048 C C . LEU B 1 133 ? 11.63352 45.50663 -10.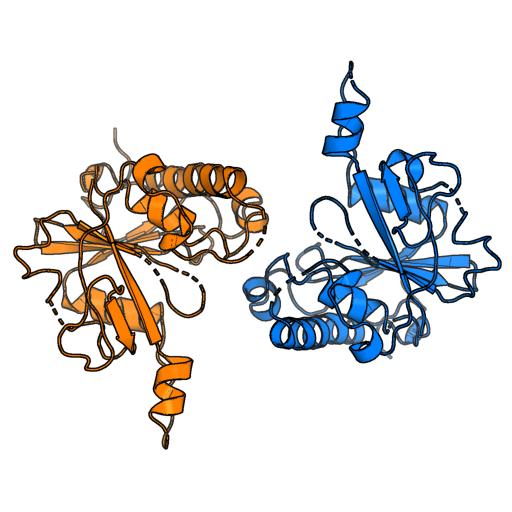34329 1.000 50.89916 411 LEU A C 1
ATOM 5049 O O . LEU B 1 133 ? 10.63323 46.15288 -10.68851 1.000 50.48636 411 LEU A O 1
ATOM 5065 N N . PRO B 1 134 ? 11.96437 44.37399 -10.96366 1.000 55.95891 412 PRO A N 1
ATOM 5066 C CA . PRO B 1 134 ? 11.13510 43.88503 -12.07056 1.000 43.71356 412 PRO A CA 1
ATOM 5067 C C . PRO B 1 134 ? 9.73105 43.59330 -11.57810 1.000 40.62828 412 PRO A C 1
ATOM 5068 O O . PRO B 1 134 ? 9.46624 43.51458 -10.37963 1.000 63.42003 412 PRO A O 1
ATOM 5079 N N . LYS B 1 135 ? 8.82359 43.40339 -12.52192 1.000 36.88523 413 LYS A N 1
ATOM 5080 C CA . LYS B 1 135 ? 7.44050 43.11910 -12.18082 1.000 34.44269 413 LYS A CA 1
ATOM 5081 C C . LYS B 1 135 ? 7.03193 41.78714 -12.78989 1.000 40.62715 413 LYS A C 1
ATOM 5082 O O . LYS B 1 135 ? 7.44452 41.47297 -13.91008 1.000 40.54225 413 LYS A O 1
ATOM 5101 N N . PRO B 1 136 ? 6.23292 40.97690 -12.08134 1.000 31.51389 414 PRO A N 1
ATOM 5102 C CA . PRO B 1 136 ? 5.65281 41.23598 -10.75803 1.000 30.03149 414 PRO A CA 1
ATOM 5103 C C . PRO B 1 136 ? 6.63531 41.18267 -9.60204 1.000 35.35639 414 PRO A C 1
ATOM 5104 O O . PRO B 1 136 ? 7.55501 40.37450 -9.54845 1.000 32.79794 414 PRO A O 1
ATOM 5115 N N . VAL B 1 137 ? 6.38715 42.03588 -8.60700 1.000 28.92923 415 VAL A N 1
ATOM 5116 C CA . VAL B 1 137 ? 7.16573 42.07640 -7.38068 1.000 28.15065 415 VAL A CA 1
ATOM 5117 C C . VAL B 1 137 ? 6.16760 42.34587 -6.26785 1.000 27.82046 415 VAL A C 1
ATOM 5118 O O . VAL B 1 137 ? 5.12665 42.97403 -6.48859 1.000 27.71443 415 VAL A O 1
ATOM 5131 N N . ALA B 1 138 ? 6.47656 41.84280 -5.07962 1.000 27.74765 416 ALA A N 1
ATOM 5132 C CA . ALA B 1 138 ? 5.61421 41.98175 -3.91540 1.000 27.55089 416 ALA A CA 1
ATOM 5133 C C . ALA B 1 138 ? 6.31613 42.76890 -2.82323 1.000 27.82594 416 ALA A C 1
ATOM 5134 O O . ALA B 1 138 ? 7.51447 42.58477 -2.58094 1.000 28.10286 416 ALA A O 1
ATOM 5141 N N . LEU B 1 139 ? 5.55899 43.63620 -2.15662 1.000 27.82208 417 LEU A N 1
ATOM 5142 C CA . LEU B 1 139 ? 6.00503 44.29801 -0.94147 1.000 29.65703 417 LEU A CA 1
ATOM 5143 C C . LEU B 1 139 ? 5.29797 43.64239 0.23990 1.000 28.87691 417 LEU A C 1
ATOM 5144 O O . LEU B 1 139 ? 4.06706 43.51011 0.23844 1.000 28.25402 417 LEU A O 1
ATOM 5160 N N . VAL B 1 140 ? 6.07109 43.22385 1.22632 1.000 28.30650 418 VAL A N 1
ATOM 5161 C CA . VAL B 1 140 ? 5.52584 42.68610 2.46852 1.000 28.41075 418 VAL A CA 1
ATOM 5162 C C . VAL B 1 140 ? 5.68517 43.78698 3.50588 1.000 29.06309 418 VAL A C 1
ATOM 5163 O O . VAL B 1 140 ? 6.80451 44.10600 3.92189 1.000 30.00677 418 VAL A O 1
ATOM 5193 N N . THR B 1 142 ? 4.75518 45.74973 7.09489 1.000 35.99593 420 THR A N 1
ATOM 5194 C CA . THR B 1 142 ? 4.36629 45.52812 8.48364 1.000 31.16389 420 THR A CA 1
ATOM 5195 C C . THR B 1 142 ? 4.19042 46.87271 9.18287 1.000 33.87138 420 THR A C 1
ATOM 5196 O O . THR B 1 142 ? 5.03418 47.76932 9.06069 1.000 33.21648 420 THR A O 1
ATOM 5207 N N . LYS B 1 143 ? 3.08474 47.01610 9.90231 1.000 36.28032 421 LYS A N 1
ATOM 5208 C CA . LYS B 1 143 ? 2.83077 48.22334 10.68482 1.000 36.54679 421 LYS A CA 1
ATOM 5209 C C . LYS B 1 143 ? 2.23606 47.77058 12.00595 1.000 39.91581 421 LYS A C 1
ATOM 5210 O O . LYS B 1 143 ? 1.18756 47.11787 12.02732 1.000 45.79525 421 LYS A O 1
ATOM 5229 N N . SER B 1 144 ? 2.91544 48.09424 13.09827 1.000 48.17085 422 SER A N 1
ATOM 5230 C CA . SER B 1 144 ? 2.46708 47.71597 14.43748 1.000 57.95876 422 SER A CA 1
ATOM 5231 C C . SER B 1 144 ? 2.23158 46.20459 14.52059 1.000 53.01661 422 SER A C 1
ATOM 5232 O O . SER B 1 144 ? 1.17847 45.73400 14.95309 1.000 53.15006 422 SER A O 1
ATOM 5240 N N . ASN B 1 145 ? 3.22596 45.43790 14.06472 1.000 52.48061 423 ASN A N 1
ATOM 5241 C CA . ASN B 1 145 ? 3.20939 43.97217 14.14535 1.000 65.82725 423 ASN A CA 1
ATOM 5242 C C . ASN B 1 145 ? 1.98708 43.37037 13.45101 1.000 63.36831 423 ASN A C 1
ATOM 5243 O O . ASN B 1 145 ? 1.46593 42.32777 13.86087 1.000 65.79694 423 ASN A O 1
ATOM 5271 N N . THR B 1 147 ? 0.75608 42.69368 9.22203 1.000 33.02818 425 THR A N 1
ATOM 5272 C CA . THR B 1 147 ? 1.42534 42.60903 7.93128 1.000 29.83142 425 THR A CA 1
ATOM 5273 C C . THR B 1 147 ? 0.41461 42.40817 6.81799 1.000 32.76501 425 THR A C 1
ATOM 5274 O O . THR B 1 147 ? -0.57969 41.69960 6.98910 1.000 37.25967 425 THR A O 1
ATOM 5285 N N . ILE B 1 148 ? 0.68968 43.02650 5.66363 1.000 28.88014 426 ILE A N 1
ATOM 5286 C CA . ILE B 1 148 ? -0.07608 42.83209 4.44200 1.000 28.40035 426 ILE A CA 1
ATOM 5287 C C . ILE B 1 148 ? 0.92071 42.57799 3.31904 1.000 28.06143 426 ILE A C 1
ATOM 5288 O O . ILE B 1 148 ? 2.11912 42.79965 3.47117 1.000 30.07450 426 ILE A O 1
ATOM 5304 N N . THR B 1 149 ? 0.41258 42.08763 2.19221 1.000 27.68036 427 THR A N 1
ATOM 5305 C CA . THR B 1 149 ? 1.21826 41.88627 0.99523 1.000 27.43465 427 THR A CA 1
ATOM 5306 C C . THR B 1 149 ? 0.60249 42.65396 -0.16049 1.000 27.28285 427 THR A C 1
ATOM 5307 O O . THR B 1 149 ? -0.59692 42.51952 -0.43602 1.000 27.18209 427 THR A O 1
ATOM 5318 N N . ILE B 1 150 ? 1.42403 43.42767 -0.85345 1.000 27.34738 428 ILE A N 1
ATOM 5319 C CA . ILE B 1 150 ? 0.99491 44.20010 -2.00979 1.000 28.58257 428 ILE A CA 1
ATOM 5320 C C . ILE B 1 150 ? 1.76026 43.65824 -3.20444 1.000 27.23185 428 ILE A C 1
ATOM 5321 O O . ILE B 1 150 ? 2.99584 43.69897 -3.21865 1.000 27.37006 428 ILE A O 1
ATOM 5337 N N . VAL B 1 151 ? 1.03624 43.14548 -4.18683 1.000 27.07770 429 VAL A N 1
ATOM 5338 C CA . VAL B 1 151 ? 1.64736 42.64126 -5.40944 1.000 32.43987 429 VAL A CA 1
ATOM 5339 C C . VAL B 1 151 ? 1.55862 43.72835 -6.46339 1.000 27.34671 429 VAL A C 1
ATOM 5340 O O . VAL B 1 151 ? 0.46191 44.18030 -6.80328 1.000 30.18353 429 VAL A O 1
ATOM 5353 N N . ILE B 1 152 ? 2.71868 44.14176 -6.96557 1.000 29.06236 430 ILE A N 1
ATOM 5354 C CA . ILE B 1 152 ? 2.83176 45.14576 -8.01826 1.000 27.95648 430 ILE A CA 1
ATOM 5355 C C . ILE B 1 152 ? 2.84910 44.39699 -9.34426 1.000 28.64591 430 ILE A C 1
ATOM 5356 O O . ILE B 1 152 ? 3.83415 43.74016 -9.67875 1.000 30.52653 430 ILE A O 1
ATOM 5372 N N . ARG B 1 153 ? 1.79105 44.50655 -10.08144 1.000 31.48431 431 ARG A N 1
ATOM 5373 C CA . ARG B 1 153 ? 1.55684 43.74488 -11.29364 1.000 34.34566 431 ARG A CA 1
ATOM 5374 C C . ARG B 1 153 ? 2.09859 44.50854 -12.49637 1.000 33.42357 431 ARG A C 1
ATOM 5375 O O . ARG B 1 153 ? 2.06897 45.74134 -12.52571 1.000 33.46991 431 ARG A O 1
ATOM 5396 N N . PRO B 1 154 ? 2.59883 43.79840 -13.50935 1.000 29.26166 432 PRO A N 1
ATOM 5397 C CA . PRO B 1 154 ? 3.11067 44.49343 -14.69759 1.000 30.33100 432 PRO A CA 1
ATOM 5398 C C . PRO B 1 154 ? 2.03250 45.21191 -15.49018 1.000 32.46553 432 PRO A C 1
ATOM 5399 O O . PRO B 1 154 ? 2.36736 46.04128 -16.33708 1.000 37.30304 432 PRO A O 1
ATOM 5410 N N . ASP B 1 155 ? 0.76080 44.91261 -15.26591 1.000 37.08933 433 ASP A N 1
ATOM 5411 C CA . ASP B 1 155 ? -0.31295 45.63559 -15.92935 1.000 43.67233 433 ASP A CA 1
ATOM 5412 C C . ASP B 1 155 ? -0.65668 46.95786 -15.23872 1.000 42.22289 433 ASP A C 1
ATOM 5413 O O . ASP B 1 155 ? -1.67093 47.56979 -15.58734 1.000 49.45600 433 ASP A O 1
ATOM 5422 N N . GLY B 1 156 ? 0.15106 47.40581 -14.27860 1.000 38.73577 434 GLY A N 1
ATOM 5423 C CA . GLY B 1 156 ? -0.09346 48.65488 -13.58148 1.000 40.42662 434 GLY A CA 1
ATOM 5424 C C . GLY B 1 156 ? -1.05463 48.57028 -12.41748 1.000 42.20000 434 GLY A C 1
ATOM 5425 O O . GLY B 1 156 ? -1.23676 49.56956 -11.71563 1.000 40.74747 434 GLY A O 1
ATOM 5429 N N . LYS B 1 157 ? -1.65329 47.41320 -12.17795 1.000 39.38822 435 LYS A N 1
ATOM 5430 C CA . LYS B 1 157 ? -2.55505 47.20826 -11.06163 1.000 34.10015 435 LYS A CA 1
ATOM 5431 C C . LYS B 1 157 ? -1.79803 46.66678 -9.85298 1.000 28.72303 435 LYS A C 1
ATOM 5432 O O . LYS B 1 157 ? -0.64396 46.23244 -9.93668 1.000 36.32402 435 LYS A O 1
ATOM 5451 N N . TYR B 1 158 ? -2.47144 46.70592 -8.71995 1.000 28.51029 436 TYR A N 1
ATOM 5452 C CA . TYR B 1 158 ? -1.95457 46.21605 -7.45738 1.000 27.86878 436 TYR A CA 1
ATOM 5453 C C . TYR B 1 158 ? -2.94903 45.22452 -6.89230 1.000 31.75492 436 TYR A C 1
ATOM 5454 O O . TYR B 1 158 ? -4.16125 45.43276 -6.98189 1.000 34.96908 436 TYR A O 1
ATOM 5472 N N . TRP B 1 159 ? -2.43707 44.10560 -6.38752 1.000 34.64022 437 TRP A N 1
ATOM 5473 C CA . TRP B 1 159 ? -3.23531 43.20348 -5.57213 1.000 29.49674 437 TRP A CA 1
ATOM 5474 C C . TRP B 1 159 ? -2.85078 43.41270 -4.11988 1.000 28.38744 437 TRP A C 1
ATOM 5475 O O . TRP B 1 159 ? -1.66915 43.32310 -3.76943 1.000 33.75178 437 TRP A O 1
ATOM 5496 N N . LEU B 1 160 ? -3.84027 43.67963 -3.28221 1.000 29.26304 438 LEU A N 1
ATOM 5497 C CA . LEU B 1 160 ? -3.63685 43.84924 -1.85046 1.000 27.30372 438 LEU A CA 1
ATOM 5498 C C . LEU B 1 160 ? -4.17548 42.60598 -1.15122 1.000 27.84250 438 LEU A C 1
ATOM 5499 O O . LEU B 1 160 ? -5.37967 42.33153 -1.20536 1.000 28.79362 438 LEU A O 1
ATOM 5515 N N . PHE B 1 161 ? -3.28737 41.85845 -0.51098 1.000 27.34849 439 PHE A N 1
ATOM 5516 C CA . PHE B 1 161 ? -3.66732 40.68640 0.26985 1.000 28.28459 439 PHE A CA 1
ATOM 5517 C C . PHE B 1 161 ? -3.63722 41.07795 1.74054 1.000 30.52216 439 PHE A C 1
ATOM 5518 O O . PHE B 1 161 ? -2.60253 41.53607 2.24336 1.000 33.66309 439 PHE A O 1
ATOM 5535 N N . ASP B 1 162 ? -4.76948 40.91977 2.42243 1.000 30.27060 440 ASP A N 1
ATOM 5536 C CA . ASP B 1 162 ? -4.94301 41.43144 3.78228 1.000 33.15005 440 ASP A CA 1
ATOM 5537 C C . ASP B 1 162 ? -5.39937 40.29806 4.67964 1.000 36.56844 440 ASP A C 1
ATOM 5538 O O . ASP B 1 162 ? -6.57638 39.90042 4.61543 1.000 32.40489 440 ASP A O 1
ATOM 5547 N N . PRO B 1 163 ? -4.51896 39.74361 5.51701 1.000 38.16910 441 PRO A N 1
ATOM 5548 C CA . PRO B 1 163 ? -4.91003 38.60897 6.35662 1.000 39.27384 441 PRO A CA 1
ATOM 5549 C C . PRO B 1 163 ? -5.60326 39.01316 7.64433 1.000 46.97573 441 PRO A C 1
ATOM 5550 O O . PRO B 1 163 ? -5.73320 38.18234 8.54722 1.000 60.09152 441 PRO A O 1
ATOM 5561 N N . HIS B 1 164 ? -6.02339 40.26755 7.73393 1.000 53.70849 442 HIS A N 1
ATOM 5562 C CA . HIS B 1 164 ? -6.82345 40.72886 8.85482 1.000 67.91529 442 HIS A CA 1
ATOM 5563 C C . HIS B 1 164 ? -8.23962 40.19656 8.71225 1.000 67.20327 442 HIS A C 1
ATOM 5564 O O . HIS B 1 164 ? -8.77765 40.10319 7.60430 1.000 77.09188 442 HIS A O 1
ATOM 5578 N N . GLY B 1 165 ? -8.83193 39.82367 9.83474 1.000 75.15742 443 GLY A N 1
ATOM 5579 C CA . GLY B 1 165 ? -10.18991 39.32415 9.83188 1.000 81.65002 443 GLY A CA 1
ATOM 5580 C C . GLY B 1 165 ? -11.16296 40.36999 9.33021 1.000 84.90364 443 GLY A C 1
ATOM 5581 O O . GLY B 1 165 ? -11.29015 41.43599 9.94023 1.000 89.65925 443 GLY A O 1
ATOM 5585 N N . THR B 1 166 ? -11.84058 40.09868 8.21559 1.000 78.52543 444 THR A N 1
ATOM 5586 C CA . THR B 1 166 ? -12.69137 41.09688 7.58075 1.000 88.83688 444 THR A CA 1
ATOM 5587 C C . THR B 1 166 ? -13.98476 40.45293 7.11179 1.000 86.97034 444 THR A C 1
ATOM 5588 O O . THR B 1 166 ? -13.96146 39.43914 6.40798 1.000 81.09293 444 THR A O 1
ATOM 5599 N N . ASN B 1 167 ? -15.10879 41.05823 7.50090 1.000 90.24461 445 ASN A N 1
ATOM 5600 C CA . ASN B 1 167 ? -16.43718 40.59861 7.09940 1.000 92.26667 445 ASN A CA 1
ATOM 5601 C C . ASN B 1 167 ? -16.63115 39.11641 7.40472 1.000 89.19116 445 ASN A C 1
ATOM 5602 O O . ASN B 1 167 ? -17.31116 38.39903 6.66717 1.000 78.39714 445 ASN A O 1
ATOM 5613 N N . GLY B 1 168 ? -16.02433 38.64749 8.49320 1.000 82.19654 446 GLY A N 1
ATOM 5614 C CA . GLY B 1 168 ? -16.18694 37.28030 8.92622 1.000 77.43097 446 GLY A CA 1
ATOM 5615 C C . GLY B 1 168 ? -15.32101 36.26691 8.21166 1.000 84.05530 446 GLY A C 1
ATOM 5616 O O . GLY B 1 168 ? -15.46955 35.06408 8.46559 1.000 71.86307 446 GLY A O 1
ATOM 5620 N N . LYS B 1 169 ? -14.43214 36.70182 7.32614 1.000 69.24945 447 LYS A N 1
ATOM 5621 C CA . LYS B 1 169 ? -13.54700 35.80794 6.59891 1.000 67.44422 447 LYS A CA 1
ATOM 5622 C C . LYS B 1 169 ? -12.10419 36.04965 7.02293 1.000 63.88683 447 LYS A C 1
ATOM 5623 O O . LYS B 1 169 ? -11.74521 37.12077 7.52158 1.000 61.87409 447 LYS A O 1
ATOM 5642 N N . GLY B 1 170 ? -11.27667 35.02394 6.81806 1.000 53.13918 448 GLY A N 1
ATOM 5643 C CA . GLY B 1 170 ? -9.91256 35.05047 7.30693 1.000 48.32642 448 GLY A CA 1
ATOM 5644 C C . GLY B 1 170 ? -8.98596 35.95613 6.52853 1.000 47.17393 448 GLY A C 1
ATOM 5645 O O . GLY B 1 170 ? -7.94374 36.35814 7.05727 1.000 56.55340 448 GLY A O 1
ATOM 5649 N N . ALA B 1 171 ? -9.31605 36.25265 5.27730 1.000 45.44871 449 ALA A N 1
ATOM 5650 C CA . ALA B 1 171 ? -8.46828 37.11525 4.46560 1.000 43.40478 449 ALA A CA 1
ATOM 5651 C C . ALA B 1 171 ? -9.21060 37.47534 3.18970 1.000 46.57624 449 ALA A C 1
ATOM 5652 O O . ALA B 1 171 ? -10.22275 36.85841 2.84246 1.000 45.41627 449 ALA A O 1
ATOM 5659 N N . TYR B 1 172 ? -8.70859 38.50460 2.50950 1.000 39.81691 450 TYR A N 1
ATOM 5660 C CA . TYR B 1 172 ? -9.25430 38.89311 1.21986 1.000 39.54533 450 TYR A CA 1
ATOM 5661 C C . TYR B 1 172 ? -8.12593 39.42169 0.35034 1.000 38.11753 450 TYR A C 1
ATOM 5662 O O . TYR B 1 172 ? -7.04502 39.75249 0.83793 1.000 37.90699 450 TYR A O 1
ATOM 5680 N N . ILE B 1 173 ? -8.38843 39.47315 -0.95213 1.000 38.13066 451 ILE A N 1
ATOM 5681 C CA . ILE B 1 173 ? -7.50931 40.10999 -1.92596 1.000 36.66413 451 ILE A CA 1
ATOM 5682 C C . ILE B 1 173 ? -8.35301 41.12294 -2.69134 1.000 38.56614 451 ILE A C 1
ATOM 5683 O O . ILE B 1 173 ? -9.45647 40.80046 -3.14739 1.000 41.55337 451 ILE A O 1
ATOM 5699 N N . GLU B 1 174 ? -7.83667 42.33551 -2.84040 1.000 35.90395 452 GLU A N 1
ATOM 5700 C CA . GLU B 1 174 ? -8.48054 43.34294 -3.66639 1.000 41.01172 452 GLU A CA 1
ATOM 5701 C C . GLU B 1 174 ? -7.55244 43.79422 -4.78833 1.000 36.35514 452 GLU A C 1
ATOM 5702 O O . GLU B 1 174 ? -6.36259 44.03893 -4.57006 1.000 42.27758 452 GLU A O 1
ATOM 5714 N N . SER B 1 175 ? -8.11164 43.94644 -5.97891 1.000 36.61777 453 SER A N 1
ATOM 5715 C CA . SER B 1 175 ? -7.38127 44.51995 -7.09619 1.000 35.82941 453 SER A CA 1
ATOM 5716 C C . SER B 1 175 ? -7.62340 46.02784 -7.11584 1.000 34.15414 453 SER A C 1
ATOM 5717 O O . SER B 1 175 ? -8.77331 46.47706 -7.11307 1.000 41.42542 453 SER A O 1
ATOM 5725 N N . CYS B 1 176 ? -6.53781 46.79515 -7.13808 1.000 35.35589 454 CYS A N 1
ATOM 5726 C CA . CYS B 1 176 ? -6.59018 48.23976 -6.98188 1.000 37.56374 454 CYS A CA 1
ATOM 5727 C C . CYS B 1 176 ? -5.77242 48.93369 -8.06163 1.000 37.64817 454 CYS A C 1
ATOM 5728 O O . CYS B 1 176 ? -4.77570 48.39993 -8.55342 1.000 40.03362 454 CYS A O 1
ATOM 5736 N N . ASN B 1 177 ? -6.20697 50.14332 -8.42039 1.000 46.18554 455 ASN A N 1
ATOM 5737 C CA . ASN B 1 177 ? -5.36006 51.09283 -9.12381 1.000 41.57885 455 ASN A CA 1
ATOM 5738 C C . ASN B 1 177 ? -4.58652 51.90265 -8.08384 1.000 40.83479 455 ASN A C 1
ATOM 5739 O O . ASN B 1 177 ? -4.76619 51.73492 -6.87438 1.000 36.83348 455 ASN A O 1
ATOM 5750 N N . THR B 1 178 ? -3.69831 52.78048 -8.55714 1.000 46.34915 456 THR A N 1
ATOM 5751 C CA . THR B 1 178 ? -2.79984 53.47903 -7.64371 1.000 46.82448 456 THR A CA 1
ATOM 5752 C C . THR B 1 178 ? -3.58694 54.22811 -6.57957 1.000 44.71659 456 THR A C 1
ATOM 5753 O O . THR B 1 178 ? -3.31991 54.10225 -5.37905 1.000 48.10960 456 THR A O 1
ATOM 5764 N N . ASP B 1 179 ? -4.56988 55.02329 -7.00327 1.000 55.96064 457 ASP A N 1
ATOM 5765 C CA . ASP B 1 179 ? -5.28143 55.86510 -6.05166 1.000 46.20461 457 ASP A CA 1
ATOM 5766 C C . ASP B 1 179 ? -6.13976 55.01606 -5.12301 1.000 44.12470 457 ASP A C 1
ATOM 5767 O O . ASP B 1 179 ? -6.26913 55.32168 -3.92985 1.000 40.08647 457 ASP A O 1
ATOM 5776 N N . GLU B 1 180 ? -6.71595 53.93252 -5.64423 1.000 40.79385 458 GLU A N 1
ATOM 5777 C CA . GLU B 1 180 ? -7.48560 53.03614 -4.78928 1.000 43.95915 458 GLU A CA 1
ATOM 5778 C C . GLU B 1 180 ? -6.60071 52.36194 -3.74362 1.000 47.57526 458 GLU A C 1
ATOM 5779 O O . GLU B 1 180 ? -7.02630 52.15593 -2.60044 1.000 41.02199 458 GLU A O 1
ATOM 5791 N N . LEU B 1 181 ? -5.37831 51.97935 -4.12309 1.000 39.52274 459 LEU A N 1
ATOM 5792 C CA . LEU B 1 181 ? -4.46501 51.37876 -3.15481 1.000 39.30458 459 LEU A CA 1
ATOM 5793 C C . LEU B 1 181 ? -4.15727 52.35999 -2.03630 1.000 36.47873 459 LEU A C 1
ATOM 5794 O O . LEU B 1 181 ? -4.15173 51.99641 -0.85507 1.000 36.63028 459 LEU A O 1
ATOM 5810 N N . ILE B 1 182 ? -3.86758 53.61194 -2.39763 1.000 35.92898 460 ILE A N 1
ATOM 5811 C CA . ILE B 1 182 ? -3.59916 54.63319 -1.39045 1.000 44.05188 460 ILE A CA 1
ATOM 5812 C C . ILE B 1 182 ? -4.77709 54.74806 -0.42559 1.000 39.09710 460 ILE A C 1
ATOM 5813 O O . ILE B 1 182 ? -4.60067 54.77454 0.80040 1.000 43.91341 460 ILE A O 1
ATOM 5829 N N . LYS B 1 183 ? -6.00420 54.77839 -0.96214 1.000 43.07566 461 LYS A N 1
ATOM 5830 C CA . LYS B 1 183 ? -7.17568 54.93212 -0.10044 1.000 43.96743 461 LYS A CA 1
ATOM 5831 C C . LYS B 1 183 ? -7.37221 53.72267 0.81106 1.000 48.46816 461 LYS A C 1
ATOM 5832 O O . LYS B 1 183 ? -7.79493 53.86693 1.96620 1.000 47.32672 461 LYS A O 1
ATOM 5851 N N . LYS B 1 184 ? -7.08947 52.51879 0.30504 1.000 42.62081 462 LYS A N 1
ATOM 5852 C CA . LYS B 1 184 ? -7.30247 51.31487 1.09803 1.000 38.32472 462 LYS A CA 1
ATOM 5853 C C . LYS B 1 184 ? -6.30802 51.22335 2.24687 1.000 34.70180 462 LYS A C 1
ATOM 5854 O O . LYS B 1 184 ? -6.65608 50.76184 3.33565 1.000 40.55372 462 LYS A O 1
ATOM 5873 N N . ILE B 1 185 ? -5.06710 51.66163 2.03219 1.000 42.12547 463 ILE A N 1
ATOM 5874 C CA . ILE B 1 185 ? -4.08941 51.62824 3.11652 1.000 33.55832 463 ILE A CA 1
ATOM 5875 C C . ILE B 1 185 ? -4.53134 52.55442 4.24490 1.000 35.96716 463 ILE A C 1
ATOM 5876 O O . ILE B 1 185 ? -4.34080 52.24809 5.42489 1.000 37.84900 463 ILE A O 1
ATOM 5892 N N . LYS B 1 186 ? -5.13116 53.70039 3.90116 1.000 46.06440 464 LYS A N 1
ATOM 5893 C CA . LYS B 1 186 ? -5.60057 54.62494 4.93490 1.000 41.58770 464 LYS A CA 1
ATOM 5894 C C . LYS B 1 186 ? -6.65102 53.99824 5.83559 1.000 44.15466 464 LYS A C 1
ATOM 5895 O O . LYS B 1 186 ? -6.81509 54.44301 6.97755 1.000 49.65563 464 LYS A O 1
ATOM 5914 N N . GLU B 1 187 ? -7.37224 52.98806 5.34603 1.000 46.11962 465 GLU A N 1
ATOM 5915 C CA . GLU B 1 187 ? -8.35747 52.26452 6.14007 1.000 47.29022 465 GLU A CA 1
ATOM 5916 C C . GLU B 1 187 ? -7.74669 51.09468 6.90169 1.000 48.62613 465 GLU A C 1
ATOM 5917 O O . GLU B 1 187 ? -8.09927 50.86252 8.06155 1.000 50.67295 465 GLU A O 1
ATOM 5929 N N . ILE B 1 188 ? -6.82106 50.36237 6.28014 1.000 40.25429 466 ILE A N 1
ATOM 5930 C CA . ILE B 1 188 ? -6.20299 49.21451 6.93846 1.000 43.46386 466 ILE A CA 1
ATOM 5931 C C . ILE B 1 188 ? -5.26340 49.65701 8.04659 1.000 49.59336 466 ILE A C 1
ATOM 5932 O O . ILE B 1 188 ? -5.23127 49.05106 9.13045 1.000 42.19603 466 ILE A O 1
ATOM 5948 N N . PHE B 1 189 ? -4.44155 50.68141 7.77932 1.000 42.21090 467 PHE A N 1
ATOM 5949 C CA . PHE B 1 189 ? -3.46134 51.19594 8.72557 1.000 39.29693 467 PHE A CA 1
ATOM 5950 C C . PHE B 1 189 ? -3.78546 52.66925 8.97536 1.000 36.92965 467 PHE A C 1
ATOM 5951 O O . PHE B 1 189 ? -3.14714 53.54309 8.37917 1.000 40.55480 467 PHE A O 1
ATOM 5968 N N . PRO B 1 190 ? -4.77990 52.97025 9.81037 1.000 40.46094 468 PRO A N 1
ATOM 5969 C CA . PRO B 1 190 ? -5.14705 54.38261 10.00892 1.000 42.90574 468 PRO A CA 1
ATOM 5970 C C . PRO B 1 190 ? -4.04230 55.15654 10.70579 1.000 42.72047 468 PRO A C 1
ATOM 5971 O O . PRO B 1 190 ? -3.42323 54.68362 11.66350 1.000 42.02366 468 PRO A O 1
ATOM 5982 N N . LYS B 1 191 ? -3.81545 56.37392 10.22019 1.000 41.29319 469 LYS A N 1
ATOM 5983 C CA . LYS B 1 191 ? -2.80084 57.24338 10.79038 1.000 43.64134 469 LYS A CA 1
ATOM 5984 C C . LYS B 1 191 ? -3.31434 57.90553 12.06108 1.000 42.17298 469 LYS A C 1
ATOM 5985 O O . LYS B 1 191 ? -4.45496 58.37044 12.12053 1.000 43.28563 469 LYS A O 1
ATOM 6004 N N . THR B 1 192 ? -2.45820 57.94992 13.07998 1.000 41.84551 470 THR A N 1
ATOM 6005 C CA . THR B 1 192 ? -2.72996 58.70869 14.29608 1.000 41.07468 470 THR A CA 1
ATOM 6006 C C . THR B 1 192 ? -2.27687 60.14854 14.07720 1.000 40.81006 470 THR A C 1
ATOM 6007 O O . THR B 1 192 ? -1.12274 60.39630 13.70033 1.000 39.89113 470 THR A O 1
ATOM 6018 N N . SER B 1 193 ? -3.18656 61.09201 14.29963 1.000 41.74595 471 SER A N 1
ATOM 6019 C CA . SER B 1 193 ? -2.85469 62.49847 14.11312 1.000 45.57730 471 SER A CA 1
ATOM 6020 C C . SER B 1 193 ? -3.68281 63.34884 15.06202 1.000 44.18062 471 SER A C 1
ATOM 6021 O O . SER B 1 193 ? -4.88716 63.11473 15.19285 1.000 44.09311 471 SER A O 1
ATOM 6029 N N . TYR B 1 194 ? -3.03792 64.31157 15.72076 1.000 43.77485 472 TYR A N 1
ATOM 6030 C CA . TYR B 1 194 ? -3.72717 65.27173 16.56908 1.000 45.35967 472 TYR A CA 1
ATOM 6031 C C . TYR B 1 194 ? -2.95612 66.58338 16.52394 1.000 45.26779 472 TYR A C 1
ATOM 6032 O O . TYR B 1 194 ? -1.77340 66.60152 16.16784 1.000 47.96440 472 TYR A O 1
ATOM 6050 N N . PRO B 1 195 ? -3.59378 67.69606 16.87672 1.000 54.19306 473 PRO A N 1
ATOM 6051 C CA . PRO B 1 195 ? -2.87351 68.98047 16.86232 1.000 50.86169 473 PRO A CA 1
ATOM 6052 C C . PRO B 1 195 ? -1.69974 68.97623 17.83257 1.000 46.86722 473 PRO A C 1
ATOM 6053 O O . PRO B 1 195 ? -1.82455 68.57089 18.98784 1.000 51.03280 473 PRO A O 1
ATOM 6064 N N . GLY B 1 196 ? -0.54900 69.42949 17.34651 1.000 47.16842 474 GLY A N 1
ATOM 6065 C CA . GLY B 1 196 ? 0.65631 69.50145 18.13905 1.000 48.47080 474 GLY A CA 1
ATOM 6066 C C . GLY B 1 196 ? 1.48950 68.23909 18.16991 1.000 51.58028 474 GLY A C 1
ATOM 6067 O O . GLY B 1 196 ? 2.53884 68.22722 18.82703 1.000 48.84373 474 GLY A O 1
ATOM 6088 N N . THR B 1 198 ? 4.23251 65.71549 17.75885 1.000 44.00276 476 THR A N 1
ATOM 6089 C CA . THR B 1 198 ? 5.61808 65.90898 17.35807 1.000 54.48298 476 THR A CA 1
ATOM 6090 C C . THR B 1 198 ? 6.01752 64.85880 16.32048 1.000 47.99320 476 THR A C 1
ATOM 6091 O O . THR B 1 198 ? 5.34500 63.84340 16.13765 1.000 48.36677 476 THR A O 1
ATOM 6102 N N . GLU B 1 199 ? 7.12746 65.12372 15.62587 1.000 46.89613 477 GLU A N 1
ATOM 6103 C CA . GLU B 1 199 ? 7.67643 64.12110 14.71554 1.000 56.21314 477 GLU A CA 1
ATOM 6104 C C . GLU B 1 199 ? 8.08276 62.86206 15.46971 1.000 49.07477 477 GLU A C 1
ATOM 6105 O O . GLU B 1 199 ? 7.97348 61.75413 14.93505 1.000 45.57470 477 GLU A O 1
ATOM 6117 N N . ASP B 1 200 ? 8.54244 63.01041 16.71347 1.000 53.97274 478 ASP A N 1
ATOM 6118 C CA . ASP B 1 200 ? 8.88732 61.84293 17.51688 1.000 63.35862 478 ASP A CA 1
ATOM 6119 C C . ASP B 1 200 ? 7.65796 60.97554 17.76140 1.000 61.14989 478 ASP A C 1
ATOM 6120 O O . ASP B 1 200 ? 7.73259 59.74186 17.70305 1.000 55.64469 478 ASP A O 1
ATOM 6129 N N . GLU B 1 201 ? 6.50997 61.60668 18.01785 1.000 47.64156 479 GLU A N 1
ATOM 6130 C CA . GLU B 1 201 ? 5.27034 60.85742 18.19808 1.000 47.66990 479 GLU A CA 1
ATOM 6131 C C . GLU B 1 201 ? 4.75458 60.29390 16.88037 1.000 47.94947 479 GLU A C 1
ATOM 6132 O O . GLU B 1 201 ? 4.25480 59.16252 16.84004 1.000 47.99596 479 GLU A O 1
ATOM 6144 N N . ASN B 1 202 ? 4.84526 61.07424 15.80018 1.000 40.93737 480 ASN A N 1
ATOM 6145 C CA . ASN B 1 202 ? 4.47872 60.57815 14.47310 1.000 39.18508 480 ASN A CA 1
ATOM 6146 C C . ASN B 1 202 ? 5.23881 59.29948 14.13724 1.000 51.08203 480 ASN A C 1
ATOM 6147 O O . ASN B 1 202 ? 4.66780 58.33181 13.61557 1.000 41.69075 480 ASN A O 1
ATOM 6158 N N . LEU B 1 203 ? 6.54364 59.29156 14.41100 1.000 44.08311 481 LEU A N 1
ATOM 6159 C CA . LEU B 1 203 ? 7.34378 58.09572 14.18144 1.000 53.27338 481 LEU A CA 1
ATOM 6160 C C . LEU B 1 203 ? 6.90160 56.94721 15.07644 1.000 44.34633 481 LEU A C 1
ATOM 6161 O O . LEU B 1 203 ? 6.96175 55.78344 14.66748 1.000 42.81433 481 LEU A O 1
ATOM 6177 N N . GLY B 1 204 ? 6.44067 57.24966 16.29142 1.000 47.50170 482 GLY A N 1
ATOM 6178 C CA . GLY B 1 204 ? 6.03145 56.20290 17.20737 1.000 41.05732 482 GLY A CA 1
ATOM 6179 C C . GLY B 1 204 ? 4.69870 55.57158 16.87825 1.000 46.48174 482 GLY A C 1
ATOM 6180 O O . GLY B 1 204 ? 4.49384 54.38342 17.14571 1.000 51.46360 482 GLY A O 1
ATOM 6184 N N . PHE B 1 205 ? 3.76981 56.34685 16.32448 1.000 46.50173 483 PHE A N 1
ATOM 6185 C CA . PHE B 1 205 ? 2.45555 55.82261 15.98703 1.000 41.41894 483 PHE A CA 1
ATOM 6186 C C . PHE B 1 205 ? 2.33533 55.33255 14.54971 1.000 44.37737 483 PHE A C 1
ATOM 6187 O O . PHE B 1 205 ? 1.54471 54.41715 14.28406 1.000 40.38263 483 PHE A O 1
ATOM 6204 N N . ASN B 1 206 ? 3.08398 55.92452 13.61304 1.000 40.28120 484 ASN A N 1
ATOM 6205 C CA . ASN B 1 206 ? 2.74970 55.84355 12.19638 1.000 37.33753 484 ASN A CA 1
ATOM 6206 C C . ASN B 1 206 ? 3.87575 55.29099 11.33414 1.000 35.53461 484 ASN A C 1
ATOM 6207 O O . ASN B 1 206 ? 3.83493 55.44775 10.11249 1.000 35.41227 484 ASN A O 1
ATOM 6218 N N . SER B 1 207 ? 4.85116 54.61148 11.92780 1.000 39.83363 485 SER A N 1
ATOM 6219 C CA . SER B 1 207 ? 5.94229 54.02747 11.16661 1.000 35.04033 485 SER A CA 1
ATOM 6220 C C . SER B 1 207 ? 5.55727 52.65098 10.64759 1.000 34.76365 485 SER A C 1
ATOM 6221 O O . SER B 1 207 ? 4.78507 51.92588 11.27292 1.000 39.36533 485 SER A O 1
ATOM 6229 N N . PHE B 1 208 ? 6.11392 52.29745 9.49200 1.000 34.26456 486 PHE A N 1
ATOM 6230 C CA . PHE B 1 208 ? 5.98076 50.95425 8.94348 1.000 40.03482 486 PHE A CA 1
ATOM 6231 C C . PHE B 1 208 ? 7.31010 50.55809 8.31724 1.000 33.16467 486 PHE A C 1
ATOM 6232 O O . PHE B 1 208 ? 8.19673 51.38721 8.10232 1.000 32.59264 486 PHE A O 1
ATOM 6249 N N . GLU B 1 209 ? 7.44263 49.27468 7.99338 1.000 33.93516 487 GLU A N 1
ATOM 6250 C CA . GLU B 1 209 ? 8.59531 48.80126 7.24041 1.000 43.10345 487 GLU A CA 1
ATOM 6251 C C . GLU B 1 209 ? 8.09115 47.85907 6.16157 1.000 33.51456 487 GLU A C 1
ATOM 6252 O O . GLU B 1 209 ? 7.06270 47.20441 6.33446 1.000 36.58905 487 GLU A O 1
ATOM 6264 N N . ALA B 1 210 ? 8.80288 47.81638 5.03577 1.000 32.50122 488 ALA A N 1
ATOM 6265 C CA . ALA B 1 210 ? 8.39342 46.95864 3.93908 1.000 30.96461 488 ALA A CA 1
ATOM 6266 C C . ALA B 1 210 ? 9.59830 46.32352 3.27172 1.000 37.66860 488 ALA A C 1
ATOM 6267 O O . ALA B 1 210 ? 10.62590 46.97578 3.06066 1.000 34.06066 488 ALA A O 1
ATOM 6274 N N . TYR B 1 211 ? 9.43871 45.05221 2.91857 1.000 34.39774 489 TYR A N 1
ATOM 6275 C CA . TYR B 1 211 ? 10.44227 44.26816 2.22025 1.000 32.14841 489 TYR A CA 1
ATOM 6276 C C . TYR B 1 211 ? 9.94882 43.95434 0.81725 1.000 31.55993 489 TYR A C 1
ATOM 6277 O O . TYR B 1 211 ? 8.76473 43.67093 0.61930 1.000 34.29665 489 TYR A O 1
ATOM 6295 N N . ALA B 1 212 ? 10.86431 43.96219 -0.14515 1.000 32.77245 490 ALA A N 1
ATOM 6296 C CA . ALA B 1 212 ? 10.55077 43.61457 -1.52178 1.000 31.52450 490 ALA A CA 1
ATOM 6297 C C . ALA B 1 212 ? 11.05613 42.20107 -1.81741 1.000 34.74392 490 ALA A C 1
ATOM 6298 O O . ALA B 1 212 ? 12.21301 41.87247 -1.52953 1.000 31.49599 490 ALA A O 1
ATOM 6305 N N . VAL B 1 213 ? 10.18272 41.36682 -2.37933 1.000 29.95857 491 VAL A N 1
ATOM 6306 C CA . VAL B 1 213 ? 10.52966 39.99021 -2.72218 1.000 30.55070 491 VAL A CA 1
ATOM 6307 C C . VAL B 1 213 ? 9.99641 39.65111 -4.10449 1.000 30.09714 491 VAL A C 1
ATOM 6308 O O . VAL B 1 213 ? 9.01005 40.21996 -4.57646 1.000 33.39877 491 VAL A O 1
ATOM 6321 N N . ARG B 1 214 ? 10.65735 38.70074 -4.76250 1.000 30.45717 492 ARG A N 1
ATOM 6322 C CA . ARG B 1 214 ? 10.20871 38.21980 -6.05440 1.000 30.40353 492 ARG A CA 1
ATOM 6323 C C . ARG B 1 214 ? 10.40451 36.71015 -6.09032 1.000 34.72544 492 ARG A C 1
ATOM 6324 O O . ARG B 1 214 ? 11.07813 36.13578 -5.23549 1.000 32.16342 492 ARG A O 1
ATOM 6345 N N . ARG B 1 215 ? 9.80332 36.07596 -7.08460 1.000 31.43608 493 ARG A N 1
ATOM 6346 C CA . ARG B 1 215 ? 10.06128 34.66322 -7.34613 1.000 36.81819 493 ARG A CA 1
ATOM 6347 C C . ARG B 1 215 ? 11.28711 34.51395 -8.24829 1.000 45.60664 493 ARG A C 1
ATOM 6348 O O . ARG B 1 215 ? 11.84535 33.42341 -8.37159 1.000 44.49873 493 ARG A O 1
#

Solvent-accessible surface area: 20177 Å² total